Protein AF-A0A4Q4UU27-F1 (afdb_monomer_lite)

Secondary structure (DSSP, 8-state):
---TTEEEEEGGGHHHHHHHS-GGGGGG--EEEEE--PPP--TTSTTSPPPHHHHHHHHHHHHHHHHHHHHHHHTTSSS--S--STTT-TT--EEEEEE------TTS-HHHHHHHHHHHHIIIIIITT-SS--EEEEEE-----TT--S------HHHHHHHHHHGGG-SEEEEESSS-HHHHTGGGSSSS-SS--SS----TT--EEEEE-GGGSTTS-HHHHHHHHHHHHTT-TT--EEEEEE-SSSS--EEEEEE--TTS--EEEEEESS-----HHHHHHHHHHHHHTT-SSPPEEEEEEPPPPTT--THHHHHH-SSHHHHS-HHHHHHHHHHHHHHHHHHHHHHHHHHHHHHHHHHHHHHHH--HHHHHHHHHHHHHHHHHHHHHHTT-TTHHHHHHHHHHHHHHHHHHHHHHH--HHHHHHHHHHHHHHHHHHHHHHHH-

Sequence (448 aa):
MITFQRLILHQAEISDFHKIVQGRRRPLLEWIWLRLELPEYDCERCDQQESTYEKKINNITFTNALWDFFKVLSEWNNKKGNEPIFKALTLLENLRYETWRGIRTDKGDGRWGRDMENHTLFLNVFQTRNRTLKRVSISKDYDTLPYHSGPERECMAALGLDLARASRQFEELHAAYNVDVRHFFDQFWGGQPIIPVRYELGWPNLKYLSMTSQQLMPFANYDHMIQTAAAAALKMPNLDIMELWDCHSPYDQSLFRYERRQARHPRIQRLSTWNALLTQKARSAWAEVADAHGSRHGLEAETIHLEPPPSRGRHHIMKHLVLKSHLWNETSLHQIMAEGAYKEGHLQNIAYVLGALTASGGTIGFVKTGSVPSIAAGLTVGLLYGLGGYRIQSRQPWGVELALLASVVLGGSSIPRAVRLGKPVPTVLSVISVFGMVMFGNAFRKSL

pLDDT: mean 78.18, std 15.3, range [32.72, 98.44]

Structure (mmCIF, N/CA/C/O backbone):
data_AF-A0A4Q4UU27-F1
#
_entry.id   AF-A0A4Q4UU27-F1
#
loop_
_atom_site.group_PDB
_atom_site.id
_atom_site.type_symbol
_atom_site.label_atom_id
_atom_site.label_alt_id
_atom_site.label_comp_id
_atom_site.label_asym_id
_atom_site.label_entity_id
_atom_site.label_seq_id
_atom_site.pdbx_PDB_ins_code
_atom_site.Cartn_x
_atom_site.Cartn_y
_atom_site.Cartn_z
_atom_site.occupancy
_atom_site.B_iso_or_equiv
_atom_site.auth_seq_id
_atom_site.auth_comp_id
_atom_site.auth_asym_id
_atom_site.auth_atom_id
_atom_site.pdbx_PDB_model_num
ATOM 1 N N . MET A 1 1 ? -42.489 -14.899 -9.152 1.00 32.72 1 MET A N 1
ATOM 2 C CA . MET A 1 1 ? -42.736 -14.066 -7.954 1.00 32.72 1 MET A CA 1
ATOM 3 C C . MET A 1 1 ? -41.569 -13.107 -7.820 1.00 32.72 1 MET A C 1
ATOM 5 O O . MET A 1 1 ? -40.467 -13.570 -7.570 1.00 32.72 1 MET A O 1
ATOM 9 N N . ILE A 1 2 ? -41.777 -11.811 -8.060 1.00 40.91 2 ILE A N 1
ATOM 10 C CA . ILE A 1 2 ? -40.750 -10.796 -7.794 1.00 40.91 2 ILE A CA 1
ATOM 11 C C . ILE A 1 2 ? -40.734 -10.605 -6.279 1.00 40.91 2 ILE A C 1
ATOM 13 O O . ILE A 1 2 ? -41.658 -10.017 -5.716 1.00 40.91 2 ILE A O 1
ATOM 17 N N . THR A 1 3 ? -39.743 -11.171 -5.600 1.00 50.94 3 THR A N 1
ATOM 18 C CA . THR A 1 3 ? -39.519 -10.880 -4.187 1.00 50.94 3 THR A CA 1
ATOM 19 C C . THR A 1 3 ? -38.937 -9.472 -4.103 1.00 50.94 3 THR A C 1
ATOM 21 O O . THR A 1 3 ? -37.837 -9.215 -4.579 1.00 50.94 3 THR A O 1
ATOM 24 N N . PHE A 1 4 ? -39.667 -8.539 -3.484 1.00 62.06 4 PHE A N 1
ATOM 25 C CA . PHE A 1 4 ? -39.224 -7.149 -3.257 1.00 62.06 4 PHE A CA 1
ATOM 26 C C . PHE A 1 4 ? -37.978 -7.030 -2.351 1.00 62.06 4 PHE A C 1
ATOM 28 O O . PHE A 1 4 ? -37.554 -5.925 -2.040 1.00 62.06 4 PHE A O 1
ATOM 35 N N . GLN A 1 5 ? -37.390 -8.165 -1.965 1.00 63.34 5 GLN A N 1
ATOM 36 C CA . GLN A 1 5 ? -36.189 -8.320 -1.154 1.00 63.34 5 GLN A CA 1
ATOM 37 C C . GLN A 1 5 ? -34.911 -7.908 -1.885 1.00 63.34 5 GLN A C 1
ATOM 39 O O . GLN A 1 5 ? -33.992 -7.387 -1.255 1.00 63.34 5 GLN A O 1
ATOM 44 N N . ARG A 1 6 ? -34.831 -8.125 -3.204 1.00 71.44 6 ARG A N 1
ATOM 45 C CA . ARG A 1 6 ? -33.649 -7.792 -4.011 1.00 71.44 6 ARG A CA 1
ATOM 46 C C . ARG A 1 6 ? -34.065 -7.065 -5.275 1.00 71.44 6 ARG A C 1
ATOM 48 O O . ARG A 1 6 ? -34.918 -7.557 -6.008 1.00 71.44 6 ARG A O 1
ATOM 55 N N . LEU A 1 7 ? -33.439 -5.926 -5.539 1.00 76.94 7 LEU A N 1
ATOM 56 C CA . LEU A 1 7 ? -33.758 -5.096 -6.692 1.00 76.94 7 LEU A CA 1
ATOM 57 C C . LEU A 1 7 ? -32.480 -4.763 -7.461 1.00 76.94 7 LEU A C 1
ATOM 59 O O . LEU A 1 7 ? -31.485 -4.353 -6.870 1.00 76.94 7 LEU A O 1
ATOM 63 N N . ILE A 1 8 ? -32.500 -4.994 -8.770 1.00 79.75 8 ILE A N 1
ATOM 64 C CA . ILE A 1 8 ? -31.417 -4.634 -9.687 1.00 79.75 8 ILE A CA 1
ATOM 65 C C . ILE A 1 8 ? -31.911 -3.426 -10.476 1.00 79.75 8 ILE A C 1
ATOM 67 O O . ILE A 1 8 ? -33.015 -3.468 -11.007 1.00 79.75 8 ILE A O 1
ATOM 71 N N . LEU A 1 9 ? -31.123 -2.357 -10.476 1.00 80.00 9 LEU A N 1
ATOM 72 C CA . LEU A 1 9 ? -31.411 -1.070 -11.093 1.00 80.00 9 LEU A CA 1
ATOM 73 C C . LEU A 1 9 ? -30.345 -0.747 -12.115 1.00 80.00 9 LEU A C 1
ATOM 75 O O . LEU A 1 9 ? -29.163 -0.814 -11.798 1.00 80.00 9 LEU A O 1
ATOM 79 N N . HIS A 1 10 ? -30.759 -0.296 -13.280 1.00 80.75 10 HIS A N 1
ATOM 80 C CA . HIS A 1 10 ? -29.909 0.395 -14.234 1.00 80.75 10 HIS A CA 1
ATOM 81 C C . HIS A 1 10 ? -29.978 1.909 -14.005 1.00 80.75 10 HIS A C 1
ATOM 83 O O . HIS A 1 10 ? -30.934 2.407 -13.400 1.00 80.75 10 HIS A O 1
ATOM 89 N N . GLN A 1 11 ? -28.994 2.679 -14.490 1.00 77.62 11 GLN A N 1
ATOM 90 C CA . GLN A 1 11 ? -28.983 4.130 -14.245 1.00 77.62 11 GLN A CA 1
ATOM 91 C C . GLN A 1 11 ? -30.243 4.851 -14.759 1.00 77.62 11 GLN A C 1
ATOM 93 O O . GLN A 1 11 ? -30.690 5.818 -14.149 1.00 77.62 11 GLN A O 1
ATOM 98 N N . ALA A 1 12 ? -30.860 4.357 -15.837 1.00 81.00 12 ALA A N 1
ATOM 99 C CA . ALA A 1 12 ? -32.096 4.919 -16.383 1.00 81.00 12 ALA A CA 1
ATOM 100 C C . ALA A 1 12 ? -33.315 4.690 -15.465 1.00 81.00 12 ALA A C 1
ATOM 102 O O . ALA A 1 12 ? -34.257 5.482 -15.452 1.00 81.00 12 ALA A O 1
ATOM 103 N N . GLU A 1 13 ? -33.279 3.634 -14.654 1.00 82.50 13 GLU A N 1
ATOM 104 C CA . GLU A 1 13 ? -34.404 3.162 -13.842 1.00 82.50 13 GLU A CA 1
ATOM 105 C C . GLU A 1 13 ? -34.457 3.826 -12.459 1.00 82.50 13 GLU A C 1
ATOM 107 O O . GLU A 1 13 ? -35.434 3.667 -11.725 1.00 82.50 13 GLU A O 1
ATOM 112 N N . ILE A 1 14 ? -33.438 4.611 -12.090 1.00 79.75 14 ILE A N 1
ATOM 113 C CA . ILE A 1 14 ? -33.348 5.291 -10.787 1.00 79.75 14 ILE A CA 1
ATOM 114 C C . ILE A 1 14 ? -34.569 6.192 -10.531 1.00 79.75 14 ILE A C 1
ATOM 116 O O . ILE A 1 14 ? -35.086 6.264 -9.412 1.00 79.75 14 ILE A O 1
ATOM 120 N N . SER A 1 15 ? -35.052 6.874 -11.571 1.00 74.06 15 SER A N 1
ATOM 121 C CA . SER A 1 15 ? -36.196 7.784 -11.456 1.00 74.06 15 SER A CA 1
ATOM 122 C C . SER A 1 15 ? -37.509 7.050 -11.152 1.00 74.06 15 SER A C 1
ATOM 124 O O . SER A 1 15 ? -38.346 7.552 -10.396 1.00 74.06 15 SER A O 1
ATOM 126 N N . ASP A 1 16 ? -37.674 5.836 -11.675 1.00 78.44 16 ASP A N 1
ATOM 127 C CA . ASP A 1 16 ? -38.851 5.003 -11.439 1.00 78.44 16 ASP A CA 1
ATOM 128 C C . ASP A 1 16 ? -38.729 4.202 -10.145 1.00 78.44 16 ASP A C 1
ATOM 130 O O . ASP A 1 16 ? -39.711 4.064 -9.414 1.00 78.44 16 ASP A O 1
ATOM 134 N N . PHE A 1 17 ? -37.517 3.789 -9.777 1.00 80.88 17 PHE A N 1
ATOM 135 C CA . PHE A 1 17 ? -37.208 3.222 -8.467 1.00 80.88 17 PHE A CA 1
ATOM 136 C C . PHE A 1 17 ? -37.724 4.099 -7.322 1.00 80.88 17 PHE A C 1
ATOM 138 O O . PHE A 1 17 ? -38.408 3.600 -6.423 1.00 80.88 17 PHE A O 1
ATOM 145 N N . HIS A 1 18 ? -37.486 5.414 -7.392 1.00 75.62 18 HIS A N 1
ATOM 146 C CA . HIS A 1 18 ? -37.997 6.371 -6.407 1.00 75.62 18 HIS A CA 1
ATOM 147 C C . HIS A 1 18 ? -39.527 6.320 -6.256 1.00 75.62 18 HIS A C 1
ATOM 149 O O . HIS A 1 18 ? -40.054 6.405 -5.142 1.00 75.62 18 HIS A O 1
ATOM 155 N N . LYS A 1 19 ? -40.250 6.179 -7.372 1.00 78.62 19 LYS A N 1
ATOM 156 C CA . LYS A 1 19 ? -41.722 6.147 -7.409 1.00 78.62 19 LYS A CA 1
ATOM 157 C C . LYS A 1 19 ? -42.274 4.802 -6.937 1.00 78.62 19 LYS A C 1
ATOM 159 O O . LYS A 1 19 ? -43.302 4.751 -6.266 1.00 78.62 19 LYS A O 1
ATOM 164 N N . ILE A 1 20 ? -41.600 3.708 -7.286 1.00 76.94 20 ILE A N 1
ATOM 165 C CA . ILE A 1 20 ? -42.072 2.338 -7.052 1.00 76.94 20 ILE A CA 1
ATOM 166 C C . ILE A 1 20 ? -41.816 1.899 -5.609 1.00 76.94 20 ILE A C 1
ATOM 168 O O . ILE A 1 20 ? -42.665 1.227 -5.007 1.00 76.94 20 ILE A O 1
ATOM 172 N N . VAL A 1 21 ? -40.662 2.267 -5.050 1.00 76.12 21 VAL A N 1
ATOM 173 C CA . VAL A 1 21 ? -40.202 1.829 -3.728 1.00 76.12 21 VAL A CA 1
ATOM 174 C C . VAL A 1 21 ? -40.595 2.864 -2.672 1.00 76.12 21 VAL A C 1
ATOM 176 O O . VAL A 1 21 ? -39.789 3.619 -2.123 1.00 76.12 21 VAL A O 1
ATOM 179 N N . GLN A 1 22 ? -41.897 2.904 -2.388 1.00 75.31 22 GLN A N 1
ATOM 180 C CA . GLN A 1 22 ? -42.514 3.796 -1.404 1.00 75.31 22 GLN A CA 1
ATOM 181 C C . GLN A 1 22 ? -43.366 3.029 -0.383 1.00 75.31 22 GLN A C 1
ATOM 183 O O . GLN A 1 22 ? -43.806 1.900 -0.621 1.00 75.31 22 GLN A O 1
ATOM 188 N N . GLY A 1 23 ? -43.598 3.649 0.780 1.00 72.88 23 GLY A N 1
ATOM 189 C CA . GLY A 1 23 ? -44.494 3.132 1.818 1.00 72.88 23 GLY A CA 1
ATOM 190 C C . GLY A 1 23 ? -44.164 1.698 2.244 1.00 72.88 23 GLY A C 1
ATOM 191 O O . GLY A 1 23 ? -43.041 1.407 2.645 1.00 72.88 23 GLY A O 1
ATOM 192 N N . ARG A 1 24 ? -45.144 0.792 2.124 1.00 72.50 24 ARG A N 1
ATOM 193 C CA . ARG A 1 24 ? -45.053 -0.618 2.559 1.00 72.50 24 ARG A CA 1
ATOM 194 C C . ARG A 1 24 ? -44.041 -1.465 1.777 1.00 72.50 24 ARG A C 1
ATOM 196 O O . ARG A 1 24 ? -43.725 -2.559 2.222 1.00 72.50 24 ARG A O 1
ATOM 203 N N . ARG A 1 25 ? -43.543 -0.983 0.633 1.00 70.06 25 ARG A N 1
ATOM 204 C CA . ARG A 1 25 ? -42.544 -1.694 -0.184 1.00 70.06 25 ARG A CA 1
ATOM 205 C C . ARG A 1 25 ? -41.107 -1.449 0.278 1.00 70.06 25 ARG A C 1
ATOM 207 O O . ARG A 1 25 ? -40.264 -2.305 0.055 1.00 70.06 25 ARG A O 1
ATOM 214 N N . ARG A 1 26 ? -40.831 -0.320 0.947 1.00 73.56 26 ARG A N 1
ATOM 215 C CA . ARG A 1 26 ? -39.483 0.031 1.440 1.00 73.56 26 ARG A CA 1
ATOM 216 C C . ARG A 1 26 ? -38.936 -0.957 2.480 1.00 73.56 26 ARG A C 1
ATOM 218 O O . ARG A 1 26 ? -37.804 -1.385 2.307 1.00 73.56 26 ARG A O 1
ATOM 225 N N . PRO A 1 27 ? -39.696 -1.370 3.516 1.00 65.44 27 PRO A N 1
ATOM 226 C CA . PRO A 1 27 ? -39.184 -2.285 4.540 1.00 65.44 27 PRO A CA 1
ATOM 227 C C . PRO A 1 27 ? -38.961 -3.715 4.037 1.00 65.44 27 PRO A C 1
ATOM 229 O O . PRO A 1 27 ? -38.347 -4.509 4.733 1.00 65.44 27 PRO A O 1
ATOM 232 N N . LEU A 1 28 ? -39.496 -4.054 2.859 1.00 72.56 28 LEU A N 1
ATOM 233 C CA . LEU A 1 28 ? -39.347 -5.377 2.255 1.00 72.56 28 LEU A CA 1
ATOM 234 C C . LEU A 1 28 ? -38.022 -5.527 1.502 1.00 72.56 28 LEU A C 1
ATOM 236 O O . LEU A 1 28 ? -37.706 -6.638 1.095 1.00 72.56 28 LEU A O 1
ATOM 240 N N . LEU A 1 29 ? -37.295 -4.428 1.283 1.00 71.62 29 LEU A N 1
ATOM 241 C CA . LEU A 1 29 ? -36.092 -4.369 0.465 1.00 71.62 29 LEU A CA 1
ATOM 242 C C . LEU A 1 29 ? -34.842 -4.555 1.324 1.00 71.62 29 LEU A C 1
ATOM 244 O O . LEU A 1 29 ? -34.551 -3.734 2.190 1.00 71.62 29 LEU A O 1
ATOM 248 N N . GLU A 1 30 ? -34.084 -5.611 1.045 1.00 70.44 30 GLU A N 1
ATOM 249 C CA . GLU A 1 30 ? -32.823 -5.908 1.731 1.00 70.44 30 GLU A CA 1
ATOM 250 C C . GLU A 1 30 ? -31.602 -5.529 0.889 1.00 70.44 30 GLU A C 1
ATOM 252 O O . GLU A 1 30 ? -30.604 -5.061 1.431 1.00 70.44 30 GLU A O 1
ATOM 257 N N . TRP A 1 31 ? -31.670 -5.710 -0.435 1.00 68.56 31 TRP A N 1
ATOM 258 C CA . TRP A 1 31 ? -30.531 -5.505 -1.332 1.00 68.56 31 TRP A CA 1
ATOM 259 C C . TRP A 1 31 ? -30.911 -4.684 -2.560 1.00 68.56 31 TRP A C 1
ATOM 261 O O . TRP A 1 31 ? -31.885 -4.998 -3.247 1.00 68.56 31 TRP A O 1
ATOM 271 N N . ILE A 1 32 ? -30.088 -3.684 -2.880 1.00 79.50 32 ILE A N 1
ATOM 272 C CA . ILE A 1 32 ? -30.167 -2.931 -4.133 1.00 79.50 32 ILE A CA 1
ATOM 273 C C . ILE A 1 32 ? -28.843 -3.066 -4.875 1.00 79.50 32 ILE A C 1
ATOM 275 O O . ILE A 1 32 ? -27.785 -2.785 -4.317 1.00 79.50 32 ILE A O 1
ATOM 279 N N . TRP A 1 33 ? -28.915 -3.457 -6.140 1.00 78.50 33 TRP A N 1
ATOM 280 C CA . TRP A 1 33 ? -27.789 -3.488 -7.060 1.00 78.50 33 TRP A CA 1
ATOM 281 C C . TRP A 1 33 ? -27.966 -2.370 -8.075 1.00 78.50 33 TRP A C 1
ATOM 283 O O . TRP A 1 33 ? -28.871 -2.453 -8.895 1.00 78.50 33 TRP A O 1
ATOM 293 N N . LEU A 1 34 ? -27.115 -1.345 -8.044 1.00 78.88 34 LEU A N 1
ATOM 294 C CA . LEU A 1 34 ? -27.047 -0.368 -9.128 1.00 78.88 34 LEU A CA 1
ATOM 295 C C . LEU A 1 34 ? -26.036 -0.857 -10.170 1.00 78.88 34 LEU A C 1
ATOM 297 O O . LEU A 1 34 ? -24.831 -0.865 -9.924 1.00 78.88 34 LEU A O 1
ATOM 301 N N . ARG A 1 35 ? -26.537 -1.294 -11.320 1.00 76.56 35 ARG A N 1
ATOM 302 C CA . ARG A 1 35 ? -25.767 -1.662 -12.501 1.00 76.56 35 ARG A CA 1
ATOM 303 C C . ARG A 1 35 ? -25.613 -0.430 -13.384 1.00 76.56 35 ARG A C 1
ATOM 305 O O . ARG A 1 35 ? -26.590 0.190 -13.782 1.00 76.56 35 ARG A O 1
ATOM 312 N N . LEU A 1 36 ? -24.368 -0.081 -13.672 1.00 74.94 36 LEU A N 1
ATOM 313 C CA . LEU A 1 36 ? -24.042 1.039 -14.540 1.00 74.94 36 LEU A CA 1
ATOM 314 C C . LEU A 1 36 ? -23.674 0.494 -15.910 1.00 74.94 36 LEU A C 1
ATOM 316 O O . LEU A 1 36 ? -22.693 -0.233 -16.047 1.00 74.94 36 LEU A O 1
ATOM 320 N N . GLU A 1 37 ? -24.479 0.830 -16.905 1.00 75.69 37 GLU A N 1
ATOM 321 C CA . GLU A 1 37 ? -24.184 0.539 -18.301 1.00 75.69 37 GLU A CA 1
ATOM 322 C C . GLU A 1 37 ? -23.313 1.654 -18.857 1.00 75.69 37 GLU A C 1
ATOM 324 O O . GLU A 1 37 ? -23.749 2.794 -19.024 1.00 75.69 37 GLU A O 1
ATOM 329 N N . LEU A 1 38 ? -22.052 1.330 -19.095 1.00 74.31 38 LEU A N 1
ATOM 330 C CA . LEU A 1 38 ? -21.160 2.192 -19.851 1.00 74.31 38 LEU A CA 1
ATOM 331 C C . LEU A 1 38 ? -21.400 1.970 -21.356 1.00 74.31 38 LEU A C 1
ATOM 333 O O . LEU A 1 38 ? -21.980 0.944 -21.724 1.00 74.31 38 LEU A O 1
ATOM 337 N N . PRO A 1 39 ? -20.997 2.918 -22.224 1.00 68.06 39 PRO A N 1
ATOM 338 C CA . PRO A 1 39 ? -21.032 2.725 -23.672 1.00 68.06 39 PRO A CA 1
ATOM 339 C C . PRO A 1 39 ? -20.395 1.392 -24.077 1.00 68.06 39 PRO A C 1
ATOM 341 O O . PRO A 1 39 ? -19.468 0.930 -23.413 1.00 68.06 39 PRO A O 1
ATOM 344 N N . GLU A 1 40 ? -20.899 0.773 -25.148 1.00 62.56 40 GLU A N 1
ATOM 345 C CA . GLU A 1 40 ? -20.377 -0.508 -25.625 1.00 62.56 40 GLU A CA 1
ATOM 346 C C . GLU A 1 40 ? -18.878 -0.400 -25.908 1.00 62.56 40 GLU A C 1
ATOM 348 O O . GLU A 1 40 ? -18.431 0.386 -26.742 1.00 62.56 40 GLU A O 1
ATOM 353 N N . TYR A 1 41 ? -18.108 -1.207 -25.183 1.00 59.53 41 TYR A N 1
ATOM 354 C CA . TYR A 1 41 ? -16.707 -1.435 -25.473 1.00 59.53 41 TYR A CA 1
ATOM 355 C C . TYR A 1 41 ? -16.645 -2.561 -26.495 1.00 59.53 41 TYR A C 1
ATOM 357 O O . TYR A 1 41 ? -16.778 -3.737 -26.143 1.00 59.53 41 TYR A O 1
ATOM 365 N N . ASP A 1 42 ? -16.474 -2.215 -27.767 1.00 58.41 42 ASP A N 1
ATOM 366 C CA . ASP A 1 42 ? -16.034 -3.206 -28.734 1.00 58.41 42 ASP A CA 1
ATOM 367 C C . ASP A 1 42 ? -14.588 -3.624 -28.407 1.00 58.41 42 ASP A C 1
ATOM 369 O O . ASP A 1 42 ? -13.769 -2.843 -27.916 1.00 58.41 42 ASP A O 1
ATOM 373 N N . CYS A 1 43 ? -14.252 -4.894 -28.640 1.00 55.31 43 CYS A N 1
ATOM 374 C CA . CYS A 1 43 ? -12.868 -5.347 -28.480 1.00 55.31 43 CYS A CA 1
ATOM 375 C C . CYS A 1 43 ? -11.989 -5.080 -29.697 1.00 55.31 43 CYS A C 1
ATOM 377 O O . CYS A 1 43 ? -10.921 -5.672 -29.832 1.00 55.31 43 CYS A O 1
ATOM 379 N N . GLU A 1 44 ? -12.373 -4.119 -30.538 1.00 63.72 44 GLU A N 1
ATOM 380 C CA . GLU A 1 44 ? -11.497 -3.610 -31.590 1.00 63.72 44 GLU A CA 1
ATOM 381 C C . GLU A 1 44 ? -10.346 -2.776 -31.002 1.00 63.72 44 GLU A C 1
ATOM 383 O O . GLU A 1 44 ? -9.291 -2.642 -31.629 1.00 63.72 44 GLU A O 1
ATOM 388 N N . ARG A 1 45 ? -10.519 -2.233 -29.782 1.00 59.31 45 ARG A N 1
ATOM 389 C CA . ARG A 1 45 ? -9.523 -1.394 -29.087 1.00 59.31 45 ARG A CA 1
ATOM 390 C C . ARG A 1 45 ? -9.333 -1.716 -27.600 1.00 59.31 45 ARG A C 1
ATOM 392 O O . ARG A 1 45 ? -8.792 -0.886 -26.878 1.00 59.31 45 ARG A O 1
ATOM 399 N N . CYS A 1 46 ? -9.690 -2.921 -27.149 1.00 61.91 46 CYS A N 1
ATOM 400 C CA . CYS A 1 46 ? -9.503 -3.366 -25.755 1.00 61.91 46 CYS A CA 1
ATOM 401 C C . CYS A 1 46 ? -8.037 -3.278 -25.264 1.00 61.91 46 CYS A C 1
ATOM 403 O O . CYS A 1 46 ? -7.796 -3.080 -24.075 1.00 61.91 46 CYS A O 1
ATOM 405 N N . ASP A 1 47 ? -7.061 -3.372 -26.175 1.00 56.47 47 ASP A N 1
ATOM 406 C CA . ASP A 1 47 ? -5.625 -3.257 -25.864 1.00 56.47 47 ASP A CA 1
ATOM 407 C C . ASP A 1 47 ? -5.120 -1.803 -25.827 1.00 56.47 47 ASP A C 1
ATOM 409 O O . ASP A 1 47 ? -3.957 -1.534 -25.506 1.00 56.47 47 ASP A O 1
ATOM 413 N N . GLN A 1 48 ? -5.973 -0.848 -26.200 1.00 55.72 48 GLN A N 1
ATOM 414 C CA . GLN A 1 48 ? -5.652 0.570 -26.219 1.00 55.72 48 GLN A CA 1
ATOM 415 C C . GLN A 1 48 ? -6.237 1.250 -24.991 1.00 55.72 48 GLN A C 1
ATOM 417 O O . GLN A 1 48 ? -7.295 0.905 -24.474 1.00 55.72 48 GLN A O 1
ATOM 422 N N . GLN A 1 49 ? -5.526 2.260 -24.509 1.00 49.47 49 GLN A N 1
ATOM 423 C CA . GLN A 1 49 ? -6.006 3.023 -23.378 1.00 49.47 49 GLN A CA 1
ATOM 424 C C . GLN A 1 49 ? -7.213 3.885 -23.779 1.00 49.47 49 GLN A C 1
ATOM 426 O O . GLN A 1 49 ? -7.128 4.607 -24.771 1.00 49.47 49 GLN A O 1
ATOM 431 N N . GLU A 1 50 ? -8.271 3.889 -22.956 1.00 60.47 50 GLU A N 1
ATOM 432 C CA . GLU A 1 50 ? -9.416 4.796 -23.122 1.00 60.47 50 GLU A CA 1
ATOM 433 C C . GLU A 1 50 ? -8.952 6.245 -23.356 1.00 60.47 50 GLU A C 1
ATOM 435 O O . GLU A 1 50 ? -8.110 6.797 -22.616 1.00 60.47 50 GLU A O 1
ATOM 440 N N . SER A 1 51 ? -9.542 6.878 -24.366 1.00 64.19 51 SER A N 1
ATOM 441 C CA . SER A 1 51 ? -9.316 8.277 -24.693 1.00 64.19 51 SER A CA 1
ATOM 442 C C . SER A 1 51 ? -9.756 9.194 -23.550 1.00 64.19 51 SER A C 1
ATOM 444 O O . SER A 1 51 ? -10.561 8.855 -22.679 1.00 64.19 51 SER A O 1
ATOM 446 N N . THR A 1 52 ? -9.237 10.421 -23.549 1.00 52.47 52 THR A N 1
ATOM 447 C CA . THR A 1 52 ? -9.663 11.456 -22.596 1.00 52.47 52 THR A CA 1
ATOM 448 C C . THR A 1 52 ? -11.155 11.770 -22.703 1.00 52.47 52 THR A C 1
ATOM 450 O O . THR A 1 52 ? -11.769 12.147 -21.704 1.00 52.47 52 THR A O 1
ATOM 453 N N . TYR A 1 53 ? -11.740 11.604 -23.891 1.00 60.19 53 TYR A N 1
ATOM 454 C CA . TYR A 1 53 ? -13.162 11.802 -24.134 1.00 60.19 53 TYR A CA 1
ATOM 455 C C . TYR A 1 53 ? -14.004 10.670 -23.532 1.00 60.19 53 TYR A C 1
ATOM 457 O O . TYR A 1 53 ? -14.918 10.955 -22.760 1.00 60.19 53 TYR A O 1
ATOM 465 N N . GLU A 1 54 ? -13.649 9.408 -23.787 1.00 63.44 54 GLU A N 1
ATOM 466 C CA . GLU A 1 54 ? -14.346 8.231 -23.238 1.00 63.44 54 GLU A CA 1
ATOM 467 C C . GLU A 1 54 ? -14.312 8.232 -21.712 1.00 63.44 54 GLU A C 1
ATOM 469 O O . GLU A 1 54 ? -15.360 8.193 -21.071 1.00 63.44 54 GLU A O 1
ATOM 474 N N . LYS A 1 55 ? -13.132 8.444 -21.116 1.00 56.59 55 LYS A N 1
ATOM 475 C CA . LYS A 1 55 ? -12.987 8.586 -19.658 1.00 56.59 55 LYS A CA 1
ATOM 476 C C . LYS A 1 55 ? -13.900 9.660 -19.087 1.00 56.59 55 LYS A C 1
ATOM 478 O O . LYS A 1 55 ? -14.464 9.494 -18.008 1.00 56.59 55 LYS A O 1
ATOM 483 N N . LYS A 1 56 ? -14.024 10.799 -19.774 1.00 54.81 56 LYS A N 1
ATOM 484 C CA . LYS A 1 56 ? -14.884 11.896 -19.324 1.00 54.81 56 LYS A CA 1
ATOM 485 C C . LYS A 1 56 ? -16.352 11.476 -19.348 1.00 54.81 56 LYS A C 1
ATOM 487 O O . LYS A 1 56 ? -17.047 11.733 -18.370 1.00 54.81 56 LYS A O 1
ATOM 492 N N . ILE A 1 57 ? -16.807 10.837 -20.424 1.00 65.38 57 ILE A N 1
ATOM 493 C CA . ILE A 1 57 ? -18.186 10.349 -20.545 1.00 65.38 57 ILE A CA 1
ATOM 494 C C . ILE A 1 57 ? -18.474 9.282 -19.486 1.00 65.38 57 ILE A C 1
ATOM 496 O O . ILE A 1 57 ? -19.441 9.427 -18.744 1.00 65.38 57 ILE A O 1
ATOM 500 N N . ASN A 1 58 ? -17.595 8.295 -19.322 1.00 65.44 58 ASN A N 1
ATOM 501 C CA . ASN A 1 58 ? -17.758 7.216 -18.343 1.00 65.44 58 ASN A CA 1
ATOM 502 C C . ASN A 1 58 ? -17.815 7.750 -16.911 1.00 65.44 58 ASN A C 1
ATOM 504 O O . ASN A 1 58 ? -18.707 7.386 -16.147 1.00 65.44 58 ASN A O 1
ATOM 508 N N . ASN A 1 59 ? -16.927 8.688 -16.569 1.00 59.22 59 ASN A N 1
ATOM 509 C CA . ASN A 1 59 ? -16.943 9.338 -15.261 1.00 59.22 59 ASN A CA 1
ATOM 510 C C . ASN A 1 59 ? -18.223 10.146 -15.029 1.00 59.22 59 ASN A C 1
ATOM 512 O O . ASN A 1 59 ? -18.750 10.111 -13.920 1.00 59.22 59 ASN A O 1
ATOM 516 N N . ILE A 1 60 ? -18.736 10.859 -16.038 1.00 60.31 60 ILE A N 1
ATOM 517 C CA . ILE A 1 60 ? -20.008 11.592 -15.934 1.00 60.31 60 ILE A CA 1
ATOM 518 C C . ILE A 1 60 ? -21.166 10.615 -15.713 1.00 60.31 60 ILE A C 1
ATOM 520 O O . ILE A 1 60 ? -21.944 10.813 -14.784 1.00 60.31 60 ILE A O 1
ATOM 524 N N . THR A 1 61 ? -21.255 9.552 -16.515 1.00 65.88 61 THR A N 1
ATOM 525 C CA . THR A 1 61 ? -22.295 8.519 -16.397 1.00 65.88 61 THR A CA 1
ATOM 526 C C . THR A 1 61 ? -22.278 7.881 -15.013 1.00 65.88 61 THR A C 1
ATOM 528 O O . THR A 1 61 ? -23.307 7.831 -14.341 1.00 65.88 61 THR A O 1
ATOM 531 N N . PHE A 1 62 ? -21.098 7.466 -14.550 1.00 63.03 62 PHE A N 1
ATOM 532 C CA . PHE A 1 62 ? -20.911 6.861 -13.236 1.00 63.03 62 PHE A CA 1
ATOM 533 C C . PHE A 1 62 ? -21.295 7.817 -12.102 1.00 63.03 62 PHE A C 1
ATOM 535 O O . PHE A 1 62 ? -22.075 7.468 -11.216 1.00 63.03 62 PHE A O 1
ATOM 542 N N . THR A 1 63 ? -20.770 9.042 -12.157 1.00 54.38 63 THR A N 1
ATOM 543 C CA . THR A 1 63 ? -20.982 10.063 -11.127 1.00 54.38 63 THR A CA 1
ATOM 544 C C . THR A 1 63 ? -22.461 10.420 -11.034 1.00 54.38 63 THR A C 1
ATOM 546 O O . THR A 1 63 ? -23.029 10.336 -9.949 1.00 54.38 63 THR A O 1
ATOM 549 N N . ASN A 1 64 ? -23.110 10.745 -12.154 1.00 66.19 64 ASN A N 1
ATOM 550 C CA . ASN A 1 64 ? -24.524 11.124 -12.175 1.00 66.19 64 ASN A CA 1
ATOM 551 C C . ASN A 1 64 ? -25.423 9.997 -11.671 1.00 66.19 64 ASN A C 1
ATOM 553 O O . ASN A 1 64 ? -26.278 10.237 -10.827 1.00 66.19 64 ASN A O 1
ATOM 557 N N . ALA A 1 65 ? -25.193 8.763 -12.123 1.00 66.31 65 ALA A N 1
ATOM 558 C CA . ALA A 1 65 ? -26.006 7.631 -11.704 1.00 66.31 65 ALA A CA 1
ATOM 559 C C . ALA A 1 65 ? -25.896 7.363 -10.197 1.00 66.31 65 ALA A C 1
ATOM 561 O O . ALA A 1 65 ? -26.907 7.122 -9.539 1.00 66.31 65 ALA A O 1
ATOM 562 N N . LEU A 1 66 ? -24.695 7.461 -9.616 1.00 68.75 66 LEU A N 1
ATOM 563 C CA . LEU A 1 66 ? -24.549 7.377 -8.163 1.00 68.75 66 LEU A CA 1
ATOM 564 C C . LEU A 1 66 ? -25.238 8.548 -7.461 1.00 68.75 66 LEU A C 1
ATOM 566 O O . LEU A 1 66 ? -25.998 8.321 -6.520 1.00 68.75 66 LEU A O 1
ATOM 570 N N . TRP A 1 67 ? -25.016 9.784 -7.913 1.00 61.53 67 TRP A N 1
ATOM 571 C CA . TRP A 1 67 ? -25.653 10.968 -7.332 1.00 61.53 67 TRP A CA 1
ATOM 572 C C . TRP A 1 67 ? -27.176 10.864 -7.334 1.00 61.53 67 TRP A C 1
ATOM 574 O O . TRP A 1 67 ? -27.795 11.077 -6.291 1.00 61.53 67 TRP A O 1
ATOM 584 N N . ASP A 1 68 ? -27.778 10.496 -8.461 1.00 67.31 68 ASP A N 1
ATOM 585 C CA . ASP A 1 68 ? -29.224 10.348 -8.600 1.00 67.31 68 ASP A CA 1
ATOM 586 C C . ASP A 1 68 ? -29.749 9.214 -7.719 1.00 67.31 68 ASP A C 1
ATOM 588 O O . ASP A 1 68 ? -30.716 9.400 -6.975 1.00 67.31 68 ASP A O 1
ATOM 592 N N . PHE A 1 69 ? -29.081 8.056 -7.730 1.00 75.88 69 PHE A N 1
ATOM 593 C CA . PHE A 1 69 ? -29.474 6.913 -6.908 1.00 75.88 69 PHE A CA 1
ATOM 594 C C . PHE A 1 69 ? -29.482 7.275 -5.426 1.00 75.88 69 PHE A C 1
ATOM 596 O O . PHE A 1 69 ? -30.438 7.017 -4.691 1.00 75.88 69 PHE A O 1
ATOM 603 N N . PHE A 1 70 ? -28.431 7.938 -4.974 1.00 68.88 70 PHE A N 1
ATOM 604 C CA . PHE A 1 70 ? -28.311 8.301 -3.581 1.00 68.88 70 PHE A CA 1
ATOM 605 C C . PHE A 1 70 ? -29.139 9.515 -3.175 1.00 68.88 70 PHE A C 1
ATOM 607 O O . PHE A 1 70 ? -29.537 9.605 -2.010 1.00 68.88 70 PHE A O 1
ATOM 614 N N . LYS A 1 71 ? -29.443 10.426 -4.102 1.00 66.62 71 LYS A N 1
ATOM 615 C CA . LYS A 1 71 ? -30.460 11.459 -3.897 1.00 66.62 71 LYS A CA 1
ATOM 616 C C . LYS A 1 71 ? -31.798 10.799 -3.579 1.00 66.62 71 LYS A C 1
ATOM 618 O O . LYS A 1 71 ? -32.389 11.112 -2.547 1.00 66.62 71 LYS A O 1
ATOM 623 N N . VAL A 1 72 ? -32.201 9.804 -4.369 1.00 75.56 72 VAL A N 1
ATOM 624 C CA . VAL A 1 72 ? -33.422 9.025 -4.118 1.00 75.56 72 VAL A CA 1
ATOM 625 C C . VAL A 1 72 ? -33.393 8.349 -2.747 1.00 75.56 72 VAL A C 1
ATOM 627 O O . VAL A 1 72 ? -34.371 8.445 -2.006 1.00 75.56 72 VAL A O 1
ATOM 630 N N . LEU A 1 73 ? -32.281 7.708 -2.373 1.00 74.06 73 LEU A N 1
ATOM 631 C CA . LEU A 1 73 ? -32.152 7.085 -1.050 1.00 74.06 73 LEU A CA 1
ATOM 632 C C . LEU A 1 73 ? -32.183 8.110 0.093 1.00 74.06 73 LEU A C 1
ATOM 634 O O . LEU A 1 73 ? -32.726 7.828 1.160 1.00 74.06 73 LEU A O 1
ATOM 638 N N . SER A 1 74 ? -31.635 9.309 -0.107 1.00 63.56 74 SER A N 1
ATOM 639 C CA . SER A 1 74 ? -31.627 10.361 0.918 1.00 63.56 74 SER A CA 1
ATOM 640 C C . SER A 1 74 ? -33.020 10.851 1.296 1.00 63.56 74 SER A C 1
ATOM 642 O O . SER A 1 74 ? -33.273 11.137 2.466 1.00 63.56 74 SER A O 1
ATOM 644 N N . GLU A 1 75 ? -33.949 10.837 0.344 1.00 69.12 75 GLU A N 1
ATOM 645 C CA . GLU A 1 75 ? -35.351 11.209 0.543 1.00 69.12 75 GLU A CA 1
ATOM 646 C C . GLU A 1 75 ? -36.138 10.157 1.345 1.00 69.12 75 GLU A C 1
ATOM 648 O O . GLU A 1 75 ? -37.283 10.390 1.738 1.00 69.12 75 GLU A O 1
ATOM 653 N N . TRP A 1 76 ? -35.553 8.986 1.618 1.00 69.56 76 TRP A N 1
ATOM 654 C CA . TRP A 1 76 ? -36.192 7.962 2.448 1.00 69.56 76 TRP A CA 1
ATOM 655 C C . TRP A 1 76 ? -36.115 8.282 3.941 1.00 69.56 76 TRP A C 1
ATOM 657 O O . TRP A 1 76 ? -36.886 7.721 4.721 1.00 69.56 76 TRP A O 1
ATOM 667 N N . ASN A 1 77 ? -35.237 9.206 4.337 1.00 57.16 77 ASN A N 1
ATOM 668 C CA . ASN A 1 77 ? -35.142 9.709 5.699 1.00 57.16 77 ASN A CA 1
ATOM 669 C C . ASN A 1 77 ? -35.935 11.026 5.792 1.00 57.16 77 ASN A C 1
ATOM 671 O O . ASN A 1 77 ? -35.638 11.977 5.079 1.00 57.16 77 ASN A O 1
ATOM 675 N N . ASN A 1 78 ? -36.941 11.104 6.671 1.00 50.28 78 ASN A N 1
ATOM 676 C CA . ASN A 1 78 ? -37.879 12.236 6.826 1.00 50.28 78 ASN A CA 1
ATOM 677 C C . ASN A 1 78 ? -37.242 13.558 7.345 1.00 50.28 78 ASN A C 1
ATOM 679 O O . ASN A 1 78 ? -37.795 14.221 8.224 1.00 50.28 78 ASN A O 1
ATOM 683 N N . LYS A 1 79 ? -36.073 13.979 6.849 1.00 43.19 79 LYS A N 1
ATOM 684 C CA . LYS A 1 79 ? -35.438 15.264 7.182 1.00 43.19 79 LYS A CA 1
ATOM 685 C C . LYS A 1 79 ? -34.933 15.939 5.904 1.00 43.19 79 LYS A C 1
ATOM 687 O O . LYS A 1 79 ? -33.978 15.477 5.296 1.00 43.19 79 LYS A O 1
ATOM 692 N N . LYS A 1 80 ? -35.600 17.032 5.509 1.00 36.44 80 LYS A N 1
ATOM 693 C CA . LYS A 1 80 ? -35.259 17.869 4.346 1.00 36.44 80 LYS A CA 1
ATOM 694 C C . LYS A 1 80 ? -33.809 18.377 4.432 1.00 36.44 80 LYS A C 1
ATOM 696 O O . LYS A 1 80 ? -33.444 18.976 5.440 1.00 36.44 80 LYS A O 1
ATOM 701 N N . GLY A 1 81 ? -33.039 18.197 3.357 1.00 38.50 81 GLY A N 1
ATOM 702 C CA . GLY A 1 81 ? -31.721 18.811 3.149 1.00 38.50 81 GLY A CA 1
ATOM 703 C C . GLY A 1 81 ? -30.852 18.044 2.140 1.00 38.50 81 GLY A C 1
ATOM 704 O O . GLY A 1 81 ? -30.723 16.827 2.237 1.00 38.50 81 GLY A O 1
ATOM 705 N N . ASN A 1 82 ? -30.247 18.759 1.183 1.00 39.53 82 ASN A N 1
ATOM 706 C CA . ASN A 1 82 ? -29.352 18.229 0.142 1.00 39.53 82 ASN A CA 1
ATOM 707 C C . ASN A 1 82 ? -27.950 17.885 0.699 1.00 39.53 82 ASN A C 1
ATOM 709 O O . ASN A 1 82 ? -26.973 18.548 0.365 1.00 39.53 82 ASN A O 1
ATOM 713 N N . GLU A 1 83 ? -27.823 16.860 1.544 1.00 49.16 83 GLU A N 1
ATOM 714 C CA . GLU A 1 83 ? -26.524 16.424 2.108 1.00 49.16 83 GLU A CA 1
ATOM 715 C C . GLU A 1 83 ? -26.270 14.901 1.928 1.00 49.16 83 GLU A C 1
ATOM 717 O O . GLU A 1 83 ? -25.950 14.215 2.904 1.00 49.16 83 GLU A O 1
ATOM 722 N N . PRO A 1 84 ? -26.521 14.312 0.744 1.00 54.00 84 PRO A N 1
ATOM 723 C CA . PRO A 1 84 ? -27.121 12.986 0.614 1.00 54.00 84 PRO A CA 1
ATOM 724 C C . PRO A 1 84 ? -26.076 11.875 0.395 1.00 54.00 84 PRO A C 1
ATOM 726 O O . PRO A 1 84 ? -24.889 12.154 0.346 1.00 54.00 84 PRO A O 1
ATOM 729 N N . ILE A 1 85 ? -26.503 10.612 0.265 1.00 50.81 85 ILE A N 1
ATOM 730 C CA . ILE A 1 85 ? -25.700 9.365 0.230 1.00 50.81 85 ILE A CA 1
ATOM 731 C C . ILE A 1 85 ? -25.605 8.677 1.596 1.00 50.81 85 ILE A C 1
ATOM 733 O O . ILE A 1 85 ? -26.533 7.975 1.999 1.00 50.81 85 ILE A O 1
ATOM 737 N N . PHE A 1 86 ? -24.527 8.854 2.354 1.00 48.97 86 PHE A N 1
ATOM 738 C CA . PHE A 1 86 ? -24.289 7.987 3.512 1.00 48.97 86 PHE A CA 1
ATOM 739 C C . PHE A 1 86 ? -25.126 8.337 4.749 1.00 48.97 86 PHE A C 1
ATOM 741 O O . PHE A 1 86 ? -25.279 7.509 5.644 1.00 48.97 86 PHE A O 1
ATOM 748 N N . LYS A 1 87 ? -25.725 9.536 4.794 1.00 50.91 87 LYS A N 1
ATOM 749 C CA . LYS A 1 87 ? -26.699 9.912 5.836 1.00 50.91 87 LYS A CA 1
ATOM 750 C C . LYS A 1 87 ? -28.000 9.095 5.761 1.00 50.91 87 LYS A C 1
ATOM 752 O O . LYS A 1 87 ? -28.736 9.052 6.747 1.00 50.91 87 LYS A O 1
ATOM 757 N N . ALA A 1 88 ? -28.290 8.461 4.622 1.00 53.22 88 ALA A N 1
ATOM 758 C CA . ALA A 1 88 ? -29.461 7.604 4.425 1.00 53.22 88 ALA A CA 1
ATOM 759 C C . ALA A 1 88 ? -29.220 6.145 4.849 1.00 53.22 88 ALA A C 1
ATOM 761 O O . ALA A 1 88 ? -30.153 5.442 5.225 1.00 53.22 88 ALA A O 1
ATOM 762 N N . LEU A 1 89 ? -27.963 5.698 4.807 1.00 60.91 89 LEU A N 1
ATOM 763 C CA . LEU A 1 89 ? -27.563 4.309 5.031 1.00 60.91 89 LEU A CA 1
ATOM 764 C C . LEU A 1 89 ? -27.232 4.064 6.510 1.00 60.91 89 LEU A C 1
ATOM 766 O O . LEU A 1 89 ? -26.088 3.800 6.879 1.00 60.91 89 LEU A O 1
ATOM 770 N N . THR A 1 90 ? -28.242 4.164 7.376 1.00 65.31 90 THR A N 1
ATOM 771 C CA . THR A 1 90 ? -28.081 4.068 8.842 1.00 65.31 90 THR A CA 1
ATOM 772 C C . THR A 1 90 ? -27.742 2.668 9.358 1.00 65.31 90 THR A C 1
ATOM 774 O O . THR A 1 90 ? -27.456 2.530 10.542 1.00 65.31 90 THR A O 1
ATOM 777 N N . LEU A 1 91 ? -27.817 1.648 8.497 1.00 69.62 91 LEU A N 1
ATOM 778 C CA . LEU A 1 91 ? -27.496 0.247 8.797 1.00 69.62 91 LEU A CA 1
ATOM 779 C C . LEU A 1 91 ? -26.258 -0.248 8.033 1.00 69.62 91 LEU A C 1
ATOM 781 O O . LEU A 1 91 ? -26.022 -1.449 7.941 1.00 69.62 91 LEU A O 1
ATOM 785 N N . LEU A 1 92 ? -25.485 0.658 7.426 1.00 72.50 92 LEU A N 1
ATOM 786 C CA . LEU A 1 92 ? -24.291 0.272 6.681 1.00 72.50 92 LEU A CA 1
ATOM 787 C C . LEU A 1 92 ? -23.244 -0.292 7.647 1.00 72.50 92 LEU A C 1
ATOM 789 O O . LEU A 1 92 ? -22.799 0.414 8.548 1.00 72.50 92 LEU A O 1
ATOM 793 N N . GLU A 1 93 ? -22.840 -1.544 7.439 1.00 82.56 93 GLU A N 1
ATOM 794 C CA . GLU A 1 93 ? -21.785 -2.188 8.233 1.00 82.56 93 GLU A CA 1
ATOM 795 C C . GLU A 1 93 ? -20.431 -2.227 7.521 1.00 82.56 93 GLU A C 1
ATOM 797 O O . GLU A 1 93 ? -19.390 -2.257 8.179 1.00 82.56 93 GLU A O 1
ATOM 802 N N . ASN A 1 94 ? -20.433 -2.238 6.185 1.00 82.88 94 ASN A N 1
ATOM 803 C CA . ASN A 1 94 ? -19.235 -2.348 5.360 1.00 82.88 94 ASN A CA 1
ATOM 804 C C . ASN A 1 94 ? -19.228 -1.263 4.283 1.00 82.88 94 ASN A C 1
ATOM 806 O O . ASN A 1 94 ? -20.185 -1.139 3.519 1.00 82.88 94 ASN A O 1
ATOM 810 N N . LEU A 1 95 ? -18.140 -0.506 4.217 1.00 80.62 95 LEU A N 1
ATOM 811 C CA . LEU A 1 95 ? -17.880 0.468 3.175 1.00 80.62 95 LEU A CA 1
ATOM 812 C C . LEU A 1 95 ? -16.536 0.178 2.519 1.00 80.62 95 LEU A C 1
ATOM 814 O O . LEU A 1 95 ? -15.496 0.213 3.170 1.00 80.62 95 LEU A O 1
ATOM 818 N N . ARG A 1 96 ? -16.562 -0.011 1.203 1.00 81.25 96 ARG A N 1
ATOM 819 C CA . ARG A 1 96 ? -15.371 -0.061 0.362 1.00 81.25 96 ARG A CA 1
ATOM 820 C C . ARG A 1 96 ? -15.441 1.069 -0.653 1.00 81.25 96 ARG A C 1
ATOM 822 O O . ARG A 1 96 ? -16.419 1.171 -1.389 1.00 81.25 96 ARG A O 1
ATOM 829 N N . TYR A 1 97 ? -14.421 1.914 -0.669 1.00 76.69 97 TYR A N 1
ATOM 830 C CA . TYR A 1 97 ? -14.360 3.101 -1.507 1.00 76.69 97 TYR A CA 1
ATOM 831 C C . TYR A 1 97 ? -13.011 3.172 -2.223 1.00 76.69 97 TYR A C 1
ATOM 833 O O . TYR A 1 97 ? -11.983 3.465 -1.617 1.00 76.69 97 TYR A O 1
ATOM 841 N N . GLU A 1 98 ? -13.016 2.875 -3.519 1.00 74.75 98 GLU A N 1
ATOM 842 C CA . GLU A 1 98 ? -11.820 2.835 -4.361 1.00 74.75 98 GLU A CA 1
ATOM 843 C C . GLU A 1 98 ? -11.915 3.945 -5.402 1.00 74.75 98 GLU A C 1
ATOM 845 O O . GLU A 1 98 ? -12.798 3.946 -6.257 1.00 74.75 98 GLU A O 1
ATOM 850 N N . THR A 1 99 ? -11.038 4.937 -5.288 1.00 67.00 99 THR A N 1
ATOM 851 C CA . THR A 1 99 ? -11.072 6.131 -6.136 1.00 67.00 99 THR A CA 1
ATOM 852 C C . THR A 1 99 ? -9.966 6.102 -7.162 1.00 67.00 99 THR A C 1
ATOM 854 O O . THR A 1 99 ? -8.818 5.826 -6.832 1.00 67.00 99 THR A O 1
ATOM 857 N N . TRP A 1 100 ? -10.280 6.477 -8.397 1.00 58.88 100 TRP A N 1
ATOM 858 C CA . TRP A 1 100 ? -9.262 6.665 -9.422 1.00 58.88 100 TRP A CA 1
ATOM 859 C C . TRP A 1 100 ? -8.363 7.875 -9.123 1.00 58.88 100 TRP A C 1
ATOM 861 O O . TRP A 1 100 ? -8.782 8.870 -8.501 1.00 58.88 100 TRP A O 1
ATOM 871 N N . ARG A 1 101 ? -7.117 7.843 -9.612 1.00 53.81 101 ARG A N 1
ATOM 872 C CA . ARG A 1 101 ? -6.231 9.011 -9.589 1.00 53.81 101 ARG A CA 1
ATOM 873 C C . ARG A 1 101 ? -6.746 10.017 -10.617 1.00 53.81 101 ARG A C 1
ATOM 875 O O . ARG A 1 101 ? -6.416 9.945 -11.792 1.00 53.81 101 ARG A O 1
ATOM 882 N N . GLY A 1 102 ? -7.601 10.939 -10.172 1.00 48.16 102 GLY A N 1
ATOM 883 C CA . GLY A 1 102 ? -8.220 11.941 -11.044 1.00 48.16 102 GLY A CA 1
ATOM 884 C C . GLY A 1 102 ? -7.225 12.646 -11.980 1.00 48.16 102 GLY A C 1
ATOM 885 O O . GLY A 1 102 ? -6.096 12.963 -11.593 1.00 48.16 102 GLY A O 1
ATOM 886 N N . ILE A 1 103 ? -7.673 12.905 -13.212 1.00 43.28 103 ILE A N 1
ATOM 887 C CA . ILE A 1 103 ? -6.946 13.671 -14.230 1.00 43.28 103 ILE A CA 1
ATOM 888 C C . ILE A 1 103 ? -6.769 15.113 -13.725 1.00 43.28 103 ILE A C 1
ATOM 890 O O . ILE A 1 103 ? -7.698 15.687 -13.155 1.00 43.28 103 ILE A O 1
ATOM 894 N N . ARG A 1 104 ? -5.592 15.728 -13.942 1.00 42.59 104 ARG A N 1
ATOM 895 C CA . ARG A 1 104 ? -5.452 17.193 -13.840 1.00 42.59 104 ARG A CA 1
ATOM 896 C C . ARG A 1 104 ? -6.375 17.808 -14.888 1.00 42.59 104 ARG A C 1
ATOM 898 O O . ARG A 1 104 ? -6.013 17.862 -16.058 1.00 42.59 104 ARG A O 1
ATOM 905 N N . THR A 1 105 ? -7.564 18.234 -14.483 1.00 45.00 105 THR A N 1
ATOM 906 C CA . THR A 1 105 ? -8.349 19.149 -15.299 1.00 45.00 105 THR A CA 1
ATOM 907 C C . THR A 1 105 ? -7.627 20.494 -15.276 1.00 45.00 105 THR A C 1
ATOM 909 O O . THR A 1 105 ? -7.168 20.978 -14.240 1.00 45.00 105 THR A O 1
ATOM 912 N N . ASP A 1 106 ? -7.484 21.069 -16.455 1.00 41.16 106 ASP A N 1
ATOM 913 C CA . ASP A 1 106 ? -6.942 22.390 -16.773 1.00 41.16 106 ASP A CA 1
ATOM 914 C C . ASP A 1 106 ? -7.522 23.548 -15.931 1.00 41.16 106 ASP A C 1
ATOM 916 O O . ASP A 1 106 ? -6.940 24.629 -15.898 1.00 41.16 106 ASP A O 1
ATOM 920 N N . LYS A 1 107 ? -8.629 23.325 -15.209 1.00 45.50 107 LYS A N 1
ATOM 921 C CA . LYS A 1 107 ? -9.380 24.345 -14.457 1.00 45.50 107 LYS A CA 1
ATOM 922 C C . LYS A 1 107 ? -9.224 24.339 -12.931 1.00 45.50 107 LYS A C 1
ATOM 924 O O . LYS A 1 107 ? -9.914 25.105 -12.268 1.00 45.50 107 LYS A O 1
ATOM 929 N N . GLY A 1 108 ? -8.326 23.537 -12.363 1.00 46.56 108 GLY A N 1
ATOM 930 C CA . GLY A 1 108 ? -8.092 23.533 -10.914 1.00 46.56 108 GLY A CA 1
ATOM 931 C C . GLY A 1 108 ? -8.577 22.258 -10.227 1.00 46.56 108 GLY A C 1
ATOM 932 O O . GLY A 1 108 ? -9.758 22.045 -9.991 1.00 46.56 108 GLY A O 1
ATOM 933 N N . ASP A 1 109 ? -7.586 21.420 -9.932 1.00 56.53 109 ASP A N 1
ATOM 934 C CA . ASP A 1 109 ? -7.465 20.405 -8.883 1.00 56.53 109 ASP A CA 1
ATOM 935 C C . ASP A 1 109 ? -8.727 19.622 -8.454 1.00 56.53 109 ASP A C 1
ATOM 937 O O . ASP A 1 109 ? -9.122 19.636 -7.290 1.00 56.53 109 ASP A O 1
ATOM 941 N N . GLY A 1 110 ? -9.287 18.794 -9.349 1.00 55.12 110 GLY A N 1
ATOM 942 C CA . GLY A 1 110 ? -10.284 17.766 -8.981 1.00 55.12 110 GLY A CA 1
ATOM 943 C C . GLY A 1 110 ? -9.839 16.828 -7.837 1.00 55.12 110 GLY A C 1
ATOM 944 O O . GLY A 1 110 ? -10.663 16.201 -7.178 1.00 55.12 110 GLY A O 1
ATOM 945 N N . ARG A 1 111 ? -8.532 16.781 -7.538 1.00 57.31 111 ARG A N 1
ATOM 946 C CA . ARG A 1 111 ? -7.967 16.146 -6.340 1.00 57.31 111 ARG A CA 1
ATOM 947 C C . ARG A 1 111 ? -8.394 16.854 -5.049 1.00 57.31 111 ARG A C 1
ATOM 949 O O . ARG A 1 111 ? -8.819 16.171 -4.128 1.00 57.31 111 ARG A O 1
ATOM 956 N N . TRP A 1 112 ? -8.309 18.184 -5.002 1.00 58.44 112 TRP A N 1
ATOM 957 C CA . TRP A 1 112 ? -8.698 18.993 -3.844 1.00 58.44 112 TRP A CA 1
ATOM 958 C C . TRP A 1 112 ? -10.201 18.909 -3.572 1.00 58.44 112 TRP A C 1
ATOM 960 O O . TRP A 1 112 ? -10.603 18.730 -2.428 1.00 58.44 112 TRP A O 1
ATOM 970 N N . GLY A 1 113 ? -11.026 18.968 -4.626 1.00 59.91 113 GLY A N 1
ATOM 971 C CA . GLY A 1 113 ? -12.478 18.781 -4.509 1.00 59.91 113 GLY A CA 1
ATOM 972 C C . GLY A 1 113 ? -12.837 17.442 -3.860 1.00 59.91 113 GLY A C 1
ATOM 973 O O . GLY A 1 113 ? -13.541 17.415 -2.856 1.00 59.91 113 GLY A O 1
ATOM 974 N N . ARG A 1 114 ? -12.252 16.340 -4.348 1.00 65.25 114 ARG A N 1
ATOM 975 C CA . ARG A 1 114 ? -12.455 15.005 -3.762 1.00 65.25 114 ARG A CA 1
ATOM 976 C C . ARG A 1 114 ? -11.935 14.904 -2.326 1.00 65.25 114 ARG A C 1
ATOM 978 O O . ARG A 1 114 ? -12.576 14.291 -1.480 1.00 65.25 114 ARG A O 1
ATOM 985 N N . ASP A 1 115 ? -10.761 15.456 -2.034 1.00 64.19 115 ASP A N 1
ATOM 986 C CA . ASP A 1 115 ? -10.186 15.364 -0.688 1.00 64.19 115 ASP A CA 1
ATOM 987 C C . ASP A 1 115 ? -11.030 16.182 0.326 1.00 64.19 115 ASP A C 1
ATOM 989 O O . ASP A 1 115 ? -11.217 15.745 1.464 1.00 64.19 115 ASP A O 1
ATOM 993 N N . MET A 1 116 ? -11.659 17.284 -0.111 1.00 63.41 116 MET A N 1
ATOM 994 C CA . MET A 1 116 ? -12.662 18.040 0.658 1.00 63.41 116 MET A CA 1
ATOM 995 C C . MET A 1 116 ? -13.980 17.263 0.856 1.00 63.41 116 MET A C 1
ATOM 997 O O . MET A 1 116 ? -14.582 17.291 1.936 1.00 63.41 116 MET A O 1
ATOM 1001 N N . GLU A 1 117 ? -14.429 16.523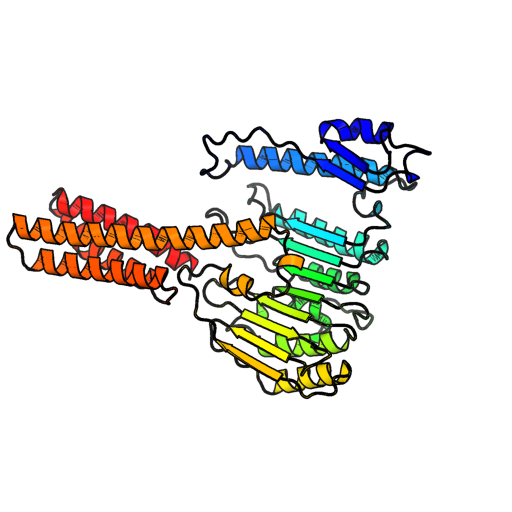 -0.158 1.00 64.94 117 GLU A N 1
ATOM 1002 C CA . GLU A 1 117 ? -15.576 15.612 -0.040 1.00 64.94 117 GLU A CA 1
ATOM 1003 C C . GLU A 1 117 ? -15.282 14.467 0.942 1.00 64.94 117 GLU A C 1
ATOM 1005 O O . GLU A 1 117 ? -16.121 14.148 1.785 1.00 64.94 117 GLU A O 1
ATOM 1010 N N . ASN A 1 118 ? -14.070 13.904 0.918 1.00 67.75 118 ASN A N 1
ATOM 1011 C CA . ASN A 1 118 ? -13.631 12.878 1.869 1.00 67.75 118 ASN A CA 1
ATOM 1012 C C . ASN A 1 118 ? -13.577 13.409 3.309 1.00 67.75 118 ASN A C 1
ATOM 1014 O O . ASN A 1 118 ? -13.994 12.715 4.236 1.00 67.75 118 ASN A O 1
ATOM 1018 N N . HIS A 1 119 ? -13.115 14.646 3.507 1.00 67.12 119 HIS A N 1
ATOM 1019 C CA . HIS A 1 119 ? -13.163 15.314 4.812 1.00 67.12 119 HIS A CA 1
ATOM 1020 C C . HIS A 1 119 ? -14.607 15.395 5.336 1.00 67.12 119 HIS A C 1
ATOM 1022 O O . HIS A 1 119 ? -14.902 15.000 6.467 1.00 67.12 119 HIS A O 1
ATOM 1028 N N . THR A 1 120 ? -15.532 15.808 4.466 1.00 65.06 120 THR A N 1
ATOM 1029 C CA . THR A 1 120 ? -16.967 15.860 4.774 1.00 65.06 120 THR A CA 1
ATOM 1030 C C . THR A 1 120 ? -17.519 14.469 5.101 1.00 65.06 120 THR A C 1
ATOM 1032 O O . THR A 1 120 ? -18.270 14.322 6.066 1.00 65.06 120 THR A O 1
ATOM 1035 N N . LEU A 1 121 ? -17.127 13.435 4.351 1.00 68.06 121 LEU A N 1
ATOM 1036 C CA . LEU A 1 121 ? -17.515 12.046 4.597 1.00 68.06 121 LEU A CA 1
ATOM 1037 C C . LEU A 1 121 ? -17.086 11.580 5.998 1.00 68.06 121 LEU A C 1
ATOM 1039 O O . LEU A 1 121 ? -17.899 11.039 6.748 1.00 68.06 121 LEU A O 1
ATOM 1043 N N . PHE A 1 122 ? -15.838 11.817 6.400 1.00 70.50 122 PHE A N 1
ATOM 1044 C CA . PHE A 1 122 ? -15.321 11.286 7.668 1.00 70.50 122 PHE A CA 1
ATOM 1045 C C . PHE A 1 122 ? -15.984 11.948 8.880 1.00 70.50 122 PHE A C 1
ATOM 1047 O O . PHE A 1 122 ? -16.460 11.255 9.784 1.00 70.50 122 PHE A O 1
ATOM 1054 N N . LEU A 1 123 ? -16.112 13.275 8.871 1.00 66.75 123 LEU A N 1
ATOM 1055 C CA . LEU A 1 123 ? -16.718 14.012 9.982 1.00 66.75 123 LEU A CA 1
ATOM 1056 C C . LEU A 1 123 ? -18.248 13.885 10.020 1.00 66.75 123 LEU A C 1
ATOM 1058 O O . LEU A 1 123 ? -18.843 13.599 11.062 1.00 66.75 123 LEU A O 1
ATOM 1062 N N . ASN A 1 124 ? -18.925 14.065 8.886 1.00 61.69 124 ASN A N 1
ATOM 1063 C CA . ASN A 1 124 ? -20.386 14.201 8.886 1.00 61.69 124 ASN A CA 1
ATOM 1064 C C . ASN A 1 124 ? -21.137 12.879 8.736 1.00 61.69 124 ASN A C 1
ATOM 1066 O O . ASN A 1 124 ? -22.359 12.853 8.904 1.00 61.69 124 ASN A O 1
ATOM 1070 N N . VAL A 1 125 ? -20.442 11.789 8.415 1.00 62.28 125 VAL A N 1
ATOM 1071 C CA . VAL A 1 125 ? -21.070 10.477 8.236 1.00 62.28 125 VAL A CA 1
ATOM 1072 C C . VAL A 1 125 ? -20.532 9.490 9.253 1.00 62.28 125 VAL A C 1
ATOM 1074 O O . VAL A 1 125 ? -21.304 8.987 10.075 1.00 62.28 125 VAL A O 1
ATOM 1077 N N . PHE A 1 126 ? -19.228 9.212 9.208 1.00 71.12 126 PHE A N 1
ATOM 1078 C CA . PHE A 1 126 ? -18.647 8.167 10.047 1.00 71.12 126 PHE A CA 1
ATOM 1079 C C . PHE A 1 126 ? -18.688 8.562 11.524 1.00 71.12 126 PHE A C 1
ATOM 1081 O O . PHE A 1 126 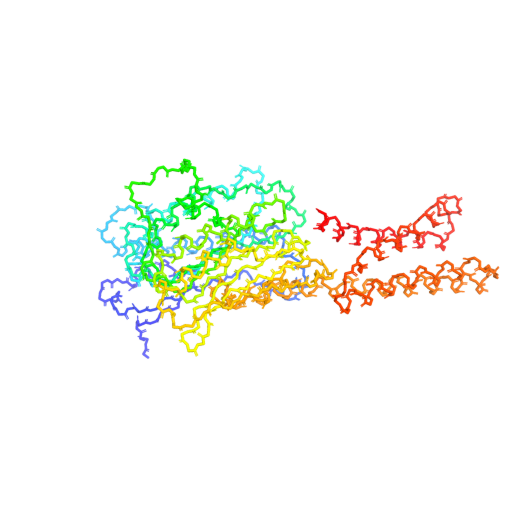? -19.094 7.757 12.358 1.00 71.12 126 PHE A O 1
ATOM 1088 N N . GLN A 1 127 ? -18.343 9.812 11.849 1.00 66.50 127 GLN A N 1
ATOM 1089 C CA . GLN A 1 127 ? -18.279 10.252 13.242 1.00 66.50 127 GLN A CA 1
ATOM 1090 C C . GLN A 1 127 ? -19.657 10.528 13.870 1.00 66.50 127 GLN A C 1
ATOM 1092 O O . GLN A 1 127 ? -19.855 10.259 15.054 1.00 66.50 127 GLN A O 1
ATOM 1097 N N . THR A 1 128 ? -20.612 11.092 13.124 1.00 60.28 128 THR A N 1
ATOM 1098 C CA . THR A 1 128 ? -21.824 11.683 13.731 1.00 60.28 128 THR A CA 1
ATOM 1099 C C . THR A 1 128 ? -23.098 10.848 13.608 1.00 60.28 128 THR A C 1
ATOM 1101 O O . THR A 1 128 ? -24.007 11.052 14.415 1.00 60.28 128 THR A O 1
ATOM 1104 N N . ARG A 1 129 ? -23.221 9.921 12.643 1.00 57.81 129 ARG A N 1
ATOM 1105 C CA . ARG A 1 129 ? -24.509 9.233 12.399 1.00 57.81 129 ARG A CA 1
ATOM 1106 C C . ARG A 1 129 ? -24.457 7.738 12.121 1.00 57.81 129 ARG A C 1
ATOM 1108 O O . ARG A 1 129 ? -25.495 7.099 12.279 1.00 57.81 129 ARG A O 1
ATOM 1115 N N . ASN A 1 130 ? -23.315 7.168 11.748 1.00 61.94 130 ASN A N 1
ATOM 1116 C CA . ASN A 1 130 ? -23.252 5.750 11.409 1.00 61.94 130 ASN A CA 1
ATOM 1117 C C . ASN A 1 130 ? -22.612 4.926 12.532 1.00 61.94 130 ASN A C 1
ATOM 1119 O O . ASN A 1 130 ? -21.400 4.741 12.556 1.00 61.94 130 ASN A O 1
ATOM 1123 N N . ARG A 1 131 ? -23.429 4.464 13.489 1.00 69.44 131 ARG A N 1
ATOM 1124 C CA . ARG A 1 131 ? -22.960 3.613 14.600 1.00 69.44 131 ARG A CA 1
ATOM 1125 C C . ARG A 1 131 ? -22.799 2.135 14.232 1.00 69.44 131 ARG A C 1
ATOM 1127 O O . ARG A 1 131 ? -22.256 1.367 15.017 1.00 69.44 131 ARG A O 1
ATOM 1134 N N . THR A 1 132 ? -23.312 1.727 13.074 1.00 77.62 132 THR A N 1
ATOM 1135 C CA . THR A 1 132 ? -23.296 0.328 12.625 1.00 77.62 132 THR A CA 1
ATOM 1136 C C . THR A 1 132 ? -22.084 0.003 11.765 1.00 77.62 132 THR A C 1
ATOM 1138 O O . THR A 1 132 ? -21.799 -1.171 11.547 1.00 77.62 132 THR A O 1
ATOM 1141 N N . LEU A 1 133 ? -21.372 1.022 11.274 1.00 83.56 133 LEU A N 1
ATOM 1142 C CA . LEU A 1 133 ? -20.227 0.839 10.396 1.00 83.56 133 LEU A CA 1
ATOM 1143 C C . LEU A 1 133 ? -19.083 0.165 11.156 1.00 83.56 133 LEU A C 1
ATOM 1145 O O . LEU A 1 133 ? -18.588 0.692 12.150 1.00 83.56 133 LEU A O 1
ATOM 1149 N N . LYS A 1 134 ? -18.677 -1.007 10.670 1.00 90.50 134 LYS A N 1
ATOM 1150 C CA . LYS A 1 134 ? -17.654 -1.858 11.285 1.00 90.50 134 LYS A CA 1
ATOM 1151 C C . LYS A 1 134 ? -16.431 -2.008 10.399 1.00 90.50 134 LYS A C 1
ATOM 1153 O O . LYS A 1 134 ? -15.326 -2.088 10.918 1.00 90.50 134 LYS A O 1
ATOM 1158 N N . ARG A 1 135 ? -16.619 -2.061 9.081 1.00 91.62 135 ARG A N 1
ATOM 1159 C CA . ARG A 1 135 ? -15.551 -2.334 8.117 1.00 91.62 135 ARG A CA 1
ATOM 1160 C C . ARG A 1 135 ? -15.453 -1.195 7.127 1.00 91.62 135 ARG A C 1
ATOM 1162 O O . ARG A 1 135 ? -16.435 -0.885 6.454 1.00 91.62 135 ARG A O 1
ATOM 1169 N N . VAL A 1 136 ? -14.288 -0.568 7.058 1.00 89.56 136 VAL A N 1
ATOM 1170 C CA . VAL A 1 136 ? -14.039 0.549 6.149 1.00 89.56 136 VAL A CA 1
ATOM 1171 C C . VAL A 1 136 ? -12.739 0.309 5.402 1.00 89.56 136 VAL A C 1
ATOM 1173 O O . VAL A 1 136 ? -11.676 0.260 6.012 1.00 89.56 136 VAL A O 1
ATOM 1176 N N . SER A 1 137 ? -12.822 0.205 4.078 1.00 90.12 137 SER A N 1
ATOM 1177 C CA . SER A 1 137 ? -11.665 0.272 3.192 1.00 90.12 137 SER A CA 1
ATOM 1178 C C . SER A 1 137 ? -11.769 1.482 2.280 1.00 90.12 137 SER A C 1
ATOM 1180 O O . SER A 1 137 ? -12.782 1.674 1.603 1.00 90.12 137 SER A O 1
ATOM 1182 N N . ILE A 1 138 ? -10.722 2.299 2.255 1.00 83.44 138 ILE A N 1
ATOM 1183 C CA . ILE A 1 138 ? -10.621 3.454 1.375 1.00 83.44 138 ILE A CA 1
ATOM 1184 C C . ILE A 1 138 ? -9.278 3.416 0.669 1.00 83.44 138 ILE A C 1
ATOM 1186 O O . ILE A 1 138 ? -8.228 3.552 1.287 1.00 83.44 138 ILE A O 1
ATOM 1190 N N . SER A 1 139 ? -9.303 3.271 -0.644 1.00 80.38 139 SER A N 1
ATOM 1191 C CA . SER A 1 139 ? -8.096 3.277 -1.453 1.00 80.38 139 SER A CA 1
ATOM 1192 C C . SER A 1 139 ? -8.185 4.345 -2.524 1.00 80.38 139 SER A C 1
ATOM 1194 O O . SER A 1 139 ? -9.241 4.627 -3.096 1.00 80.38 139 SER A O 1
ATOM 1196 N N . LYS A 1 140 ? -7.045 4.955 -2.798 1.00 75.31 140 LYS A N 1
ATOM 1197 C CA . LYS A 1 140 ? -6.849 5.798 -3.960 1.00 75.31 140 LYS A CA 1
ATOM 1198 C C . LYS A 1 140 ? -5.880 5.100 -4.895 1.00 75.31 140 LYS A C 1
ATOM 1200 O O . LYS A 1 140 ? -4.783 4.730 -4.483 1.00 75.31 140 LYS A O 1
ATOM 1205 N N . ASP A 1 141 ? -6.291 4.957 -6.147 1.00 65.88 141 ASP A N 1
ATOM 1206 C CA . ASP A 1 141 ? -5.425 4.496 -7.213 1.00 65.88 141 ASP A CA 1
ATOM 1207 C C . ASP A 1 141 ? -4.197 5.407 -7.295 1.00 65.88 141 ASP A C 1
ATOM 1209 O O . ASP A 1 141 ? -4.245 6.638 -7.152 1.00 65.88 141 ASP A O 1
ATOM 1213 N N . TYR A 1 142 ? -3.068 4.752 -7.468 1.00 60.09 142 TYR A N 1
ATOM 1214 C CA . TYR A 1 142 ? -1.755 5.340 -7.414 1.00 60.09 142 TYR A CA 1
ATOM 1215 C C . TYR A 1 142 ? -1.136 5.464 -8.813 1.00 60.09 142 TYR A C 1
ATOM 1217 O O . TYR A 1 142 ? -0.100 6.127 -8.956 1.00 60.09 142 TYR A O 1
ATOM 1225 N N . ASP A 1 143 ? -1.755 4.896 -9.860 1.00 55.03 143 ASP A N 1
ATOM 1226 C CA . ASP A 1 143 ? -1.057 4.695 -11.126 1.00 55.03 143 ASP A CA 1
ATOM 1227 C C . ASP A 1 143 ? -0.617 6.015 -11.788 1.00 55.03 143 ASP A C 1
ATOM 1229 O O . ASP A 1 143 ? -1.296 7.050 -11.805 1.00 55.03 143 ASP A O 1
ATOM 1233 N N . THR A 1 144 ? 0.632 6.005 -12.254 1.00 47.56 144 THR A N 1
ATOM 1234 C CA . THR A 1 144 ? 1.294 7.121 -12.936 1.00 47.56 144 THR A CA 1
ATOM 1235 C C . THR A 1 144 ? 1.153 6.918 -14.435 1.00 47.56 144 THR A C 1
ATOM 1237 O O . THR A 1 144 ? 2.108 6.569 -15.138 1.00 47.56 144 THR A O 1
ATOM 1240 N N . LEU A 1 145 ? -0.040 7.182 -14.968 1.00 42.81 145 LEU A N 1
ATOM 1241 C CA . LEU A 1 145 ? -0.104 7.517 -16.385 1.00 42.81 145 LEU A CA 1
ATOM 1242 C C . LEU A 1 145 ? 0.875 8.675 -16.653 1.00 42.81 145 LEU A C 1
ATOM 1244 O O . LEU A 1 145 ? 0.991 9.580 -15.817 1.00 42.81 145 LEU A O 1
ATOM 1248 N N . PRO A 1 146 ? 1.603 8.663 -17.785 1.00 38.03 146 PRO A N 1
ATOM 1249 C CA . PRO A 1 146 ? 2.690 9.605 -18.083 1.00 38.03 146 PRO A CA 1
ATOM 1250 C C . PRO A 1 146 ? 2.291 11.094 -18.048 1.00 38.03 146 PRO A C 1
ATOM 1252 O O . PRO A 1 146 ? 3.161 11.957 -18.045 1.00 38.03 146 PRO A O 1
ATOM 1255 N N . TYR A 1 147 ? 0.997 11.404 -17.951 1.00 38.31 147 TYR A N 1
ATOM 1256 C CA . TYR A 1 147 ? 0.440 12.752 -17.824 1.00 38.31 147 TYR A CA 1
ATOM 1257 C C . TYR A 1 147 ? 0.337 13.276 -16.376 1.00 38.31 147 TYR A C 1
ATOM 1259 O O . TYR A 1 147 ? -0.127 14.396 -16.154 1.00 38.31 147 TYR A O 1
ATOM 1267 N N . HIS A 1 148 ? 0.746 12.500 -15.367 1.00 43.88 148 HIS A N 1
ATOM 1268 C CA . HIS A 1 148 ? 0.596 12.859 -13.948 1.00 43.88 148 HIS A CA 1
ATOM 1269 C C . HIS A 1 148 ? 1.929 13.185 -13.259 1.00 43.88 148 HIS A C 1
ATOM 1271 O O . HIS A 1 148 ? 2.168 12.788 -12.121 1.00 43.88 148 HIS A O 1
ATOM 1277 N N . SER A 1 149 ? 2.795 13.943 -13.934 1.00 37.16 149 SER A N 1
ATOM 1278 C CA . SER A 1 149 ? 4.033 14.505 -13.378 1.00 37.16 149 SER A CA 1
ATOM 1279 C C . SER A 1 149 ? 3.776 15.871 -12.726 1.00 37.16 149 SER A C 1
ATOM 1281 O O . SER A 1 149 ? 4.177 16.916 -13.238 1.00 37.16 149 SER A O 1
ATOM 1283 N N . GLY A 1 150 ? 3.031 15.878 -11.622 1.00 40.56 150 GLY A N 1
ATOM 1284 C CA . GLY A 1 150 ? 3.017 16.998 -10.677 1.00 40.56 150 GLY A CA 1
ATOM 1285 C C . GLY A 1 150 ? 3.663 16.552 -9.365 1.00 40.56 150 GLY A C 1
ATOM 1286 O O . GLY A 1 150 ? 3.561 15.360 -9.060 1.00 40.56 150 GLY A O 1
ATOM 1287 N N . PRO A 1 151 ? 4.308 17.456 -8.600 1.00 41.16 151 PRO A N 1
ATOM 1288 C CA . PRO A 1 151 ? 4.798 17.121 -7.268 1.00 41.16 151 PRO A CA 1
ATOM 1289 C C . PRO A 1 151 ? 3.645 16.530 -6.461 1.00 41.16 151 PRO A C 1
ATOM 1291 O O . PRO A 1 151 ? 2.514 17.031 -6.502 1.00 41.16 151 PRO A O 1
ATOM 1294 N N . GLU A 1 152 ? 3.907 15.405 -5.806 1.00 49.59 152 GLU A N 1
ATOM 1295 C CA . GLU A 1 152 ? 2.918 14.779 -4.953 1.00 49.59 152 GLU A CA 1
ATOM 1296 C C . GLU A 1 152 ? 2.617 15.745 -3.805 1.00 49.59 152 GLU A C 1
ATOM 1298 O O . GLU A 1 152 ? 3.486 16.060 -3.001 1.00 49.59 152 GLU A O 1
ATOM 1303 N N . ARG A 1 153 ? 1.403 16.302 -3.781 1.00 50.72 153 ARG A N 1
ATOM 1304 C CA . ARG A 1 153 ? 0.939 17.043 -2.609 1.00 50.72 153 ARG A CA 1
ATOM 1305 C C . ARG A 1 153 ? 0.762 16.040 -1.475 1.00 50.72 153 ARG A C 1
ATOM 1307 O O . ARG A 1 153 ? 0.067 15.040 -1.677 1.00 50.72 153 ARG A O 1
ATOM 1314 N N . GLU A 1 154 ? 1.377 16.336 -0.331 1.00 55.75 154 GLU A N 1
ATOM 1315 C CA . GLU A 1 154 ? 1.155 15.640 0.937 1.00 55.75 154 GLU A CA 1
ATOM 1316 C C . GLU A 1 154 ? -0.345 15.426 1.173 1.00 55.75 154 GLU A C 1
ATOM 1318 O O . GLU A 1 154 ? -1.174 16.287 0.854 1.00 55.75 154 GLU A O 1
ATOM 1323 N N . CYS A 1 155 ? -0.705 14.259 1.716 1.00 61.69 155 CYS A N 1
ATOM 1324 C CA . CYS A 1 155 ? -2.075 13.999 2.149 1.00 61.69 155 CYS A CA 1
ATOM 1325 C C . CYS A 1 155 ? -2.524 15.114 3.103 1.00 61.69 155 CYS A C 1
ATOM 1327 O O . CYS A 1 155 ? -1.763 15.507 3.986 1.00 61.69 155 CYS A O 1
ATOM 1329 N N . MET A 1 156 ? -3.764 15.599 2.970 1.00 68.69 156 MET A N 1
ATOM 1330 C CA . MET A 1 156 ? -4.301 16.584 3.912 1.00 68.69 156 MET A CA 1
ATOM 1331 C C . MET A 1 156 ? -4.246 16.009 5.332 1.00 68.69 156 MET A C 1
ATOM 1333 O O . MET A 1 156 ? -4.957 15.051 5.633 1.00 68.69 156 MET A O 1
ATOM 1337 N N . ALA A 1 157 ? -3.431 16.599 6.211 1.00 77.75 157 ALA A N 1
ATOM 1338 C CA . ALA A 1 157 ? -3.260 16.122 7.586 1.00 77.75 157 ALA A CA 1
ATOM 1339 C C . ALA A 1 157 ? -4.594 16.018 8.344 1.00 77.75 157 ALA A C 1
ATOM 1341 O O . ALA A 1 157 ? -4.826 15.058 9.080 1.00 77.75 157 ALA A O 1
ATOM 1342 N N . ALA A 1 158 ? -5.512 16.955 8.078 1.00 77.75 158 ALA A N 1
ATOM 1343 C CA . ALA A 1 158 ? -6.874 16.941 8.604 1.00 77.75 158 ALA A CA 1
ATOM 1344 C C . ALA A 1 158 ? -7.601 15.615 8.321 1.00 77.75 158 ALA A C 1
ATOM 1346 O O . ALA A 1 158 ? -8.234 15.062 9.214 1.00 77.75 158 ALA A O 1
ATOM 1347 N N . LEU A 1 159 ? -7.436 15.044 7.123 1.00 79.00 159 LEU A N 1
ATOM 1348 C CA . LEU A 1 159 ? -8.137 13.828 6.720 1.00 79.00 159 LEU A CA 1
ATOM 1349 C C . LEU A 1 159 ? -7.724 12.609 7.561 1.00 79.00 159 LEU A C 1
ATOM 1351 O O . LEU A 1 159 ? -8.568 11.785 7.912 1.00 79.00 159 LEU A O 1
ATOM 1355 N N . GLY A 1 160 ? -6.441 12.507 7.923 1.00 85.75 160 GLY A N 1
ATOM 1356 C CA . GLY A 1 160 ? -5.959 11.447 8.812 1.00 85.75 160 GLY A CA 1
ATOM 1357 C C . GLY A 1 160 ? -6.484 11.586 10.237 1.00 85.75 160 GLY A C 1
ATOM 1358 O O . GLY A 1 160 ? -6.912 10.596 10.832 1.00 85.75 160 GLY A O 1
ATOM 1359 N N . LEU A 1 161 ? -6.535 12.817 10.750 1.00 86.38 161 LEU A N 1
ATOM 1360 C CA . LEU A 1 161 ? -7.079 13.118 12.075 1.00 86.38 161 LEU A CA 1
ATOM 1361 C C . LEU A 1 161 ? -8.583 12.829 12.155 1.00 86.38 161 LEU A C 1
ATOM 1363 O O . LEU A 1 161 ? -9.063 12.255 13.136 1.00 86.38 161 LEU A O 1
ATOM 1367 N N . ASP A 1 162 ? -9.333 13.193 11.120 1.00 84.31 162 ASP A N 1
ATOM 1368 C CA . ASP A 1 162 ? -10.776 12.966 11.071 1.00 84.31 162 ASP A CA 1
ATOM 1369 C C . ASP A 1 162 ? -11.101 11.477 10.953 1.00 84.31 162 ASP A C 1
ATOM 1371 O O . ASP A 1 162 ? -11.998 10.986 11.642 1.00 84.31 162 ASP A O 1
ATOM 1375 N N . LEU A 1 163 ? -10.322 10.728 10.166 1.00 87.69 163 LEU A N 1
ATOM 1376 C CA . LEU A 1 163 ? -10.455 9.275 10.083 1.00 87.69 163 LEU A CA 1
ATOM 1377 C C . LEU A 1 163 ? -10.151 8.601 11.430 1.00 87.69 163 LEU A C 1
ATOM 1379 O O . LEU A 1 163 ? -10.881 7.697 11.840 1.00 87.69 163 LEU A O 1
ATOM 1383 N N . ALA A 1 164 ? -9.125 9.055 12.156 1.00 90.56 164 ALA A N 1
ATOM 1384 C CA . ALA A 1 164 ? -8.804 8.554 13.496 1.00 90.56 164 ALA A CA 1
ATOM 1385 C C . ALA A 1 164 ? -9.963 8.777 14.481 1.00 90.56 164 ALA A C 1
ATOM 1387 O O . ALA A 1 164 ? -10.360 7.862 15.204 1.00 90.56 164 ALA A O 1
ATOM 1388 N N . ARG A 1 165 ? -10.579 9.964 14.460 1.00 86.75 165 ARG A N 1
ATOM 1389 C CA . ARG A 1 165 ? -11.743 10.293 15.305 1.00 86.75 165 ARG A CA 1
ATOM 1390 C C . ARG A 1 165 ? -12.975 9.470 14.952 1.00 86.75 165 ARG A C 1
ATOM 1392 O O . ARG A 1 165 ? -13.716 9.062 15.847 1.00 86.75 165 ARG A O 1
ATOM 1399 N N . ALA A 1 166 ? -13.199 9.240 13.666 1.00 85.44 166 ALA A N 1
ATOM 1400 C CA . ALA A 1 166 ? -14.382 8.553 13.179 1.00 85.44 166 ALA A CA 1
ATOM 1401 C C . ALA A 1 166 ? -14.314 7.020 13.314 1.00 85.44 166 ALA A C 1
ATOM 1403 O O . ALA A 1 166 ? -15.350 6.361 13.377 1.00 85.44 166 ALA A O 1
ATOM 1404 N N . SER A 1 167 ? -13.110 6.450 13.397 1.00 90.94 167 SER A N 1
ATOM 1405 C CA . SER A 1 167 ? -12.877 4.998 13.352 1.00 90.94 167 SER A CA 1
ATOM 1406 C C . SER A 1 167 ? -12.973 4.268 14.690 1.00 90.94 167 SER A C 1
ATOM 1408 O O . SER A 1 167 ? -12.784 3.056 14.739 1.00 90.94 167 SER A O 1
ATOM 1410 N N . ARG A 1 168 ? -13.314 4.956 15.786 1.00 88.75 168 ARG A N 1
ATOM 1411 C CA . ARG A 1 168 ? -13.319 4.385 17.150 1.00 88.75 168 ARG A CA 1
ATOM 1412 C C . ARG A 1 168 ? -14.134 3.099 17.320 1.00 88.75 168 ARG A C 1
ATOM 1414 O O . ARG A 1 168 ? -13.844 2.305 18.208 1.00 88.75 168 ARG A O 1
ATOM 1421 N N . GLN A 1 169 ? -15.180 2.926 16.520 1.00 88.19 169 GLN A N 1
ATOM 1422 C CA . GLN A 1 169 ? -16.097 1.786 16.597 1.00 88.19 169 GLN A CA 1
ATOM 1423 C C . GLN A 1 169 ? -15.804 0.689 15.568 1.00 88.19 169 GLN A C 1
ATOM 1425 O O . GLN A 1 169 ? -16.443 -0.360 15.627 1.00 88.19 169 GLN A O 1
ATOM 1430 N N . PHE A 1 170 ? -14.874 0.927 14.639 1.00 93.06 170 PHE A N 1
ATOM 1431 C CA . PHE A 1 170 ? -14.600 0.010 13.539 1.00 93.06 170 PHE A CA 1
ATOM 1432 C C . PHE A 1 170 ? -13.915 -1.260 14.046 1.00 93.06 170 PHE A C 1
ATOM 1434 O O . PHE A 1 170 ? -13.089 -1.218 14.956 1.00 93.06 170 PHE A O 1
ATOM 1441 N N . GLU A 1 171 ? -14.266 -2.382 13.427 1.00 96.38 171 GLU A N 1
ATOM 1442 C CA . GLU A 1 171 ? -13.588 -3.669 13.562 1.00 96.38 171 GLU A CA 1
ATOM 1443 C C . GLU A 1 171 ? -12.464 -3.815 12.528 1.00 96.38 171 GLU A C 1
ATOM 1445 O O . GLU A 1 171 ? -11.443 -4.436 12.812 1.00 96.38 171 GLU A O 1
ATOM 1450 N N . GLU A 1 172 ? -12.611 -3.204 11.349 1.00 97.31 172 GLU A N 1
ATOM 1451 C CA . GLU A 1 172 ? -11.618 -3.251 10.273 1.00 97.31 172 GLU A CA 1
ATOM 1452 C C . GLU A 1 172 ? -11.461 -1.873 9.629 1.00 97.31 172 GLU A C 1
ATOM 1454 O O . GLU A 1 172 ? -12.450 -1.243 9.234 1.00 97.31 172 GLU A O 1
ATOM 1459 N N . LEU A 1 173 ? -10.217 -1.410 9.506 1.00 96.00 173 LEU A N 1
ATOM 1460 C CA . LEU A 1 173 ? -9.883 -0.150 8.853 1.00 96.00 173 LEU A CA 1
ATOM 1461 C C . LEU A 1 173 ? -8.714 -0.337 7.889 1.00 96.00 173 LEU A C 1
ATOM 1463 O O . LEU A 1 173 ? -7.618 -0.749 8.270 1.00 96.00 173 LEU A O 1
ATOM 1467 N N . HIS A 1 174 ? -8.929 0.041 6.638 1.00 95.31 174 HIS A N 1
ATOM 1468 C CA . HIS A 1 174 ? -7.925 -0.050 5.594 1.00 95.31 174 HIS A CA 1
ATOM 1469 C C . HIS A 1 174 ? -7.875 1.266 4.814 1.00 95.31 174 HIS A C 1
ATOM 1471 O O . HIS A 1 174 ? -8.906 1.744 4.343 1.00 95.31 174 HIS A O 1
ATOM 1477 N N . ALA A 1 175 ? -6.700 1.887 4.704 1.00 91.31 175 ALA A N 1
ATOM 1478 C CA . ALA A 1 175 ? -6.543 3.163 4.006 1.00 91.31 175 ALA A CA 1
ATOM 1479 C C . ALA A 1 175 ? -5.238 3.224 3.203 1.00 91.31 175 ALA A C 1
ATOM 1481 O O . ALA A 1 175 ? -4.156 3.146 3.776 1.00 91.31 175 ALA A O 1
ATOM 1482 N N . ALA A 1 176 ? -5.319 3.397 1.884 1.00 88.00 176 ALA A N 1
ATOM 1483 C CA . ALA A 1 176 ? -4.140 3.454 1.017 1.00 88.00 176 ALA A CA 1
ATOM 1484 C C . ALA A 1 176 ? -4.095 4.728 0.167 1.00 88.00 176 ALA A C 1
ATOM 1486 O O . ALA A 1 176 ? -5.016 5.005 -0.606 1.00 88.00 176 ALA A O 1
ATOM 1487 N N . TYR A 1 177 ? -2.984 5.466 0.276 1.00 79.94 177 TYR A N 1
ATOM 1488 C CA . TYR A 1 177 ? -2.607 6.674 -0.482 1.00 79.94 177 TYR A CA 1
ATOM 1489 C C . TYR A 1 177 ? -3.511 7.905 -0.324 1.00 79.94 177 TYR A C 1
ATOM 1491 O O . TYR A 1 177 ? -3.212 8.978 -0.854 1.00 79.94 177 TYR A O 1
ATOM 1499 N N . ASN A 1 178 ? -4.637 7.766 0.367 1.00 76.44 178 ASN A N 1
ATOM 1500 C CA . ASN A 1 178 ? -5.538 8.855 0.728 1.00 76.44 178 ASN A CA 1
ATOM 1501 C C . ASN A 1 178 ? -5.204 9.445 2.105 1.00 76.44 178 ASN A C 1
ATOM 1503 O O . ASN A 1 178 ? -5.434 10.629 2.325 1.00 76.44 178 ASN A O 1
ATOM 1507 N N . VAL A 1 179 ? -4.677 8.629 3.020 1.00 85.12 179 VAL A N 1
ATOM 1508 C CA . VAL A 1 179 ? -4.320 9.015 4.387 1.00 85.12 179 VAL A CA 1
ATOM 1509 C C . VAL A 1 179 ? -2.943 8.455 4.722 1.00 85.12 179 VAL A C 1
ATOM 1511 O O . VAL A 1 179 ? -2.661 7.294 4.436 1.00 85.12 179 VAL A O 1
ATOM 1514 N N . ASP A 1 180 ? -2.114 9.281 5.358 1.00 88.81 180 ASP A N 1
ATOM 1515 C CA . ASP A 1 180 ? -0.831 8.856 5.915 1.00 88.81 180 ASP A CA 1
ATOM 1516 C C . ASP A 1 180 ? -0.991 8.480 7.397 1.00 88.81 180 ASP A C 1
ATOM 1518 O O . ASP A 1 180 ? -1.627 9.209 8.173 1.00 88.81 180 ASP A O 1
ATOM 1522 N N . VAL A 1 181 ? -0.396 7.353 7.796 1.00 92.88 181 VAL A N 1
ATOM 1523 C CA . VAL A 1 181 ? -0.378 6.865 9.189 1.00 92.88 181 VAL A CA 1
ATOM 1524 C C . VAL A 1 181 ? 0.146 7.925 10.157 1.00 92.88 181 VAL A C 1
ATOM 1526 O O . VAL A 1 181 ? -0.332 8.007 11.288 1.00 92.88 181 VAL A O 1
ATOM 1529 N N . ARG A 1 182 ? 1.077 8.781 9.723 1.00 90.44 182 ARG A N 1
ATOM 1530 C CA . ARG A 1 182 ? 1.621 9.871 10.536 1.00 90.44 182 ARG A CA 1
ATOM 1531 C C . ARG A 1 182 ? 0.547 10.807 11.067 1.00 90.44 182 ARG A C 1
ATOM 1533 O O . ARG A 1 182 ? 0.618 11.214 12.222 1.00 90.44 182 ARG A O 1
ATOM 1540 N N . HIS A 1 183 ? -0.436 11.132 10.236 1.00 89.81 183 HIS A N 1
ATOM 1541 C CA . HIS A 1 183 ? -1.546 11.999 10.619 1.00 89.81 183 HIS A CA 1
ATOM 1542 C C . HIS A 1 183 ? -2.607 11.237 11.418 1.00 89.81 183 HIS A C 1
ATOM 1544 O O . HIS A 1 183 ? -3.228 11.796 12.316 1.00 89.81 183 HIS A O 1
ATOM 1550 N N . PHE A 1 184 ? -2.803 9.951 11.122 1.00 92.00 184 PHE A N 1
ATOM 1551 C CA . PHE A 1 184 ? -3.740 9.097 11.852 1.00 92.00 184 PHE A CA 1
ATOM 1552 C C . PHE A 1 184 ? -3.295 8.846 13.306 1.00 92.00 184 PHE A C 1
ATOM 1554 O O . PHE A 1 184 ? -4.118 8.868 14.221 1.00 92.00 184 PHE A O 1
ATOM 1561 N N . PHE A 1 185 ? -1.990 8.678 13.540 1.00 93.31 185 PHE A N 1
ATOM 1562 C CA . PHE A 1 185 ? -1.389 8.498 14.867 1.00 93.31 185 PHE A CA 1
ATOM 1563 C C . PHE A 1 185 ? -0.759 9.770 15.447 1.00 93.31 185 PHE A C 1
ATOM 1565 O O . PHE A 1 185 ? 0.083 9.681 16.339 1.00 93.31 185 PHE A O 1
ATOM 1572 N N . ASP A 1 186 ? -1.173 10.953 14.991 1.00 90.94 186 ASP A N 1
ATOM 1573 C CA . ASP A 1 186 ? -0.556 12.227 15.384 1.00 90.94 186 ASP A CA 1
ATOM 1574 C C . ASP A 1 186 ? -0.470 12.417 16.911 1.00 90.94 186 ASP A C 1
ATOM 1576 O O . ASP A 1 186 ? 0.567 12.832 17.424 1.00 90.94 186 ASP A O 1
ATOM 1580 N N . GLN A 1 187 ? -1.503 11.997 17.658 1.00 89.19 187 GLN A N 1
ATOM 1581 C CA . GLN A 1 187 ? -1.520 12.096 19.126 1.00 89.19 187 GLN A CA 1
ATOM 1582 C C . GLN A 1 187 ? -0.410 11.290 19.830 1.00 89.19 187 GLN A C 1
ATOM 1584 O O . GLN A 1 187 ? -0.087 11.578 20.979 1.00 89.19 187 GLN A O 1
ATOM 1589 N N . PHE A 1 188 ? 0.156 10.277 19.168 1.00 91.19 188 PHE A N 1
ATOM 1590 C CA . PHE A 1 188 ? 1.195 9.403 19.719 1.00 91.19 188 PHE A CA 1
ATOM 1591 C C . PHE A 1 188 ? 2.589 9.724 19.184 1.00 91.19 188 PHE A C 1
ATOM 1593 O O . PHE A 1 188 ? 3.567 9.149 19.655 1.00 91.19 188 PHE A O 1
ATOM 1600 N N . TRP A 1 189 ? 2.706 10.615 18.196 1.00 88.31 189 TRP A N 1
ATOM 1601 C CA . TRP A 1 189 ? 3.993 10.883 17.562 1.00 88.31 189 TRP A CA 1
ATOM 1602 C C . TRP A 1 189 ? 4.971 11.623 18.488 1.00 88.31 189 TRP A C 1
ATOM 1604 O O . TRP A 1 189 ? 6.182 11.525 18.319 1.00 88.31 189 TRP A O 1
ATOM 1614 N N . GLY A 1 190 ? 4.474 12.361 19.479 1.00 78.50 190 GLY A N 1
ATOM 1615 C CA . GLY A 1 190 ? 5.298 13.202 20.346 1.00 78.50 190 GLY A CA 1
ATOM 1616 C C . GLY A 1 190 ? 5.536 14.596 19.755 1.00 78.50 190 GLY A C 1
ATOM 1617 O O . GLY A 1 190 ? 5.772 14.764 18.558 1.00 78.50 190 GLY A O 1
ATOM 1618 N N . GLY A 1 191 ? 5.446 15.614 20.612 1.00 75.88 191 GLY A N 1
ATOM 1619 C CA . GLY A 1 191 ? 5.377 17.026 20.220 1.00 75.88 191 GLY A CA 1
ATOM 1620 C C . GLY A 1 191 ? 3.971 17.610 20.389 1.00 75.88 191 GLY A C 1
ATOM 1621 O O . GLY A 1 191 ? 3.071 16.945 20.899 1.00 75.88 191 GLY A O 1
ATOM 1622 N N . GLN A 1 192 ? 3.786 18.874 19.997 1.00 72.12 192 GLN A N 1
ATOM 1623 C CA . GLN A 1 192 ? 2.451 19.479 19.963 1.00 72.12 192 GLN A CA 1
ATOM 1624 C C . GLN A 1 192 ? 1.658 18.855 18.803 1.00 72.12 192 GLN A C 1
ATOM 1626 O O . GLN A 1 192 ? 2.138 18.922 17.668 1.00 72.12 192 GLN A O 1
ATOM 1631 N N . PRO A 1 193 ? 0.487 18.241 19.058 1.00 74.12 193 PRO A N 1
ATOM 1632 C CA . PRO A 1 193 ? -0.329 17.655 18.000 1.00 74.12 193 PRO A CA 1
ATOM 1633 C C . PRO A 1 193 ? -0.767 18.731 17.003 1.00 74.12 193 PRO A C 1
ATOM 1635 O O . PRO A 1 193 ? -1.023 19.876 17.389 1.00 74.12 193 PRO A O 1
ATOM 1638 N N . ILE A 1 194 ? -0.899 18.356 15.728 1.00 74.12 194 ILE A N 1
ATOM 1639 C CA . ILE A 1 194 ? -1.294 19.257 14.630 1.00 74.12 194 ILE A CA 1
ATOM 1640 C C . ILE A 1 194 ? -2.643 19.913 14.947 1.00 74.12 194 ILE A C 1
ATOM 1642 O O . ILE A 1 194 ? -2.851 21.096 14.680 1.00 74.12 194 ILE A O 1
ATOM 1646 N N . ILE A 1 195 ? -3.558 19.146 15.547 1.00 68.88 195 ILE A N 1
ATOM 1647 C CA . ILE A 1 195 ? -4.820 19.648 16.090 1.00 68.88 195 ILE A CA 1
ATOM 1648 C C . ILE A 1 195 ? -4.968 19.127 17.525 1.00 68.88 195 ILE A C 1
ATOM 1650 O O . ILE A 1 195 ? -5.047 17.909 17.705 1.00 68.88 195 ILE A O 1
ATOM 1654 N N . PRO A 1 196 ? -5.084 20.005 18.541 1.00 67.75 196 PRO A N 1
ATOM 1655 C CA . PRO A 1 196 ? -5.286 19.594 19.927 1.00 67.75 196 PRO A CA 1
ATOM 1656 C C . PRO A 1 196 ? -6.503 18.676 20.065 1.00 67.75 196 PRO A C 1
ATOM 1658 O O . PRO A 1 196 ? -7.640 19.070 19.785 1.00 67.75 196 PRO A O 1
ATOM 1661 N N . VAL A 1 197 ? -6.273 17.434 20.490 1.00 64.69 197 VAL A N 1
ATOM 1662 C CA . VAL A 1 197 ? -7.351 16.482 20.763 1.00 64.69 197 VAL A CA 1
ATOM 1663 C C . VAL A 1 197 ? -7.760 16.637 22.226 1.00 64.69 197 VAL A C 1
ATOM 1665 O O . VAL A 1 197 ? -6.927 16.578 23.122 1.00 64.69 197 VAL A O 1
ATOM 1668 N N . ARG A 1 198 ? -9.055 16.863 22.479 1.00 65.88 198 ARG A N 1
ATOM 1669 C CA . ARG A 1 198 ? -9.585 17.078 23.840 1.00 65.88 198 ARG A CA 1
ATOM 1670 C C . ARG A 1 198 ? -9.602 15.813 24.709 1.00 65.88 198 ARG A C 1
ATOM 1672 O O . ARG A 1 198 ? -9.763 15.926 25.917 1.00 65.88 198 ARG A O 1
ATOM 1679 N N . TYR A 1 199 ? -9.475 14.638 24.094 1.00 69.56 199 TYR A N 1
ATOM 1680 C CA . TYR A 1 199 ? -9.542 13.330 24.743 1.00 69.56 199 TYR A CA 1
ATOM 1681 C C . TYR A 1 199 ? -8.584 12.360 24.055 1.00 69.56 199 TYR A C 1
ATOM 1683 O O . TYR A 1 199 ? -8.363 12.469 22.850 1.00 69.56 199 TYR A O 1
ATOM 1691 N N . GLU A 1 200 ? -8.066 11.392 24.803 1.00 78.31 200 GLU A N 1
ATOM 1692 C CA . GLU A 1 200 ? -7.212 10.337 24.259 1.00 78.31 200 GLU A CA 1
ATOM 1693 C C . GLU A 1 200 ? -8.020 9.425 23.316 1.00 78.31 200 GLU A C 1
ATOM 1695 O O . GLU A 1 200 ? -9.077 8.905 23.695 1.00 78.31 200 GLU A O 1
ATOM 1700 N N . LEU A 1 201 ? -7.568 9.253 22.067 1.00 86.50 201 LEU A N 1
ATOM 1701 C CA . LEU A 1 201 ? -8.230 8.342 21.123 1.00 86.50 201 LEU A CA 1
ATOM 1702 C C . LEU A 1 201 ? -7.854 6.888 21.424 1.00 86.50 201 LEU A C 1
ATOM 1704 O O . LEU A 1 201 ? -6.716 6.586 21.781 1.00 86.50 201 LEU A O 1
ATOM 1708 N N . GLY A 1 202 ? -8.817 5.993 21.209 1.00 91.31 202 GLY A N 1
ATOM 1709 C CA . GLY A 1 202 ? -8.627 4.550 21.272 1.00 91.31 202 GLY A CA 1
ATOM 1710 C C . GLY A 1 202 ? -9.646 3.808 20.414 1.00 91.31 202 GLY A C 1
ATOM 1711 O O . GLY A 1 202 ? -10.728 4.336 20.121 1.00 91.31 202 GLY A O 1
ATOM 1712 N N . TRP A 1 203 ? -9.293 2.580 20.038 1.00 95.38 203 TRP A N 1
ATOM 1713 C CA . TRP A 1 203 ? -10.027 1.730 19.102 1.00 95.38 203 TRP A CA 1
ATOM 1714 C C . TRP A 1 203 ? -10.322 0.365 19.739 1.00 95.38 203 TRP A C 1
ATOM 1716 O O . TRP A 1 203 ? -9.676 -0.633 19.419 1.00 95.38 203 TRP A O 1
ATOM 1726 N N . PRO A 1 204 ? -11.300 0.291 20.660 1.00 95.31 204 PRO A N 1
ATOM 1727 C CA . PRO A 1 204 ? -11.585 -0.924 21.422 1.00 95.31 204 PRO A CA 1
ATOM 1728 C C . PRO A 1 204 ? -11.997 -2.123 20.560 1.00 95.31 204 PRO A C 1
ATOM 1730 O O . PRO A 1 204 ? -11.803 -3.255 20.986 1.00 95.31 204 PRO A O 1
ATOM 1733 N N . ASN A 1 205 ? -12.553 -1.900 19.367 1.00 96.06 205 ASN A N 1
ATOM 1734 C CA . ASN A 1 205 ? -13.099 -2.967 18.523 1.00 96.06 205 ASN A CA 1
ATOM 1735 C C . ASN A 1 205 ? -12.187 -3.362 17.357 1.00 96.06 205 ASN A C 1
ATOM 1737 O O . ASN A 1 205 ? -12.475 -4.354 16.693 1.00 96.06 205 ASN A O 1
ATOM 1741 N N . LEU A 1 206 ? -11.124 -2.598 17.092 1.00 97.38 206 LEU A N 1
ATOM 1742 C CA . LEU A 1 206 ? -10.346 -2.722 15.864 1.00 97.38 206 LEU A CA 1
ATOM 1743 C C . LEU A 1 206 ? -9.478 -3.983 15.894 1.00 97.38 206 LEU A C 1
ATOM 1745 O O . LEU A 1 206 ? -8.634 -4.135 16.774 1.00 97.38 206 LEU A O 1
ATOM 1749 N N . LYS A 1 207 ? -9.695 -4.867 14.917 1.00 97.12 207 LYS A N 1
ATOM 1750 C CA . LYS A 1 207 ? -9.011 -6.156 14.740 1.00 97.12 207 LYS A CA 1
ATOM 1751 C C . LYS A 1 207 ? -7.988 -6.107 13.616 1.00 97.12 207 LYS A C 1
ATOM 1753 O O . LYS A 1 207 ? -6.884 -6.627 13.773 1.00 97.12 207 LYS A O 1
ATOM 1758 N N . TYR A 1 208 ? -8.341 -5.470 12.500 1.00 98.25 208 TYR A N 1
ATOM 1759 C CA . TYR A 1 208 ? -7.486 -5.396 11.317 1.00 98.25 208 TYR A CA 1
ATOM 1760 C C . TYR A 1 208 ? -7.241 -3.946 10.912 1.00 98.25 208 TYR A C 1
ATOM 1762 O O . TYR A 1 208 ? -8.182 -3.178 10.703 1.00 98.25 208 TYR A O 1
ATOM 1770 N N . LEU A 1 209 ? -5.965 -3.588 10.776 1.00 97.88 209 LEU A N 1
ATOM 1771 C CA . LEU A 1 209 ? -5.528 -2.276 10.313 1.00 97.88 209 LEU A CA 1
ATOM 1772 C C . LEU A 1 209 ? -4.525 -2.438 9.169 1.00 97.88 209 LEU A C 1
ATOM 1774 O O . LEU A 1 209 ? -3.508 -3.104 9.339 1.00 97.88 209 LEU A O 1
ATOM 1778 N N . SER A 1 210 ? -4.775 -1.815 8.016 1.00 97.25 210 SER A N 1
ATOM 1779 C CA . SER A 1 210 ? -3.771 -1.721 6.942 1.00 97.25 210 SER A CA 1
ATOM 1780 C C . SER A 1 210 ? -3.695 -0.303 6.399 1.00 97.25 210 SER A C 1
ATOM 1782 O O . SER A 1 210 ? -4.706 0.214 5.924 1.00 97.25 210 SER A O 1
ATOM 1784 N N . MET A 1 211 ? -2.531 0.343 6.473 1.00 95.19 211 MET A N 1
ATOM 1785 C CA . MET A 1 211 ? -2.395 1.740 6.059 1.00 95.19 211 MET A CA 1
ATOM 1786 C C . MET A 1 211 ? -1.045 2.082 5.426 1.00 95.19 211 MET A C 1
ATOM 1788 O O . MET A 1 211 ? -0.022 1.481 5.756 1.00 95.19 211 MET A O 1
ATOM 1792 N N . THR A 1 212 ? -1.041 3.089 4.546 1.00 92.06 212 THR A N 1
ATOM 1793 C CA . THR A 1 212 ? 0.183 3.590 3.899 1.00 92.06 212 THR A CA 1
ATOM 1794 C C . THR A 1 212 ? 0.897 4.683 4.696 1.00 92.06 212 THR A C 1
ATOM 1796 O O . THR A 1 212 ? 0.232 5.544 5.274 1.00 92.06 212 THR A O 1
ATOM 1799 N N . SER A 1 213 ? 2.235 4.698 4.702 1.00 91.19 213 SER A N 1
ATOM 1800 C CA . SER A 1 213 ? 3.019 5.714 5.425 1.00 91.19 213 SER A CA 1
ATOM 1801 C C . SER A 1 213 ? 4.373 6.022 4.796 1.00 91.19 213 SER A C 1
ATOM 1803 O O . SER A 1 213 ? 5.285 5.191 4.841 1.00 91.19 213 SER A O 1
ATOM 1805 N N . GLN A 1 214 ? 4.571 7.270 4.369 1.00 87.19 214 GLN A N 1
ATOM 1806 C CA . GLN A 1 214 ? 5.864 7.719 3.833 1.00 87.19 214 GLN A CA 1
ATOM 1807 C C . GLN A 1 214 ? 6.970 7.733 4.898 1.00 87.19 214 GLN A C 1
ATOM 1809 O O . GLN A 1 214 ? 8.159 7.718 4.580 1.00 87.19 214 GLN A O 1
ATOM 1814 N N . GLN A 1 215 ? 6.601 7.705 6.183 1.00 89.31 215 GLN A N 1
ATOM 1815 C CA . GLN A 1 215 ? 7.565 7.662 7.283 1.00 89.31 215 GLN A CA 1
ATOM 1816 C C . GLN A 1 215 ? 8.325 6.334 7.370 1.00 89.31 215 GLN A C 1
ATOM 1818 O O . GLN A 1 215 ? 9.309 6.246 8.095 1.00 89.31 215 GLN A O 1
ATOM 1823 N N . LEU A 1 216 ? 7.902 5.304 6.633 1.00 89.88 216 LEU A N 1
ATOM 1824 C CA . LEU A 1 216 ? 8.566 4.002 6.584 1.00 89.88 216 LEU A CA 1
ATOM 1825 C C . LEU A 1 216 ? 9.749 3.936 5.600 1.00 89.88 216 LEU A C 1
ATOM 1827 O O . LEU A 1 216 ? 10.287 2.845 5.386 1.00 89.88 216 LEU A O 1
ATOM 1831 N N . MET A 1 217 ? 10.126 5.063 4.991 1.00 85.75 217 MET A N 1
ATOM 1832 C CA . MET A 1 217 ? 11.190 5.193 3.987 1.00 85.75 217 MET A CA 1
ATOM 1833 C C . MET A 1 217 ? 12.582 5.447 4.603 1.00 85.75 217 MET A C 1
ATOM 1835 O O . MET A 1 217 ? 12.657 5.932 5.733 1.00 85.75 217 MET A O 1
ATOM 1839 N N . PRO A 1 218 ? 13.693 5.169 3.880 1.00 81.38 218 PRO A N 1
ATOM 1840 C CA . PRO A 1 218 ? 15.058 5.255 4.423 1.00 81.38 218 PRO A CA 1
ATOM 1841 C C . PRO A 1 218 ? 15.444 6.639 4.955 1.00 81.38 218 PRO A C 1
ATOM 1843 O O . PRO A 1 218 ? 16.172 6.750 5.936 1.00 81.38 218 PRO A O 1
ATOM 1846 N N . PHE A 1 219 ? 14.961 7.696 4.297 1.00 78.56 219 PHE A N 1
ATOM 1847 C CA . PHE A 1 219 ? 15.254 9.088 4.652 1.00 78.56 219 PHE A CA 1
ATOM 1848 C C . PHE A 1 219 ? 14.321 9.643 5.738 1.00 78.56 219 PHE A C 1
ATOM 1850 O O . PHE A 1 219 ? 14.499 10.775 6.183 1.00 78.56 219 PHE A O 1
ATOM 1857 N N . ALA A 1 220 ? 13.320 8.863 6.148 1.00 82.94 220 ALA A N 1
ATOM 1858 C CA . ALA A 1 220 ? 12.356 9.229 7.172 1.00 82.94 220 ALA A CA 1
ATOM 1859 C C . ALA A 1 220 ? 12.644 8.501 8.494 1.00 82.94 220 ALA A C 1
ATOM 1861 O O . ALA A 1 220 ? 13.522 7.642 8.595 1.00 82.94 220 ALA A O 1
ATOM 1862 N N . ASN A 1 221 ? 11.889 8.840 9.541 1.00 86.19 221 ASN A N 1
ATOM 1863 C CA . ASN A 1 221 ? 12.077 8.253 10.865 1.00 86.19 221 ASN A CA 1
ATOM 1864 C C . ASN A 1 221 ? 11.219 6.991 11.052 1.00 86.19 221 ASN A C 1
ATOM 1866 O O . ASN A 1 221 ? 10.270 6.967 11.841 1.00 86.19 221 ASN A O 1
ATOM 1870 N N . TYR A 1 222 ? 11.550 5.939 10.299 1.00 91.50 222 TYR A N 1
ATOM 1871 C CA . TYR A 1 222 ? 10.790 4.684 10.295 1.00 91.50 222 TYR A CA 1
ATOM 1872 C C . TYR A 1 222 ? 10.737 4.018 11.670 1.00 91.50 222 TYR A C 1
ATOM 1874 O O . TYR A 1 222 ? 9.706 3.464 12.044 1.00 91.50 222 TYR A O 1
ATOM 1882 N N . ASP A 1 223 ? 11.825 4.085 12.437 1.00 92.88 223 ASP A N 1
ATOM 1883 C CA . ASP A 1 223 ? 11.891 3.483 13.766 1.00 92.88 223 ASP A CA 1
ATOM 1884 C C . ASP A 1 223 ? 10.928 4.182 14.732 1.00 92.88 223 ASP A C 1
ATOM 1886 O O . ASP A 1 223 ? 10.176 3.531 15.456 1.00 92.88 223 ASP A O 1
ATOM 1890 N N . HIS A 1 224 ? 10.871 5.514 14.670 1.00 93.69 224 HIS A N 1
ATOM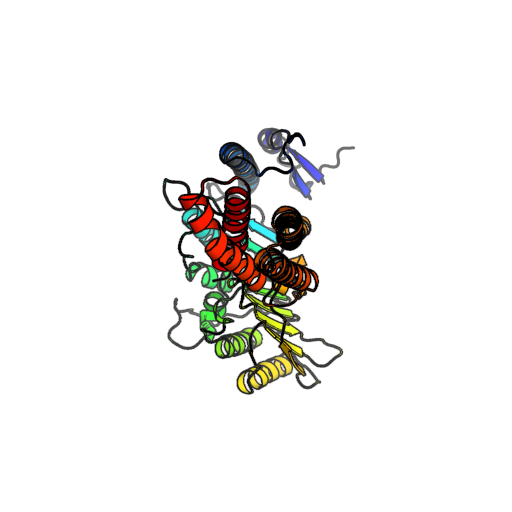 1891 C CA . HIS A 1 224 ? 9.910 6.301 15.437 1.00 93.69 224 HIS A CA 1
ATOM 1892 C C . HIS A 1 224 ? 8.465 6.060 14.995 1.00 93.69 224 HIS A C 1
ATOM 1894 O O . HIS A 1 224 ? 7.580 5.986 15.843 1.00 93.69 224 HIS A O 1
ATOM 1900 N N . MET A 1 225 ? 8.206 5.860 13.698 1.00 94.94 225 MET A N 1
ATOM 1901 C CA . MET A 1 225 ? 6.880 5.455 13.208 1.00 94.94 225 MET A CA 1
ATOM 1902 C C . MET A 1 225 ? 6.459 4.089 13.768 1.00 94.94 225 MET A C 1
ATOM 1904 O O . MET A 1 225 ? 5.323 3.939 14.214 1.00 94.94 225 MET A O 1
ATOM 1908 N N . ILE A 1 226 ? 7.366 3.108 13.818 1.00 96.44 226 ILE A N 1
ATOM 1909 C CA . ILE A 1 226 ? 7.084 1.780 14.389 1.00 96.44 226 ILE A CA 1
ATOM 1910 C C . ILE A 1 226 ? 6.823 1.867 15.901 1.00 96.44 226 ILE A C 1
ATOM 1912 O O . ILE A 1 226 ? 5.917 1.196 16.398 1.00 96.44 226 ILE A O 1
ATOM 1916 N N . GLN A 1 227 ? 7.572 2.700 16.630 1.00 96.44 227 GLN A N 1
ATOM 1917 C CA . GLN A 1 227 ? 7.334 2.961 18.057 1.00 96.44 227 GLN A CA 1
ATOM 1918 C C . GLN A 1 227 ? 6.001 3.691 18.291 1.00 96.44 227 GLN A C 1
ATOM 1920 O O . GLN A 1 227 ? 5.236 3.318 19.176 1.00 96.44 227 GLN A O 1
ATOM 1925 N N . THR A 1 228 ? 5.682 4.683 17.457 1.00 96.06 228 THR A N 1
ATOM 1926 C CA . THR A 1 228 ? 4.403 5.410 17.494 1.00 96.06 228 THR A CA 1
ATOM 1927 C C . THR A 1 228 ? 3.231 4.457 17.256 1.00 96.06 228 THR A C 1
ATOM 1929 O O . THR A 1 228 ? 2.222 4.509 17.959 1.00 96.06 228 THR A O 1
ATOM 1932 N N . ALA A 1 229 ? 3.375 3.545 16.294 1.00 97.56 229 ALA A N 1
ATOM 1933 C CA . ALA A 1 229 ? 2.381 2.519 16.016 1.00 97.56 229 ALA A CA 1
ATOM 1934 C C . ALA A 1 229 ? 2.188 1.559 17.200 1.00 97.56 229 ALA A C 1
ATOM 1936 O O . ALA A 1 229 ? 1.052 1.190 17.483 1.00 97.56 229 ALA A O 1
ATOM 1937 N N . ALA A 1 230 ? 3.257 1.204 17.926 1.00 97.88 230 ALA A N 1
ATOM 1938 C CA . ALA A 1 230 ? 3.152 0.414 19.154 1.00 97.88 230 ALA A CA 1
ATOM 1939 C C . ALA A 1 230 ? 2.353 1.159 20.237 1.00 97.88 230 ALA A C 1
ATOM 1941 O O . ALA A 1 230 ? 1.416 0.604 20.810 1.00 97.88 230 ALA A O 1
ATOM 1942 N N . ALA A 1 231 ? 2.656 2.442 20.462 1.00 96.19 231 ALA A N 1
ATOM 1943 C CA . ALA A 1 231 ? 1.922 3.274 21.415 1.00 96.19 231 ALA A CA 1
ATOM 1944 C C . ALA A 1 231 ? 0.429 3.389 21.054 1.00 96.19 231 ALA A C 1
ATOM 1946 O O . ALA A 1 231 ? -0.434 3.316 21.929 1.00 96.19 231 ALA A O 1
ATOM 1947 N N . ALA A 1 232 ? 0.111 3.498 19.761 1.00 96.38 232 ALA A N 1
ATOM 1948 C CA . ALA A 1 232 ? -1.267 3.463 19.287 1.00 96.38 232 ALA A CA 1
ATOM 1949 C C . ALA A 1 232 ? -1.923 2.089 19.487 1.00 96.38 232 ALA A C 1
ATOM 1951 O O . ALA A 1 232 ? -3.084 2.022 19.894 1.00 96.38 232 ALA A O 1
ATOM 1952 N N . ALA A 1 233 ? -1.187 1.002 19.241 1.00 97.62 233 ALA A N 1
ATOM 1953 C CA . ALA A 1 233 ? -1.663 -0.369 19.392 1.00 97.62 233 ALA A CA 1
ATOM 1954 C C . ALA A 1 233 ? -2.028 -0.716 20.845 1.00 97.62 233 ALA A C 1
ATOM 1956 O O . ALA A 1 233 ? -2.982 -1.460 21.048 1.00 97.62 233 ALA A O 1
ATOM 1957 N N . LEU A 1 234 ? -1.394 -0.100 21.853 1.00 96.94 234 LEU A N 1
ATOM 1958 C CA . LEU A 1 234 ? -1.823 -0.214 23.262 1.00 96.94 234 LEU A CA 1
ATOM 1959 C C . LEU A 1 234 ? -3.270 0.261 23.493 1.00 96.94 234 LEU A C 1
ATOM 1961 O O . LEU A 1 234 ? -3.917 -0.140 24.460 1.00 96.94 234 LEU A O 1
ATOM 1965 N N . LYS A 1 235 ? -3.807 1.107 22.605 1.00 96.44 235 LYS A N 1
ATOM 1966 C CA . LYS A 1 235 ? -5.210 1.550 22.616 1.00 96.44 235 LYS A CA 1
ATOM 1967 C C . LYS A 1 235 ? -6.106 0.715 21.690 1.00 96.44 235 LYS A C 1
ATOM 1969 O O . LYS A 1 235 ? -7.230 1.137 21.403 1.00 96.44 235 LYS A O 1
ATOM 1974 N N . MET A 1 236 ? -5.636 -0.448 21.232 1.00 97.25 236 MET A N 1
ATOM 1975 C CA . MET A 1 236 ? -6.329 -1.380 20.332 1.00 97.25 236 MET A CA 1
ATOM 1976 C C . MET A 1 236 ? -6.350 -2.813 20.911 1.00 97.25 236 MET A C 1
ATOM 1978 O O . MET A 1 236 ? -5.772 -3.726 20.327 1.00 97.25 236 MET A O 1
ATOM 1982 N N . PRO A 1 237 ? -7.042 -3.066 22.038 1.00 95.81 237 PRO A N 1
ATOM 1983 C CA . PRO A 1 237 ? -6.946 -4.334 22.783 1.00 95.81 237 PRO A CA 1
ATOM 1984 C C . PRO A 1 237 ? -7.371 -5.594 22.002 1.00 95.81 237 PRO A C 1
ATOM 1986 O O . PRO A 1 237 ? -7.024 -6.716 22.382 1.00 95.81 237 PRO A O 1
ATOM 1989 N N . ASN A 1 238 ? -8.136 -5.426 20.921 1.00 95.81 238 ASN A N 1
ATOM 1990 C CA . ASN A 1 238 ? -8.620 -6.506 20.060 1.00 95.81 238 ASN A CA 1
ATOM 1991 C C . ASN A 1 238 ? -7.850 -6.620 18.733 1.00 95.81 238 ASN A C 1
ATOM 1993 O O . ASN A 1 238 ? -8.276 -7.368 17.857 1.00 95.81 238 ASN A O 1
ATOM 1997 N N . LEU A 1 239 ? -6.723 -5.917 18.584 1.00 97.56 239 LEU A N 1
ATOM 1998 C CA . LEU A 1 239 ? -5.929 -5.923 17.360 1.00 97.56 239 LEU A CA 1
ATOM 1999 C C . LEU A 1 239 ? -5.299 -7.299 17.113 1.00 97.56 239 LEU A C 1
ATOM 2001 O O . LEU A 1 239 ? -4.504 -7.790 17.918 1.00 97.56 239 LEU A O 1
ATOM 2005 N N . ASP A 1 240 ? -5.617 -7.882 15.962 1.00 96.19 240 ASP A N 1
ATOM 2006 C CA . ASP A 1 240 ? -5.071 -9.153 15.496 1.00 96.19 240 ASP A CA 1
ATOM 2007 C C . ASP A 1 240 ? -3.953 -8.944 14.472 1.00 96.19 240 ASP A C 1
ATOM 2009 O O . ASP A 1 240 ? -2.915 -9.606 14.570 1.00 96.19 240 ASP A O 1
ATOM 2013 N N . ILE A 1 241 ? -4.151 -8.040 13.501 1.00 97.75 241 ILE A N 1
ATOM 2014 C CA . ILE A 1 241 ? -3.169 -7.742 12.447 1.00 97.75 241 ILE A CA 1
ATOM 2015 C C . ILE A 1 241 ? -3.079 -6.233 12.207 1.00 97.75 241 ILE A C 1
ATOM 2017 O O . ILE A 1 241 ? -4.084 -5.575 11.935 1.00 97.75 241 ILE A O 1
ATOM 2021 N N . MET A 1 242 ? -1.854 -5.706 12.227 1.00 98.44 242 MET A N 1
ATOM 2022 C CA . MET A 1 242 ? -1.537 -4.364 11.735 1.00 98.44 242 MET A CA 1
ATOM 2023 C C . MET A 1 242 ? -0.500 -4.456 10.618 1.00 98.44 242 MET A C 1
ATOM 2025 O O . MET A 1 242 ? 0.567 -5.026 10.826 1.00 98.44 242 MET A O 1
ATOM 2029 N N . GLU A 1 243 ? -0.793 -3.867 9.459 1.00 98.12 243 GLU A N 1
ATOM 2030 C CA . GLU A 1 243 ? 0.130 -3.726 8.329 1.00 98.12 243 GLU A CA 1
ATOM 2031 C C . GLU A 1 243 ? 0.332 -2.244 8.002 1.00 98.12 243 GLU A C 1
ATOM 2033 O O . GLU A 1 243 ? -0.573 -1.569 7.513 1.00 98.12 243 GLU A O 1
ATOM 2038 N N . LEU A 1 244 ? 1.533 -1.730 8.248 1.00 96.94 244 LEU A N 1
ATOM 2039 C CA . LEU A 1 244 ? 1.937 -0.395 7.816 1.00 96.94 244 LEU A CA 1
ATOM 2040 C C . LEU A 1 244 ? 2.915 -0.560 6.667 1.00 96.94 244 LEU A C 1
ATOM 2042 O O . LEU A 1 244 ? 3.922 -1.251 6.820 1.00 96.94 244 LEU A O 1
ATOM 2046 N N . TRP A 1 245 ? 2.636 0.035 5.519 1.00 93.81 245 TRP A N 1
ATOM 2047 C CA . TRP A 1 245 ? 3.442 -0.215 4.330 1.00 93.81 245 TRP A CA 1
ATOM 2048 C C . TRP A 1 245 ? 3.599 1.016 3.457 1.00 93.81 245 TRP A C 1
ATOM 2050 O O . TRP A 1 245 ? 2.881 1.999 3.589 1.00 93.81 245 TRP A O 1
ATOM 2060 N N . ASP A 1 246 ? 4.578 0.976 2.571 1.00 88.00 246 ASP A N 1
ATOM 2061 C CA . ASP A 1 246 ? 4.801 2.017 1.585 1.00 88.00 246 ASP A CA 1
ATOM 2062 C C . ASP A 1 246 ? 5.516 1.428 0.365 1.00 88.00 246 ASP A C 1
ATOM 2064 O O . ASP A 1 246 ? 6.436 0.611 0.482 1.00 88.00 246 ASP A O 1
ATOM 2068 N N . CYS A 1 247 ? 5.051 1.830 -0.813 1.00 77.81 247 CYS A N 1
ATOM 2069 C CA . CYS A 1 247 ? 5.737 1.631 -2.089 1.00 77.81 247 CYS A CA 1
ATOM 2070 C C . CYS A 1 247 ? 5.607 2.870 -2.977 1.00 77.81 247 CYS A C 1
ATOM 2072 O O . CYS A 1 247 ? 5.434 2.772 -4.199 1.00 77.81 247 CYS A O 1
ATOM 2074 N N . HIS A 1 248 ? 5.636 4.049 -2.356 1.00 70.69 248 HIS A N 1
ATOM 2075 C CA . HIS A 1 248 ? 5.712 5.313 -3.064 1.00 70.69 248 HIS A CA 1
ATOM 2076 C C . HIS A 1 248 ? 7.003 5.344 -3.896 1.00 70.69 248 HIS A C 1
ATOM 2078 O O . HIS A 1 248 ? 6.979 5.604 -5.108 1.00 70.69 248 HIS A O 1
ATOM 2084 N N . SER A 1 249 ? 8.123 4.976 -3.267 1.00 67.88 249 SER A N 1
ATOM 2085 C CA . SER A 1 249 ? 9.375 4.752 -3.980 1.00 67.88 249 SER A CA 1
ATOM 2086 C C . SER A 1 249 ? 9.311 3.431 -4.761 1.00 67.88 249 SER A C 1
ATOM 2088 O O . SER A 1 249 ? 8.933 2.387 -4.223 1.00 67.88 249 SER A O 1
ATOM 2090 N N . PRO A 1 250 ? 9.681 3.438 -6.050 1.00 63.53 250 PRO A N 1
ATOM 2091 C CA . PRO A 1 250 ? 9.843 2.215 -6.830 1.00 63.53 250 PRO A CA 1
ATOM 2092 C C . PRO A 1 250 ? 11.078 1.407 -6.372 1.00 63.53 250 PRO A C 1
ATOM 2094 O O . PRO A 1 250 ? 11.134 0.201 -6.619 1.00 63.53 250 PRO A O 1
ATOM 2097 N N . TYR A 1 251 ? 12.037 2.040 -5.679 1.00 68.12 251 TYR A N 1
ATOM 2098 C CA . TYR A 1 251 ? 13.229 1.394 -5.114 1.00 68.12 251 TYR A CA 1
ATOM 2099 C C . TYR A 1 251 ? 13.021 0.890 -3.696 1.00 68.12 251 TYR A C 1
ATOM 2101 O O . TYR A 1 251 ? 13.395 -0.236 -3.370 1.00 68.12 251 TYR A O 1
ATOM 2109 N N . ASP A 1 252 ? 12.445 1.748 -2.862 1.00 77.19 252 ASP A N 1
ATOM 2110 C CA . ASP A 1 252 ? 12.396 1.576 -1.422 1.00 77.19 252 ASP A CA 1
ATOM 2111 C C . ASP A 1 252 ? 10.975 1.205 -1.048 1.00 77.19 252 ASP A C 1
ATOM 2113 O O . ASP A 1 252 ? 10.101 2.051 -0.897 1.00 77.19 252 ASP A O 1
ATOM 2117 N N . GLN A 1 253 ? 10.734 -0.095 -0.953 1.00 85.94 253 GLN A N 1
ATOM 2118 C CA . GLN A 1 253 ? 9.453 -0.626 -0.533 1.00 85.94 253 GLN A CA 1
ATOM 2119 C C . GLN A 1 253 ? 9.594 -1.198 0.863 1.00 85.94 253 GLN A C 1
ATOM 2121 O O . GLN A 1 253 ? 10.620 -1.778 1.234 1.00 85.94 253 GLN A O 1
ATOM 2126 N N . SER A 1 254 ? 8.554 -0.999 1.653 1.00 91.19 254 SER A N 1
ATOM 2127 C CA . SER A 1 254 ? 8.615 -1.189 3.086 1.00 91.19 254 SER A CA 1
ATOM 2128 C C . SER A 1 254 ? 7.289 -1.708 3.606 1.00 91.19 254 SER A C 1
ATOM 2130 O O . SER A 1 254 ? 6.234 -1.188 3.265 1.00 91.19 254 SER A O 1
ATOM 2132 N N . LEU A 1 255 ? 7.344 -2.739 4.438 1.00 95.06 255 LEU A N 1
ATOM 2133 C CA . LEU A 1 255 ? 6.222 -3.250 5.208 1.00 95.06 255 LEU A CA 1
ATOM 2134 C C . LEU A 1 255 ? 6.693 -3.501 6.639 1.00 95.06 255 LEU A C 1
ATOM 2136 O O . LEU A 1 255 ? 7.737 -4.117 6.878 1.00 95.06 255 LEU A O 1
ATOM 2140 N N . PHE A 1 256 ? 5.910 -3.020 7.589 1.00 97.56 256 PHE A N 1
ATOM 2141 C CA . PHE A 1 256 ? 5.917 -3.435 8.975 1.00 97.56 256 PHE A CA 1
ATOM 2142 C C . PHE A 1 256 ? 4.609 -4.175 9.256 1.00 97.56 256 PHE A C 1
ATOM 2144 O O . PHE A 1 256 ? 3.529 -3.679 8.929 1.00 97.56 256 PHE A O 1
ATOM 2151 N N . ARG A 1 257 ? 4.705 -5.356 9.864 1.00 98.00 257 ARG A N 1
ATOM 2152 C CA . ARG A 1 257 ? 3.554 -6.183 10.219 1.00 98.00 257 ARG A CA 1
ATOM 2153 C C . ARG A 1 257 ? 3.621 -6.609 11.676 1.00 98.00 257 ARG A C 1
ATOM 2155 O O . ARG A 1 257 ? 4.656 -7.108 12.103 1.00 98.00 257 ARG A O 1
ATOM 2162 N N . TYR A 1 258 ? 2.505 -6.496 12.386 1.00 98.00 258 TYR A N 1
ATOM 2163 C CA . TYR A 1 258 ? 2.257 -7.154 13.669 1.00 98.00 258 TYR A CA 1
ATOM 2164 C C . TYR A 1 258 ? 1.147 -8.194 13.514 1.00 98.00 258 TYR A C 1
ATOM 2166 O O . TYR A 1 258 ? 0.131 -7.917 12.879 1.00 98.00 258 TYR A O 1
ATOM 2174 N N . GLU A 1 259 ? 1.333 -9.367 14.116 1.00 96.81 259 GLU A N 1
ATOM 2175 C CA . GLU A 1 259 ? 0.341 -10.437 14.204 1.00 96.81 259 GLU A CA 1
ATOM 2176 C C . GLU A 1 259 ? 0.264 -10.960 15.644 1.00 96.81 259 GLU A C 1
ATOM 2178 O O . GLU A 1 259 ? 1.252 -11.469 16.181 1.00 96.81 259 GLU A O 1
ATOM 2183 N N . ARG A 1 260 ? -0.919 -10.911 16.264 1.00 92.94 260 ARG A N 1
ATOM 2184 C CA . ARG A 1 260 ? -1.122 -11.370 17.651 1.00 92.94 260 ARG A CA 1
ATOM 2185 C C . ARG A 1 260 ? -0.984 -12.890 17.828 1.00 92.94 260 ARG A C 1
ATOM 2187 O O . ARG A 1 260 ? -0.553 -13.334 18.882 1.00 92.94 260 ARG A O 1
ATOM 2194 N N . ARG A 1 261 ? -1.343 -13.684 16.806 1.00 84.81 261 ARG A N 1
ATOM 2195 C CA . ARG A 1 261 ? -1.229 -15.164 16.732 1.00 84.81 261 ARG A CA 1
ATOM 2196 C C . ARG A 1 261 ? -1.601 -15.894 18.039 1.00 84.81 261 ARG A C 1
ATOM 2198 O O . ARG A 1 261 ? -0.751 -16.528 18.639 1.00 84.81 261 ARG A O 1
ATOM 2205 N N . GLN A 1 262 ? -2.877 -15.898 18.438 1.00 73.50 262 GLN A N 1
ATOM 2206 C CA . GLN A 1 262 ? -3.340 -16.402 19.753 1.00 73.50 262 GLN A CA 1
ATOM 2207 C C . GLN A 1 262 ? -2.809 -17.786 20.206 1.00 73.50 262 GLN A C 1
ATOM 2209 O O . GLN A 1 262 ? -2.634 -18.003 21.400 1.00 73.50 262 GLN A O 1
ATOM 2214 N N . ALA A 1 263 ? -2.553 -18.723 19.283 1.00 74.50 263 ALA A N 1
ATOM 2215 C CA . ALA A 1 263 ? -2.049 -20.072 19.589 1.00 74.50 263 ALA A CA 1
ATOM 2216 C C . ALA A 1 263 ? -0.519 -20.234 19.435 1.00 74.50 263 ALA A C 1
ATOM 2218 O O . ALA A 1 263 ? -0.006 -21.352 19.495 1.00 74.50 263 ALA A O 1
ATOM 2219 N N . ARG A 1 264 ? 0.211 -19.156 19.139 1.00 83.50 264 ARG A N 1
ATOM 2220 C CA . ARG A 1 264 ? 1.664 -19.141 18.914 1.00 83.50 264 ARG A CA 1
ATOM 2221 C C . ARG A 1 264 ? 2.265 -17.872 19.525 1.00 83.50 264 ARG A C 1
ATOM 2223 O O . ARG A 1 264 ? 1.577 -17.082 20.158 1.00 83.50 264 ARG A O 1
ATOM 2230 N N . HIS A 1 265 ? 3.563 -17.676 19.333 1.00 88.00 265 HIS A N 1
ATOM 2231 C CA . HIS A 1 265 ? 4.198 -16.413 19.670 1.00 88.00 265 HIS A CA 1
ATOM 2232 C C . HIS A 1 265 ? 3.615 -15.279 18.807 1.00 88.00 265 HIS A C 1
ATOM 2234 O O . HIS A 1 265 ? 3.547 -15.444 17.574 1.00 88.00 265 HIS A O 1
ATOM 2240 N N . PRO A 1 266 ? 3.219 -14.141 19.413 1.00 94.31 266 PRO A N 1
ATOM 2241 C CA . PRO A 1 266 ? 2.936 -12.931 18.657 1.00 94.31 266 PRO A CA 1
ATOM 2242 C C . PRO A 1 266 ? 4.191 -12.548 17.883 1.00 94.31 266 PRO A C 1
ATOM 2244 O O . PRO A 1 266 ? 5.312 -12.841 18.309 1.00 94.31 266 PRO A O 1
ATOM 2247 N N . ARG A 1 267 ? 4.013 -11.922 16.725 1.00 96.25 267 ARG A N 1
ATOM 2248 C CA . ARG A 1 267 ? 5.104 -11.724 15.777 1.00 96.25 267 ARG A CA 1
ATOM 2249 C C . ARG A 1 267 ? 5.079 -10.326 15.185 1.00 96.25 267 ARG A C 1
ATOM 2251 O O . ARG A 1 267 ? 4.054 -9.906 14.655 1.00 96.25 267 ARG A O 1
ATOM 2258 N N . ILE A 1 268 ? 6.224 -9.650 15.208 1.00 97.69 268 ILE A N 1
ATOM 2259 C CA . ILE A 1 268 ? 6.491 -8.483 14.366 1.00 97.69 268 ILE A CA 1
ATOM 2260 C C . ILE A 1 268 ? 7.452 -8.846 13.239 1.00 97.69 268 ILE A C 1
ATOM 2262 O O . ILE A 1 268 ? 8.417 -9.587 13.431 1.00 97.69 268 ILE A O 1
ATOM 2266 N N . GLN A 1 269 ? 7.197 -8.311 12.052 1.00 96.69 269 GLN A N 1
ATOM 2267 C CA . GLN A 1 269 ? 8.036 -8.520 10.878 1.00 96.69 269 GLN A CA 1
ATOM 2268 C C . GLN A 1 269 ? 8.279 -7.197 10.171 1.00 96.69 269 GLN A C 1
ATOM 2270 O O . GLN A 1 269 ? 7.365 -6.391 9.989 1.00 96.69 269 GLN A O 1
ATOM 2275 N N . ARG A 1 270 ? 9.516 -6.995 9.732 1.00 94.81 270 ARG A N 1
ATOM 2276 C CA . ARG A 1 270 ? 9.908 -5.868 8.890 1.00 94.81 270 ARG A CA 1
ATOM 2277 C C . ARG A 1 270 ? 10.414 -6.404 7.561 1.00 94.81 270 ARG A C 1
ATOM 2279 O O . ARG A 1 270 ? 11.444 -7.063 7.535 1.00 94.81 270 ARG A O 1
ATOM 2286 N N . LEU A 1 271 ? 9.688 -6.134 6.481 1.00 94.56 271 LEU A N 1
ATOM 2287 C CA . LEU A 1 271 ? 10.049 -6.534 5.123 1.00 94.56 271 LEU A CA 1
ATOM 2288 C C . LEU A 1 271 ? 10.469 -5.290 4.336 1.00 94.56 271 LEU A C 1
ATOM 2290 O O . LEU A 1 271 ? 9.669 -4.363 4.197 1.00 94.56 271 LEU A O 1
ATOM 2294 N N . SER A 1 272 ? 11.707 -5.229 3.852 1.00 91.31 272 SER A N 1
ATOM 2295 C CA . SER A 1 272 ? 12.246 -4.009 3.231 1.00 91.31 272 SER A CA 1
ATOM 2296 C C . SER A 1 272 ? 13.209 -4.300 2.089 1.00 91.31 272 SER A C 1
ATOM 2298 O O . SER A 1 272 ? 14.049 -5.188 2.221 1.00 91.31 272 SER A O 1
ATOM 2300 N N . THR A 1 273 ? 13.151 -3.514 1.012 1.00 87.25 273 THR A N 1
ATOM 2301 C CA . THR A 1 273 ? 14.125 -3.589 -0.101 1.00 87.25 273 THR A CA 1
ATOM 2302 C C . THR A 1 273 ? 15.466 -2.916 0.198 1.00 87.25 273 THR A C 1
ATOM 2304 O O . THR A 1 273 ? 16.419 -3.031 -0.567 1.00 87.25 273 THR A O 1
ATOM 2307 N N . TRP A 1 274 ? 15.560 -2.241 1.340 1.00 84.88 274 TRP A N 1
ATOM 2308 C CA . TRP A 1 274 ? 16.765 -1.606 1.868 1.00 84.88 274 TRP A CA 1
ATOM 2309 C C . TRP A 1 274 ? 17.036 -2.093 3.295 1.00 84.88 274 TRP A C 1
ATOM 2311 O O . TRP A 1 274 ? 16.189 -2.745 3.912 1.00 84.88 274 TRP A O 1
ATOM 2321 N N . ASN A 1 275 ? 18.221 -1.794 3.831 1.00 83.31 275 ASN A N 1
ATOM 2322 C CA . ASN A 1 275 ? 18.640 -2.266 5.151 1.00 83.31 275 ASN A CA 1
ATOM 2323 C C . ASN A 1 275 ? 17.885 -1.550 6.291 1.00 83.31 275 ASN A C 1
ATOM 2325 O O . ASN A 1 275 ? 18.365 -0.561 6.843 1.00 83.31 275 ASN A O 1
ATOM 2329 N N . ALA A 1 276 ? 16.695 -2.051 6.624 1.00 83.69 276 ALA A N 1
ATOM 2330 C CA . ALA A 1 276 ? 15.832 -1.530 7.680 1.00 83.69 276 ALA A CA 1
ATOM 2331 C C . ALA A 1 276 ? 15.698 -2.558 8.807 1.00 83.69 276 ALA A C 1
ATOM 2333 O O . ALA A 1 276 ? 14.895 -3.489 8.722 1.00 83.69 276 ALA A O 1
ATOM 2334 N N . LEU A 1 277 ? 16.492 -2.399 9.863 1.00 90.25 277 LEU A N 1
ATOM 2335 C CA . LEU A 1 277 ? 16.491 -3.314 11.002 1.00 90.25 277 LEU A CA 1
ATOM 2336 C C . LEU A 1 277 ? 15.394 -2.952 12.010 1.00 90.25 277 LEU A C 1
ATOM 2338 O O . LEU A 1 277 ? 15.118 -1.779 12.255 1.00 90.25 277 LEU A O 1
ATOM 2342 N N . LEU A 1 278 ? 14.811 -3.961 12.661 1.00 92.44 278 LEU A N 1
ATOM 2343 C CA . LEU A 1 278 ? 14.000 -3.744 13.863 1.00 92.44 278 LEU A CA 1
ATOM 2344 C C . LEU A 1 278 ? 14.907 -3.426 15.055 1.00 92.44 278 LEU A C 1
ATOM 2346 O O . LEU A 1 278 ? 15.572 -4.328 15.581 1.00 92.44 278 LEU A O 1
ATOM 2350 N N . THR A 1 279 ? 14.911 -2.165 15.491 1.00 94.06 279 THR A N 1
ATOM 2351 C CA . THR A 1 279 ? 15.711 -1.716 16.637 1.00 94.06 279 THR A CA 1
ATOM 2352 C C . THR A 1 279 ? 15.230 -2.336 17.947 1.00 94.06 279 THR A C 1
ATOM 2354 O O . THR A 1 279 ? 14.093 -2.799 18.072 1.00 94.06 279 THR A O 1
ATOM 2357 N N . GLN A 1 280 ? 16.086 -2.296 18.970 1.00 95.00 280 GLN A N 1
ATOM 2358 C CA . GLN A 1 280 ? 15.708 -2.757 20.303 1.00 95.00 280 GLN A CA 1
ATOM 2359 C C . GLN A 1 280 ? 14.546 -1.943 20.891 1.00 95.00 280 GLN A C 1
ATOM 2361 O O . GLN A 1 280 ? 13.698 -2.514 21.566 1.00 95.00 280 GLN A O 1
ATOM 2366 N N . LYS A 1 281 ? 14.462 -0.638 20.597 1.00 95.25 281 LYS A N 1
ATOM 2367 C CA . LYS A 1 281 ? 13.360 0.219 21.064 1.00 95.25 281 LYS A CA 1
ATOM 2368 C C . LYS A 1 281 ? 12.026 -0.224 20.472 1.00 95.25 281 LYS A C 1
ATOM 2370 O O . LYS A 1 281 ? 11.068 -0.414 21.214 1.00 95.25 281 LYS A O 1
ATOM 2375 N N . ALA A 1 282 ? 11.987 -0.459 19.160 1.00 95.69 282 ALA A N 1
ATOM 2376 C CA . ALA A 1 282 ? 10.804 -0.984 18.488 1.00 95.69 282 ALA A CA 1
ATOM 2377 C C . ALA A 1 282 ? 10.404 -2.365 19.034 1.00 95.69 282 ALA A C 1
ATOM 2379 O O . ALA A 1 282 ? 9.229 -2.599 19.306 1.00 95.69 282 ALA A O 1
ATOM 2380 N N . ARG A 1 283 ? 11.376 -3.264 19.248 1.00 96.94 283 ARG A N 1
ATOM 2381 C CA . ARG A 1 283 ? 11.133 -4.595 19.833 1.00 96.94 283 ARG A CA 1
ATOM 2382 C C . ARG A 1 283 ? 10.537 -4.503 21.236 1.00 96.94 283 ARG A C 1
ATOM 2384 O O . ARG A 1 283 ? 9.547 -5.174 21.500 1.00 96.94 283 ARG A O 1
ATOM 2391 N N . SER A 1 284 ? 11.104 -3.669 22.107 1.00 96.56 284 SER A N 1
ATOM 2392 C CA . SER A 1 284 ? 10.596 -3.474 23.469 1.00 96.56 284 SER A CA 1
ATOM 2393 C C . SER A 1 284 ? 9.188 -2.875 23.477 1.00 96.56 284 SER A C 1
ATOM 2395 O O . SER A 1 284 ? 8.327 -3.380 24.188 1.00 96.56 284 SER A O 1
ATOM 2397 N N . ALA A 1 285 ? 8.924 -1.861 22.646 1.00 97.62 285 ALA A N 1
ATOM 2398 C CA . ALA A 1 285 ? 7.605 -1.233 22.563 1.00 97.62 285 ALA A CA 1
ATOM 2399 C C . ALA A 1 285 ? 6.521 -2.220 22.093 1.00 97.62 285 ALA A C 1
ATOM 2401 O O . ALA A 1 285 ? 5.429 -2.270 22.650 1.00 97.62 285 ALA A O 1
ATOM 2402 N N . TRP A 1 286 ? 6.821 -3.056 21.096 1.00 97.75 286 TRP A N 1
ATOM 2403 C CA . TRP A 1 286 ? 5.877 -4.077 20.633 1.00 97.75 286 TRP A CA 1
ATOM 2404 C C . TRP A 1 286 ? 5.771 -5.286 21.570 1.00 97.75 286 TRP A C 1
ATOM 2406 O O . TRP A 1 286 ? 4.754 -5.980 21.537 1.00 97.75 286 TRP A O 1
ATOM 2416 N N . ALA A 1 287 ? 6.781 -5.551 22.405 1.00 96.44 287 ALA A N 1
ATOM 2417 C CA . ALA A 1 287 ? 6.687 -6.570 23.448 1.00 96.44 287 ALA A CA 1
ATOM 2418 C C . ALA A 1 287 ? 5.666 -6.148 24.513 1.00 96.44 287 ALA A C 1
ATOM 2420 O O . ALA A 1 287 ? 4.797 -6.941 24.859 1.00 96.44 287 ALA A O 1
ATOM 2421 N N . GLU A 1 288 ? 5.677 -4.874 24.914 1.00 96.56 288 GLU A N 1
ATOM 2422 C CA . GLU A 1 288 ? 4.662 -4.305 25.809 1.00 96.56 288 GLU A CA 1
ATOM 2423 C C . GLU A 1 288 ? 3.247 -4.420 25.220 1.00 96.56 288 GLU A C 1
ATOM 2425 O O . GLU A 1 288 ? 2.311 -4.810 25.914 1.00 96.56 288 GLU A O 1
ATOM 2430 N N . VAL A 1 289 ? 3.086 -4.162 23.915 1.00 97.06 289 VAL A N 1
ATOM 2431 C CA . VAL A 1 289 ? 1.805 -4.372 23.213 1.00 97.06 289 VAL A CA 1
ATOM 2432 C C . VAL A 1 289 ? 1.373 -5.837 23.267 1.00 97.06 289 VAL A C 1
ATOM 2434 O O . VAL A 1 289 ? 0.210 -6.131 23.535 1.00 97.06 289 VAL A O 1
ATOM 2437 N N . ALA A 1 290 ? 2.291 -6.773 23.016 1.00 95.50 290 ALA A N 1
ATOM 2438 C CA . ALA A 1 290 ? 1.996 -8.200 23.075 1.00 95.50 290 ALA A CA 1
ATOM 2439 C C . ALA A 1 290 ? 1.555 -8.648 24.480 1.00 95.50 290 ALA A C 1
ATOM 2441 O O . ALA A 1 290 ? 0.587 -9.408 24.596 1.00 95.50 290 ALA A O 1
ATOM 2442 N N . ASP A 1 291 ? 2.210 -8.138 25.523 1.00 93.56 291 ASP A N 1
ATOM 2443 C CA . ASP A 1 291 ? 1.864 -8.404 26.920 1.00 93.56 291 ASP A CA 1
ATOM 2444 C C . ASP A 1 291 ? 0.495 -7.800 27.277 1.00 93.56 291 ASP A C 1
ATOM 2446 O O . ASP A 1 291 ? -0.364 -8.488 27.833 1.00 93.56 291 ASP A O 1
ATOM 2450 N N . ALA A 1 292 ? 0.233 -6.550 26.874 1.00 94.19 292 ALA A N 1
ATOM 2451 C CA . ALA A 1 292 ? -1.059 -5.882 27.058 1.00 94.19 292 ALA A CA 1
ATOM 2452 C C . ALA A 1 292 ? -2.204 -6.596 26.316 1.00 94.19 292 ALA A C 1
ATOM 2454 O O . ALA A 1 292 ? -3.344 -6.624 26.782 1.00 94.19 292 ALA A O 1
ATOM 2455 N N . HIS A 1 293 ? -1.903 -7.230 25.182 1.00 93.56 293 HIS A N 1
ATOM 2456 C CA . HIS A 1 293 ? -2.826 -8.086 24.436 1.00 93.56 293 HIS A CA 1
ATOM 2457 C C . HIS A 1 293 ? -2.927 -9.509 25.020 1.00 93.56 293 HIS A C 1
ATOM 2459 O O . HIS A 1 293 ? -3.511 -10.401 24.398 1.00 93.56 293 HIS A O 1
ATOM 2465 N N . GLY A 1 294 ? -2.400 -9.755 26.219 1.00 85.69 294 GLY A N 1
ATOM 2466 C CA . GLY A 1 294 ? -2.564 -11.016 26.940 1.00 85.69 294 GLY A CA 1
ATOM 2467 C C . GLY A 1 294 ? -1.795 -12.188 26.332 1.00 85.69 294 GLY A C 1
ATOM 2468 O O . GLY A 1 294 ? -2.211 -13.338 26.501 1.00 85.69 294 GLY A O 1
ATOM 2469 N N . SER A 1 295 ? -0.702 -11.924 25.608 1.00 82.38 295 SER A N 1
ATOM 2470 C CA . SER A 1 295 ? 0.186 -12.990 25.150 1.00 82.38 295 SER A CA 1
ATOM 2471 C C . SER A 1 295 ? 0.809 -13.720 26.340 1.00 82.38 295 SER A C 1
ATOM 2473 O O . SER A 1 295 ? 1.306 -13.107 27.278 1.00 82.38 295 SER A O 1
ATOM 2475 N N . ARG A 1 296 ? 0.827 -15.055 26.284 1.00 79.44 296 ARG A N 1
ATOM 2476 C CA . ARG A 1 296 ? 1.582 -15.904 27.228 1.00 79.44 296 ARG A CA 1
ATOM 2477 C C . ARG A 1 296 ? 2.975 -16.264 26.707 1.00 79.44 296 ARG A C 1
ATOM 2479 O O . ARG A 1 296 ? 3.732 -16.959 27.377 1.00 79.44 296 ARG A O 1
ATOM 2486 N N . HIS A 1 297 ? 3.280 -15.832 25.489 1.00 83.38 297 HIS A N 1
ATOM 2487 C CA . HIS A 1 297 ? 4.468 -16.182 24.730 1.00 83.38 297 HIS A CA 1
ATOM 2488 C C . HIS A 1 297 ? 5.271 -14.916 24.408 1.00 83.38 297 HIS A C 1
ATOM 2490 O O . HIS A 1 297 ? 4.690 -13.873 24.109 1.00 83.38 297 HIS A O 1
ATOM 2496 N N . GLY A 1 298 ? 6.604 -15.007 24.434 1.00 86.94 298 GLY A N 1
ATOM 2497 C CA . GLY A 1 298 ? 7.470 -13.876 24.081 1.00 86.94 298 GLY A CA 1
ATOM 2498 C C . GLY A 1 298 ? 7.303 -13.441 22.621 1.00 86.94 298 GLY A C 1
ATOM 2499 O O . GLY A 1 298 ? 6.991 -14.266 21.763 1.00 86.94 298 GLY A O 1
ATOM 2500 N N . LEU A 1 299 ? 7.523 -12.158 22.334 1.00 95.06 299 LEU A N 1
ATOM 2501 C CA . LEU A 1 299 ? 7.410 -11.598 20.986 1.00 95.06 299 LEU A CA 1
ATOM 2502 C C . LEU A 1 299 ? 8.501 -12.131 20.041 1.00 95.06 299 LEU A C 1
ATOM 2504 O O . LEU A 1 299 ? 9.693 -11.936 20.280 1.00 95.06 299 LEU A O 1
ATOM 2508 N N . GLU A 1 300 ? 8.097 -12.730 18.921 1.00 95.94 300 GLU A N 1
ATOM 2509 C CA . GLU A 1 300 ? 8.982 -13.022 17.791 1.00 95.94 300 GLU A CA 1
ATOM 2510 C C . GLU A 1 300 ? 9.205 -11.747 16.966 1.00 95.94 300 GLU A C 1
ATOM 2512 O O . GLU A 1 300 ? 8.253 -11.063 16.591 1.00 95.94 300 GLU A O 1
ATOM 2517 N N . ALA A 1 301 ? 10.460 -11.428 16.646 1.00 95.81 301 ALA A N 1
ATOM 2518 C CA . ALA A 1 301 ? 10.800 -10.262 15.837 1.00 95.81 301 ALA A CA 1
ATOM 2519 C C . ALA A 1 301 ? 11.724 -10.643 14.681 1.00 95.81 301 ALA A C 1
ATOM 2521 O O . ALA A 1 301 ? 12.861 -11.069 14.897 1.00 95.81 301 ALA A O 1
ATOM 2522 N N . GLU A 1 302 ? 11.245 -10.443 13.457 1.00 95.31 302 GLU A N 1
ATOM 2523 C CA . GLU A 1 302 ? 11.933 -10.847 12.232 1.00 95.31 302 GLU A CA 1
ATOM 2524 C C . GLU A 1 302 ? 12.208 -9.643 11.326 1.00 95.31 302 GLU A C 1
ATOM 2526 O O . GLU A 1 302 ? 11.360 -8.771 11.125 1.00 95.31 302 GLU A O 1
ATOM 2531 N N . THR A 1 303 ? 13.406 -9.590 10.751 1.00 94.94 303 THR A N 1
ATOM 2532 C CA . THR A 1 303 ? 13.748 -8.640 9.689 1.00 94.94 303 THR A CA 1
ATOM 2533 C C . THR A 1 303 ? 14.042 -9.427 8.426 1.00 94.94 303 THR A C 1
ATOM 2535 O O . THR A 1 303 ? 14.900 -10.304 8.424 1.00 94.94 303 THR A O 1
ATOM 2538 N N . ILE A 1 304 ? 13.313 -9.112 7.366 1.00 93.31 304 ILE A N 1
ATOM 2539 C CA . ILE A 1 304 ? 13.351 -9.800 6.085 1.00 93.31 304 ILE A CA 1
ATOM 2540 C C . ILE A 1 304 ? 13.798 -8.778 5.046 1.00 93.31 304 ILE A C 1
ATOM 2542 O O . ILE A 1 304 ? 13.120 -7.778 4.792 1.00 93.31 304 ILE A O 1
ATOM 2546 N N . HIS A 1 305 ? 14.947 -9.035 4.437 1.00 89.75 305 HIS A N 1
ATOM 2547 C CA . HIS A 1 305 ? 15.379 -8.269 3.283 1.00 89.75 305 HIS A CA 1
ATOM 2548 C C . HIS A 1 305 ? 14.638 -8.774 2.044 1.00 89.75 305 HIS A C 1
ATOM 2550 O O . HIS A 1 305 ? 14.634 -9.972 1.761 1.00 89.75 305 HIS A O 1
ATOM 2556 N N . LEU A 1 306 ? 13.984 -7.861 1.336 1.00 86.12 306 LEU A N 1
ATOM 2557 C CA . LEU A 1 306 ? 13.368 -8.130 0.047 1.00 86.12 306 LEU A CA 1
ATOM 2558 C C . LEU A 1 306 ? 14.349 -7.750 -1.051 1.00 86.12 306 LEU A C 1
ATOM 2560 O O . LEU A 1 306 ? 14.944 -6.676 -1.016 1.00 86.12 306 LEU A O 1
ATOM 2564 N N . GLU A 1 307 ? 14.484 -8.601 -2.057 1.00 77.06 307 GLU A N 1
ATOM 2565 C CA . GLU A 1 307 ? 15.211 -8.204 -3.255 1.00 77.06 307 GLU A CA 1
ATOM 2566 C C . GLU A 1 307 ? 14.402 -7.128 -4.001 1.00 77.06 307 GLU A C 1
ATOM 2568 O O . GLU A 1 307 ? 13.185 -7.268 -4.164 1.00 77.06 307 GLU A O 1
ATOM 2573 N N . PRO A 1 308 ? 15.032 -6.026 -4.441 1.00 67.75 308 PRO A N 1
ATOM 2574 C CA . PRO A 1 308 ? 14.323 -4.975 -5.155 1.00 67.75 308 PRO A CA 1
ATOM 2575 C C . PRO A 1 308 ? 13.767 -5.510 -6.489 1.00 67.75 308 PRO A C 1
ATOM 2577 O O . PRO A 1 308 ? 14.471 -6.228 -7.205 1.00 67.75 308 PRO A O 1
ATOM 2580 N N . PRO A 1 309 ? 12.521 -5.157 -6.862 1.00 62.19 309 PRO A N 1
ATOM 2581 C CA . PRO A 1 309 ? 11.889 -5.717 -8.046 1.00 62.19 309 PRO A CA 1
ATOM 2582 C C . PRO A 1 309 ? 12.581 -5.283 -9.351 1.00 62.19 309 PRO A C 1
ATOM 2584 O O . PRO A 1 309 ? 13.116 -4.177 -9.440 1.00 62.19 309 PRO A O 1
ATOM 2587 N N . PRO A 1 310 ? 12.503 -6.093 -10.420 1.00 53.66 310 PRO A N 1
ATOM 2588 C CA . PRO A 1 310 ? 13.359 -5.967 -11.609 1.00 53.66 310 PRO A CA 1
ATOM 2589 C C . PRO A 1 310 ? 12.889 -4.847 -12.536 1.00 53.66 310 PRO A C 1
ATOM 2591 O O . PRO A 1 310 ? 13.692 -4.125 -13.118 1.00 53.66 310 PRO A O 1
ATOM 2594 N N . SER A 1 311 ? 11.568 -4.672 -12.633 1.00 56.94 311 SER A N 1
ATOM 2595 C CA . SER A 1 311 ? 10.925 -3.498 -13.237 1.00 56.94 311 SER A CA 1
ATOM 2596 C C . SER A 1 311 ? 10.782 -2.329 -12.271 1.00 56.94 311 SER A C 1
ATOM 2598 O O . SER A 1 311 ? 10.217 -1.299 -12.640 1.00 56.94 311 SER A O 1
ATOM 2600 N N . ARG A 1 312 ? 11.193 -2.521 -11.010 1.00 62.50 312 ARG A N 1
ATOM 2601 C CA . ARG A 1 312 ? 10.870 -1.628 -9.894 1.00 62.50 312 ARG A CA 1
ATOM 2602 C C . ARG A 1 312 ? 9.365 -1.377 -9.752 1.00 62.50 312 ARG A C 1
ATOM 2604 O O . ARG A 1 312 ? 8.907 -0.312 -9.341 1.00 62.50 312 ARG A O 1
ATOM 2611 N N . GLY A 1 313 ? 8.583 -2.393 -10.120 1.00 60.59 313 GLY A N 1
ATOM 2612 C CA . GLY A 1 313 ? 7.139 -2.412 -10.007 1.00 60.59 313 GLY A CA 1
ATOM 2613 C C . GLY A 1 313 ? 6.700 -2.309 -8.549 1.00 60.59 313 GLY A C 1
ATOM 2614 O O . GLY A 1 313 ? 7.122 -3.072 -7.680 1.00 60.59 313 GLY A O 1
ATOM 2615 N N . ARG A 1 314 ? 5.789 -1.376 -8.291 1.00 67.00 314 ARG A N 1
ATOM 2616 C CA . ARG A 1 314 ? 5.273 -1.059 -6.948 1.00 67.00 314 ARG A CA 1
ATOM 2617 C C . ARG A 1 314 ? 4.356 -2.148 -6.370 1.00 67.00 314 ARG A C 1
ATOM 2619 O O . ARG A 1 314 ? 4.112 -2.200 -5.175 1.00 67.00 314 ARG A O 1
ATOM 2626 N N . HIS A 1 315 ? 3.908 -3.072 -7.219 1.00 72.75 315 HIS A N 1
ATOM 2627 C CA . HIS A 1 315 ? 3.088 -4.228 -6.857 1.00 72.75 315 HIS A CA 1
ATOM 2628 C C . HIS A 1 315 ? 3.860 -5.323 -6.087 1.00 72.75 315 HIS A C 1
ATOM 2630 O O . HIS A 1 315 ? 3.255 -6.291 -5.630 1.00 72.75 315 HIS A O 1
ATOM 2636 N N . HIS A 1 316 ? 5.188 -5.212 -5.944 1.00 77.50 316 HIS A N 1
ATOM 2637 C CA . HIS A 1 316 ? 6.008 -6.230 -5.283 1.00 77.50 316 HIS A CA 1
ATOM 2638 C C . HIS A 1 316 ? 5.689 -6.350 -3.786 1.00 77.50 316 HIS A C 1
ATOM 2640 O O . HIS A 1 316 ? 5.296 -7.431 -3.346 1.00 77.50 316 HIS A O 1
ATOM 2646 N N . ILE A 1 317 ? 5.740 -5.250 -3.021 1.00 84.94 317 ILE A N 1
ATOM 2647 C CA . ILE A 1 317 ? 5.389 -5.268 -1.589 1.00 84.94 317 ILE A CA 1
ATOM 2648 C C . ILE A 1 317 ? 3.941 -5.705 -1.358 1.00 84.94 317 ILE A C 1
ATOM 2650 O O . ILE A 1 317 ? 3.647 -6.412 -0.395 1.00 84.94 317 ILE A O 1
ATOM 2654 N N . MET A 1 318 ? 3.042 -5.367 -2.290 1.00 86.25 318 MET A N 1
ATOM 2655 C CA . MET A 1 318 ? 1.621 -5.706 -2.208 1.00 86.25 318 MET A CA 1
ATOM 2656 C C . MET A 1 318 ? 1.378 -7.223 -2.206 1.00 86.25 318 MET A C 1
ATOM 2658 O O . MET A 1 318 ? 0.395 -7.682 -1.626 1.00 86.25 318 MET A O 1
ATOM 2662 N N . LYS A 1 319 ? 2.277 -8.031 -2.793 1.00 85.75 319 LYS A N 1
ATOM 2663 C CA . LYS A 1 319 ? 2.185 -9.505 -2.754 1.00 85.75 319 LYS A CA 1
ATOM 2664 C C . LYS A 1 319 ? 2.332 -10.044 -1.329 1.00 85.75 319 LYS A C 1
ATOM 2666 O O . LYS A 1 319 ? 1.680 -11.035 -0.989 1.00 85.75 319 LYS A O 1
ATOM 2671 N N . HIS A 1 320 ? 3.132 -9.365 -0.505 1.00 90.81 320 HIS A N 1
ATOM 2672 C CA . HIS A 1 320 ? 3.436 -9.746 0.875 1.00 90.81 320 HIS A CA 1
ATOM 2673 C C . HIS A 1 320 ? 2.377 -9.301 1.892 1.00 90.81 320 HIS A C 1
ATOM 2675 O O . HIS A 1 320 ? 2.381 -9.811 3.015 1.00 90.81 320 HIS A O 1
ATOM 2681 N N . LEU A 1 321 ? 1.462 -8.405 1.498 1.00 93.44 321 LEU A N 1
ATOM 2682 C CA . LEU A 1 321 ? 0.327 -8.003 2.325 1.00 93.44 321 LEU A CA 1
ATOM 2683 C C . LEU A 1 321 ? -0.627 -9.182 2.527 1.00 93.44 321 LEU A C 1
ATOM 2685 O O . LEU A 1 321 ? -1.094 -9.815 1.567 1.00 93.44 321 LEU A O 1
ATOM 2689 N N . VAL A 1 322 ? -0.940 -9.457 3.785 1.00 95.56 322 VAL A N 1
ATOM 2690 C CA . VAL A 1 322 ? -1.940 -10.445 4.196 1.00 95.56 322 VAL A CA 1
ATOM 2691 C C . VAL A 1 322 ? -3.335 -9.835 4.091 1.00 95.56 322 VAL A C 1
ATOM 2693 O O . VAL A 1 322 ? -4.265 -10.527 3.684 1.00 95.56 322 VAL A O 1
ATOM 2696 N N . LEU A 1 323 ? -3.481 -8.527 4.334 1.00 95.00 323 LEU A N 1
ATOM 2697 C CA . LEU A 1 323 ? -4.770 -7.825 4.289 1.00 95.00 323 LEU A CA 1
ATOM 2698 C C . LEU A 1 323 ? -5.136 -7.278 2.894 1.00 95.00 323 LEU A C 1
ATOM 2700 O O . LEU A 1 323 ? -6.104 -6.531 2.764 1.00 95.00 323 LEU A O 1
ATOM 2704 N N . LYS A 1 324 ? -4.425 -7.660 1.821 1.00 92.06 324 LYS A N 1
ATOM 2705 C CA . LYS A 1 324 ? -4.654 -7.127 0.456 1.00 92.06 324 LYS A CA 1
ATOM 2706 C C . LYS A 1 324 ? -6.098 -7.258 -0.054 1.00 92.06 324 LYS A C 1
ATOM 2708 O O . LYS A 1 324 ? -6.589 -6.329 -0.684 1.00 92.06 324 LYS A O 1
ATOM 2713 N N . SER A 1 325 ? -6.790 -8.360 0.246 1.00 89.56 325 SER A N 1
ATOM 2714 C CA . SER A 1 325 ? -8.202 -8.577 -0.128 1.00 89.56 325 SER A CA 1
ATOM 2715 C C . SER A 1 325 ? -9.187 -7.731 0.690 1.00 89.56 325 SER A C 1
ATOM 2717 O O . SER A 1 325 ? -10.310 -7.463 0.262 1.00 89.56 325 SER A O 1
ATOM 2719 N N . HIS A 1 326 ? -8.776 -7.268 1.870 1.00 90.94 326 HIS A N 1
ATOM 2720 C CA . HIS A 1 326 ? -9.568 -6.345 2.682 1.00 90.94 326 HIS A CA 1
ATOM 2721 C C . HIS A 1 326 ? -9.379 -4.908 2.184 1.00 90.94 326 HIS A C 1
ATOM 2723 O O . HIS A 1 326 ? -10.332 -4.135 2.137 1.00 90.94 326 HIS A O 1
ATOM 2729 N N . LEU A 1 327 ? -8.177 -4.581 1.702 1.00 87.38 327 LEU A N 1
ATOM 2730 C CA . LEU A 1 327 ? -7.850 -3.273 1.142 1.00 87.38 327 LEU A CA 1
ATOM 2731 C C . LEU A 1 327 ? -8.474 -3.050 -0.249 1.00 87.38 327 LEU A C 1
ATOM 2733 O O . LEU A 1 327 ? -9.145 -2.042 -0.450 1.00 87.38 327 LEU A O 1
ATOM 2737 N N . TRP A 1 328 ? -8.356 -4.007 -1.176 1.00 85.12 328 TRP A N 1
ATOM 2738 C CA . TRP A 1 328 ? -8.861 -3.876 -2.555 1.00 85.12 328 TRP A CA 1
ATOM 2739 C C . TRP A 1 328 ? -9.892 -4.938 -2.932 1.00 85.12 328 TRP A C 1
ATOM 2741 O O . TRP A 1 328 ? -9.842 -6.066 -2.442 1.00 85.12 328 TRP A O 1
ATOM 2751 N N . ASN A 1 329 ? -10.831 -4.567 -3.802 1.00 82.19 329 ASN A N 1
ATOM 2752 C CA . ASN A 1 329 ? -11.702 -5.492 -4.510 1.00 82.19 329 ASN A CA 1
ATOM 2753 C C . ASN A 1 329 ? -10.834 -6.452 -5.334 1.00 82.19 329 ASN A C 1
ATOM 2755 O O . ASN A 1 329 ? -9.800 -6.051 -5.868 1.00 82.19 329 ASN A O 1
ATOM 2759 N N . GLU A 1 330 ? -11.258 -7.709 -5.458 1.00 78.81 330 GLU A N 1
ATOM 2760 C CA . GLU A 1 330 ? -10.544 -8.722 -6.241 1.00 78.81 330 GLU A CA 1
ATOM 2761 C C . GLU A 1 330 ? -1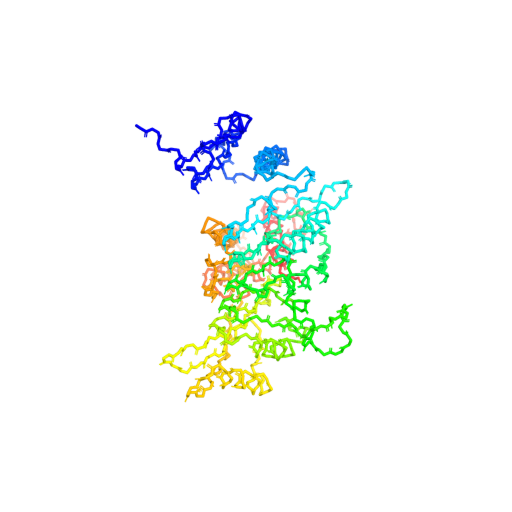0.251 -8.248 -7.669 1.00 78.81 330 GLU A C 1
ATOM 2763 O O . GLU A 1 330 ? -9.135 -8.425 -8.148 1.00 78.81 330 GLU A O 1
ATOM 2768 N N . THR A 1 331 ? -11.202 -7.567 -8.312 1.00 74.00 331 THR A N 1
ATOM 2769 C CA . THR A 1 331 ? -11.041 -7.025 -9.671 1.00 74.00 331 THR A CA 1
ATOM 2770 C C . THR A 1 331 ? -9.912 -5.996 -9.726 1.00 74.00 331 THR A C 1
ATOM 2772 O O . THR A 1 331 ? -8.999 -6.118 -10.541 1.00 74.00 331 THR A O 1
ATOM 2775 N N . SER A 1 332 ? -9.926 -5.023 -8.811 1.00 74.75 332 SER A N 1
ATOM 2776 C CA . SER A 1 332 ? -8.892 -3.989 -8.713 1.00 74.75 332 SER A CA 1
ATOM 2777 C C . SER A 1 332 ? -7.530 -4.594 -8.379 1.00 74.75 332 SER A C 1
ATOM 2779 O O . SER A 1 332 ? -6.518 -4.217 -8.960 1.00 74.75 332 SER A O 1
ATOM 2781 N N . LEU A 1 333 ? -7.491 -5.578 -7.477 1.00 78.56 333 LEU A N 1
ATOM 2782 C CA . LEU A 1 333 ? -6.268 -6.290 -7.123 1.00 78.56 333 LEU A CA 1
ATOM 2783 C C . LEU A 1 333 ? -5.696 -7.048 -8.329 1.00 78.56 333 LEU A C 1
ATOM 2785 O O . LEU A 1 333 ? -4.490 -6.985 -8.572 1.00 78.56 333 LEU A O 1
ATOM 2789 N N . HIS A 1 334 ? -6.545 -7.733 -9.099 1.00 74.62 334 HIS A N 1
ATOM 2790 C CA . HIS A 1 334 ? -6.147 -8.400 -10.336 1.00 74.62 334 HIS A CA 1
ATOM 2791 C C . HIS A 1 334 ? -5.597 -7.406 -11.354 1.00 74.62 334 HIS A C 1
ATOM 2793 O O . HIS A 1 334 ? -4.526 -7.657 -11.904 1.00 74.62 334 HIS A O 1
ATOM 2799 N N . GLN A 1 335 ? -6.269 -6.271 -11.552 1.00 73.56 335 GLN A N 1
ATOM 2800 C CA . GLN A 1 335 ? -5.802 -5.208 -12.436 1.00 73.56 335 GLN A CA 1
ATOM 2801 C C . GLN A 1 335 ? -4.419 -4.686 -12.007 1.00 73.56 335 GLN A C 1
ATOM 2803 O O . GLN A 1 335 ? -3.482 -4.726 -12.802 1.00 73.56 335 GLN A O 1
ATOM 2808 N N . ILE A 1 336 ? -4.251 -4.293 -10.738 1.00 73.81 336 ILE A N 1
ATOM 2809 C CA . ILE A 1 336 ? -2.982 -3.769 -10.191 1.00 73.81 336 ILE A CA 1
ATOM 2810 C C . ILE A 1 336 ? -1.837 -4.776 -10.391 1.00 73.81 336 ILE A C 1
ATOM 2812 O O . ILE A 1 336 ? -0.722 -4.414 -10.782 1.00 73.81 336 ILE A O 1
ATOM 2816 N N . MET A 1 337 ? -2.102 -6.059 -10.131 1.00 76.25 337 MET A N 1
ATOM 2817 C CA . MET A 1 337 ? -1.103 -7.118 -10.279 1.00 76.25 337 MET A CA 1
ATOM 2818 C C . MET A 1 337 ? -0.783 -7.410 -11.752 1.00 76.25 337 MET A C 1
ATOM 2820 O O . MET A 1 337 ? 0.387 -7.611 -12.087 1.00 76.25 337 MET A O 1
ATOM 2824 N N . ALA A 1 338 ? -1.789 -7.411 -12.631 1.00 70.69 338 ALA A N 1
ATOM 2825 C CA . ALA A 1 338 ? -1.633 -7.664 -14.061 1.00 70.69 338 ALA A CA 1
ATOM 2826 C C . ALA A 1 338 ? -0.872 -6.534 -14.762 1.00 70.69 338 ALA A C 1
ATOM 2828 O O . ALA A 1 338 ? 0.072 -6.803 -15.502 1.00 70.69 338 ALA A O 1
ATOM 2829 N N . GLU A 1 339 ? -1.206 -5.275 -14.477 1.00 69.00 339 GLU A N 1
ATOM 2830 C CA . GLU A 1 339 ? -0.494 -4.111 -15.012 1.00 69.00 339 GLU A CA 1
ATOM 2831 C C . GLU A 1 339 ? 0.982 -4.113 -14.595 1.00 69.00 339 GLU A C 1
ATOM 2833 O O . GLU A 1 339 ? 1.867 -3.802 -15.399 1.00 69.00 339 GLU A O 1
ATOM 2838 N N . GLY A 1 340 ? 1.265 -4.499 -13.347 1.00 66.12 340 GLY A N 1
ATOM 2839 C CA . GLY A 1 340 ? 2.625 -4.672 -12.844 1.00 66.12 340 GLY A CA 1
ATOM 2840 C C . GLY A 1 340 ? 3.406 -5.754 -13.595 1.00 66.12 340 GLY A C 1
ATOM 2841 O O . GLY A 1 340 ? 4.532 -5.509 -14.032 1.00 66.12 340 GLY A O 1
ATOM 2842 N N . ALA A 1 341 ? 2.795 -6.924 -13.789 1.00 67.56 341 ALA A N 1
ATOM 2843 C CA . ALA A 1 341 ? 3.408 -8.051 -14.492 1.00 67.56 341 ALA A CA 1
ATOM 2844 C C . ALA A 1 341 ? 3.588 -7.792 -16.001 1.00 67.56 341 ALA A C 1
ATOM 2846 O O . ALA A 1 341 ? 4.612 -8.162 -16.577 1.00 67.56 341 ALA A O 1
ATOM 2847 N N . TYR A 1 342 ? 2.634 -7.114 -16.644 1.00 66.31 342 TYR A N 1
ATOM 2848 C CA . TYR A 1 342 ? 2.720 -6.728 -18.054 1.00 66.31 342 TYR A CA 1
ATOM 2849 C C . TYR A 1 342 ? 3.892 -5.770 -18.305 1.00 66.31 342 TYR A C 1
ATOM 2851 O O . TYR A 1 342 ? 4.692 -5.984 -19.220 1.00 66.31 342 TYR A O 1
ATOM 2859 N N . LYS A 1 343 ? 4.051 -4.752 -17.444 1.00 64.75 343 LYS A N 1
ATOM 2860 C CA . LYS A 1 343 ? 5.179 -3.804 -17.501 1.00 64.75 343 LYS A CA 1
ATOM 2861 C C . LYS A 1 343 ? 6.535 -4.535 -17.371 1.00 64.75 343 LYS A C 1
ATOM 2863 O O . LYS A 1 343 ? 7.482 -4.167 -18.064 1.00 64.75 343 LYS A O 1
ATOM 2868 N N . GLU A 1 344 ? 6.622 -5.591 -16.554 1.00 65.50 344 GLU A N 1
ATOM 2869 C CA . GLU A 1 344 ? 7.810 -6.463 -16.422 1.00 65.50 344 GLU A CA 1
ATOM 2870 C C . GLU A 1 344 ? 8.107 -7.268 -17.688 1.00 65.50 344 GLU A C 1
ATOM 2872 O O . GLU A 1 344 ? 9.213 -7.187 -18.232 1.00 65.50 344 GLU A O 1
ATOM 2877 N N . GLY A 1 345 ? 7.110 -8.009 -18.179 1.00 70.31 345 GLY A N 1
ATOM 2878 C CA . GLY A 1 345 ? 7.244 -8.858 -19.363 1.00 70.31 345 GLY A CA 1
ATOM 2879 C C . GLY A 1 345 ? 7.618 -8.073 -20.623 1.00 70.31 345 GLY A C 1
ATOM 2880 O O . GLY A 1 345 ? 8.419 -8.529 -21.439 1.00 70.31 345 GLY A O 1
ATOM 2881 N N . HIS A 1 346 ? 7.102 -6.854 -20.764 1.00 79.12 346 HIS A N 1
ATOM 2882 C CA . HIS A 1 346 ? 7.391 -6.005 -21.914 1.00 79.12 346 HIS A CA 1
ATOM 2883 C C . HIS A 1 346 ? 8.867 -5.562 -21.972 1.00 79.12 346 HIS A C 1
ATOM 2885 O O . HIS A 1 346 ? 9.482 -5.597 -23.039 1.00 79.12 346 HIS A O 1
ATOM 2891 N N . LEU A 1 347 ? 9.474 -5.201 -20.835 1.00 81.62 347 LEU A N 1
ATOM 2892 C CA . LEU A 1 347 ? 10.863 -4.720 -20.793 1.00 81.62 347 LEU A CA 1
ATOM 2893 C C . LEU A 1 347 ? 11.891 -5.826 -21.075 1.00 81.62 347 LEU A C 1
ATOM 2895 O O . LEU A 1 347 ? 12.843 -5.584 -21.819 1.00 81.62 347 LEU A O 1
ATOM 2899 N N . GLN A 1 348 ? 11.698 -7.035 -20.535 1.00 85.19 348 GLN A N 1
ATOM 2900 C CA . GLN A 1 348 ? 12.583 -8.175 -20.834 1.00 85.19 348 GLN A CA 1
ATOM 2901 C C . GLN A 1 348 ? 12.533 -8.556 -22.321 1.00 85.19 348 GLN A C 1
ATOM 2903 O O . GLN A 1 348 ? 13.575 -8.792 -22.930 1.00 85.19 348 GLN A O 1
ATOM 2908 N N . ASN A 1 349 ? 11.343 -8.543 -22.932 1.00 86.38 349 ASN A N 1
ATOM 2909 C CA . ASN A 1 349 ? 11.173 -8.894 -24.340 1.00 86.38 349 ASN A CA 1
ATOM 2910 C C . ASN A 1 349 ? 11.881 -7.877 -25.237 1.00 86.38 349 ASN A C 1
ATOM 2912 O O . ASN A 1 349 ? 12.610 -8.265 -26.149 1.00 86.38 349 ASN A O 1
ATOM 2916 N N . ILE A 1 350 ? 11.743 -6.582 -24.932 1.00 89.56 350 ILE A N 1
ATOM 2917 C CA . ILE A 1 350 ? 12.491 -5.527 -25.624 1.00 89.56 350 ILE A CA 1
ATOM 2918 C C . ILE A 1 350 ? 13.998 -5.752 -25.479 1.00 89.56 350 ILE A C 1
ATOM 2920 O O . ILE A 1 350 ? 14.713 -5.674 -26.476 1.00 89.56 350 ILE A O 1
ATOM 2924 N N . ALA A 1 351 ? 14.493 -6.063 -24.277 1.00 90.62 351 ALA A N 1
ATOM 2925 C CA . ALA A 1 351 ? 15.919 -6.300 -24.060 1.00 90.62 351 ALA A CA 1
ATOM 2926 C C . ALA A 1 351 ? 16.437 -7.464 -24.921 1.00 90.62 351 ALA A C 1
ATOM 2928 O O . ALA A 1 351 ? 17.439 -7.306 -25.615 1.00 90.62 351 ALA A O 1
ATOM 2929 N N . TYR A 1 352 ? 15.727 -8.594 -24.967 1.00 93.69 352 TYR A N 1
ATOM 2930 C CA . TYR A 1 352 ? 16.121 -9.727 -25.809 1.00 93.69 352 TYR A CA 1
ATOM 2931 C C . TYR A 1 352 ? 16.074 -9.418 -27.304 1.00 93.69 352 TYR A C 1
ATOM 2933 O O . TYR A 1 352 ? 17.007 -9.775 -28.022 1.00 93.69 352 TYR A O 1
ATOM 2941 N N . VAL A 1 353 ? 15.036 -8.723 -27.777 1.00 93.31 353 VAL A N 1
ATOM 2942 C CA . VAL A 1 353 ? 14.913 -8.344 -29.193 1.00 93.31 353 VAL A CA 1
ATOM 2943 C C . VAL A 1 353 ? 16.037 -7.390 -29.598 1.00 93.31 353 VAL A C 1
ATOM 2945 O O . VAL A 1 353 ? 16.702 -7.623 -30.608 1.00 93.31 353 VAL A O 1
ATOM 2948 N N . LEU A 1 354 ? 16.310 -6.350 -28.805 1.00 93.69 354 LEU A N 1
ATOM 2949 C CA . LEU A 1 354 ? 17.409 -5.420 -29.086 1.00 93.69 354 LEU A CA 1
ATOM 2950 C C . LEU A 1 354 ? 18.772 -6.122 -28.996 1.00 93.69 354 LEU A C 1
ATOM 2952 O O . LEU A 1 354 ? 19.648 -5.868 -29.827 1.00 93.69 354 LEU A O 1
ATOM 2956 N N . GLY A 1 355 ? 18.945 -7.050 -28.053 1.00 94.00 355 GLY A N 1
ATOM 2957 C CA . GLY A 1 355 ? 20.141 -7.885 -27.947 1.00 94.00 355 GLY A CA 1
ATOM 2958 C C . GLY A 1 355 ? 20.365 -8.767 -29.177 1.00 94.00 355 GLY A C 1
ATOM 2959 O O . GLY A 1 355 ? 21.462 -8.784 -29.735 1.00 94.00 355 GLY A O 1
ATOM 2960 N N . ALA A 1 356 ? 19.318 -9.433 -29.663 1.00 93.38 356 ALA A N 1
ATOM 2961 C CA . ALA A 1 356 ? 19.382 -10.260 -30.864 1.00 93.38 356 ALA A CA 1
ATOM 2962 C C . ALA A 1 356 ? 19.696 -9.424 -32.114 1.00 93.38 356 ALA A C 1
ATOM 2964 O O . ALA A 1 356 ? 20.607 -9.775 -32.864 1.00 93.38 356 ALA A O 1
ATOM 2965 N N . LEU A 1 357 ? 19.010 -8.289 -32.302 1.00 91.44 357 LEU A N 1
ATOM 2966 C CA . LEU A 1 357 ? 19.224 -7.387 -33.441 1.00 91.44 357 LEU A CA 1
ATOM 2967 C C . LEU A 1 357 ? 20.647 -6.811 -33.472 1.00 91.44 357 LEU A C 1
ATOM 2969 O O . LEU A 1 357 ? 21.255 -6.696 -34.540 1.00 91.44 357 LEU A O 1
ATOM 2973 N N . THR A 1 358 ? 21.193 -6.455 -32.307 1.00 89.75 358 THR A N 1
ATOM 2974 C CA . THR A 1 358 ? 22.553 -5.906 -32.197 1.00 89.75 358 THR A CA 1
ATOM 2975 C C . THR A 1 358 ? 23.622 -6.965 -32.437 1.00 89.75 358 THR A C 1
ATOM 2977 O O . THR A 1 358 ? 24.553 -6.712 -33.208 1.00 89.75 358 THR A O 1
ATOM 2980 N N . ALA A 1 359 ? 23.459 -8.164 -31.874 1.00 90.62 359 ALA A N 1
ATOM 2981 C CA . ALA A 1 359 ? 24.343 -9.295 -32.138 1.00 90.62 359 ALA A CA 1
ATOM 2982 C C . ALA A 1 359 ? 24.320 -9.682 -33.626 1.00 90.62 359 ALA A C 1
ATOM 2984 O O . ALA A 1 359 ? 25.376 -9.736 -34.262 1.00 90.62 359 ALA A O 1
ATOM 2985 N N . SER A 1 360 ? 23.130 -9.845 -34.221 1.00 87.56 360 SER A N 1
ATOM 2986 C CA . SER A 1 360 ? 22.993 -10.175 -35.645 1.00 87.56 360 SER A CA 1
ATOM 2987 C C . SER A 1 360 ? 23.572 -9.086 -36.546 1.00 87.56 360 SER A C 1
ATOM 2989 O O . SER A 1 360 ? 24.253 -9.389 -37.524 1.00 87.56 360 SER A O 1
ATOM 2991 N N . GLY A 1 361 ? 23.360 -7.810 -36.204 1.00 82.88 361 GLY A N 1
ATOM 2992 C CA . GLY A 1 361 ? 23.926 -6.678 -36.937 1.00 82.88 361 GLY A CA 1
ATOM 2993 C C . GLY A 1 361 ? 25.457 -6.675 -36.919 1.00 82.88 361 GLY A C 1
ATOM 2994 O O . GLY A 1 361 ? 26.082 -6.454 -37.959 1.00 82.88 361 GLY A O 1
ATOM 2995 N N . GLY A 1 362 ? 26.066 -6.986 -35.770 1.00 83.06 362 GLY A N 1
ATOM 2996 C CA . GLY A 1 362 ? 27.518 -7.122 -35.633 1.00 83.06 362 GLY A CA 1
ATOM 2997 C C . GLY A 1 362 ? 28.093 -8.249 -36.487 1.00 83.06 362 GLY A C 1
ATOM 2998 O O . GLY A 1 362 ? 29.079 -8.031 -37.199 1.00 83.06 362 GLY A O 1
ATOM 2999 N N . THR A 1 363 ? 27.446 -9.418 -36.473 1.00 84.62 363 THR A N 1
ATOM 3000 C CA . THR A 1 363 ? 27.832 -10.583 -37.284 1.00 84.62 363 THR A CA 1
ATOM 3001 C C . THR A 1 363 ? 27.705 -10.298 -38.779 1.00 84.62 363 THR A C 1
ATOM 3003 O O . THR A 1 363 ? 28.656 -10.531 -39.522 1.00 84.62 363 THR A O 1
ATOM 3006 N N . ILE A 1 364 ? 26.585 -9.724 -39.233 1.00 82.88 364 ILE A N 1
ATOM 3007 C CA . ILE A 1 364 ? 26.389 -9.345 -40.645 1.00 82.88 364 ILE A CA 1
ATOM 3008 C C . ILE A 1 364 ? 27.432 -8.306 -41.078 1.00 82.88 364 ILE A C 1
ATOM 3010 O O . ILE A 1 364 ? 27.976 -8.392 -42.180 1.00 82.88 364 ILE A O 1
ATOM 3014 N N . GLY A 1 365 ? 27.738 -7.335 -40.213 1.00 75.50 365 G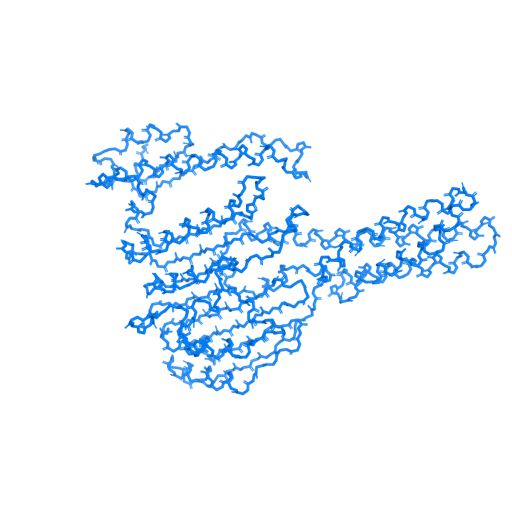LY A N 1
ATOM 3015 C CA . GLY A 1 365 ? 28.788 -6.347 -40.456 1.00 75.50 365 GLY A CA 1
ATOM 3016 C C . GLY A 1 365 ? 30.157 -6.995 -40.670 1.00 75.50 365 GLY A C 1
ATOM 3017 O O . GLY A 1 365 ? 30.854 -6.640 -41.621 1.00 75.50 365 GLY A O 1
ATOM 3018 N N . PHE A 1 366 ? 30.518 -7.985 -39.850 1.00 82.69 366 PHE A N 1
ATOM 3019 C CA . PHE A 1 366 ? 31.754 -8.754 -40.010 1.00 82.69 366 PHE A CA 1
ATOM 3020 C C . PHE A 1 366 ? 31.767 -9.575 -41.300 1.00 82.69 366 PHE A C 1
ATOM 3022 O O . PHE A 1 366 ? 32.727 -9.474 -42.054 1.00 82.69 366 PHE A O 1
ATOM 3029 N N . VAL A 1 367 ? 30.685 -10.294 -41.616 1.00 85.81 367 VAL A N 1
ATOM 3030 C CA . VAL A 1 367 ? 30.581 -11.078 -42.861 1.00 85.81 367 VAL A CA 1
ATOM 3031 C C . VAL A 1 367 ? 30.764 -10.194 -44.100 1.00 85.81 367 VAL A C 1
ATOM 3033 O O . VAL A 1 367 ? 31.409 -10.605 -45.058 1.00 85.81 367 VAL A O 1
ATOM 3036 N N . LYS A 1 368 ? 30.244 -8.959 -44.084 1.00 80.50 368 LYS A N 1
ATOM 3037 C CA . LYS A 1 368 ? 30.360 -8.033 -45.223 1.00 80.50 368 LYS A CA 1
ATOM 3038 C C . LYS A 1 368 ? 31.702 -7.308 -45.326 1.00 80.50 368 LYS A C 1
ATOM 3040 O O . LYS A 1 368 ? 32.051 -6.874 -46.417 1.00 80.50 368 LYS A O 1
ATOM 3045 N N . THR A 1 369 ? 32.402 -7.084 -44.214 1.00 79.38 369 THR A N 1
ATOM 3046 C CA . THR A 1 369 ? 33.549 -6.150 -44.176 1.00 79.38 369 THR A CA 1
ATOM 3047 C C . THR A 1 369 ? 34.837 -6.740 -43.604 1.00 79.38 369 THR A C 1
ATOM 3049 O O . THR A 1 369 ? 35.861 -6.067 -43.627 1.00 79.38 369 THR A O 1
ATOM 3052 N N . GLY A 1 370 ? 34.805 -7.952 -43.041 1.00 77.06 370 GLY A N 1
ATOM 3053 C CA . GLY A 1 370 ? 35.927 -8.562 -42.315 1.00 77.06 370 GLY A CA 1
ATOM 3054 C C . GLY A 1 370 ? 36.302 -7.848 -41.007 1.00 77.06 370 GLY A C 1
ATOM 3055 O O . GLY A 1 370 ? 37.313 -8.166 -40.387 1.00 77.06 370 GLY A O 1
ATOM 3056 N N . SER A 1 371 ? 35.513 -6.861 -40.569 1.00 76.75 371 SER A N 1
ATOM 3057 C CA . SER A 1 371 ? 35.863 -5.978 -39.454 1.00 76.75 371 SER A CA 1
ATOM 3058 C C . SER A 1 371 ? 35.686 -6.658 -38.091 1.00 76.75 371 SER A C 1
ATOM 3060 O O . SER A 1 371 ? 34.587 -6.647 -37.528 1.00 76.75 371 SER A O 1
ATOM 3062 N N . VAL A 1 372 ? 36.778 -7.166 -37.510 1.00 83.38 372 VAL A N 1
ATOM 3063 C CA . VAL A 1 372 ? 36.829 -7.714 -36.134 1.00 83.38 372 VAL A CA 1
ATOM 3064 C C . VAL A 1 372 ? 36.204 -6.771 -35.083 1.00 83.38 372 VAL A C 1
ATOM 3066 O O . VAL A 1 372 ? 35.430 -7.246 -34.249 1.00 83.38 372 VAL A O 1
ATOM 3069 N N . PRO A 1 373 ? 36.392 -5.434 -35.145 1.00 79.38 373 PRO A N 1
ATOM 3070 C CA . PRO A 1 373 ? 35.716 -4.522 -34.218 1.00 79.38 373 PRO A CA 1
ATOM 3071 C C . PRO A 1 373 ? 34.177 -4.562 -34.267 1.00 79.38 373 PRO A C 1
ATOM 3073 O O . PRO A 1 373 ? 33.526 -4.259 -33.272 1.00 79.38 373 PRO A O 1
ATOM 3076 N N . SER A 1 374 ? 33.577 -4.930 -35.406 1.00 75.88 374 SER A N 1
ATOM 3077 C CA . SER A 1 374 ? 32.117 -4.927 -35.598 1.00 75.88 374 SER A CA 1
ATOM 3078 C C . SER A 1 374 ? 31.448 -6.100 -34.885 1.00 75.88 374 SER A C 1
ATOM 3080 O O . SER A 1 374 ? 30.427 -5.920 -34.223 1.00 75.88 374 SER A O 1
ATOM 3082 N N . ILE A 1 375 ? 32.033 -7.297 -34.994 1.00 84.25 375 ILE A N 1
ATOM 3083 C CA . ILE A 1 375 ? 31.524 -8.492 -34.312 1.00 84.25 375 ILE A CA 1
ATOM 3084 C C . ILE A 1 375 ? 31.760 -8.407 -32.805 1.00 84.25 375 ILE A C 1
ATOM 3086 O O . ILE A 1 375 ? 30.848 -8.699 -32.037 1.00 84.25 375 ILE A O 1
ATOM 3090 N N . ALA A 1 376 ? 32.929 -7.914 -32.379 1.00 84.38 376 ALA A N 1
ATOM 3091 C CA . ALA A 1 376 ? 33.225 -7.696 -30.967 1.00 84.38 376 ALA A CA 1
ATOM 3092 C C . ALA A 1 376 ? 32.211 -6.732 -30.330 1.00 84.38 376 ALA A C 1
ATOM 3094 O O . ALA A 1 376 ? 31.621 -7.050 -29.299 1.00 84.38 376 ALA A O 1
ATOM 3095 N N . ALA A 1 377 ? 31.939 -5.591 -30.973 1.00 84.19 377 ALA A N 1
ATOM 3096 C CA . ALA A 1 377 ? 30.947 -4.633 -30.492 1.00 84.19 377 ALA A CA 1
ATOM 3097 C C . ALA A 1 377 ? 29.523 -5.215 -30.469 1.00 84.19 377 ALA A C 1
ATOM 3099 O O . ALA A 1 377 ? 28.838 -5.094 -29.454 1.00 84.19 377 ALA A O 1
ATOM 3100 N N . GLY A 1 378 ? 29.082 -5.870 -31.550 1.00 87.38 378 GLY A N 1
ATOM 3101 C CA . GLY A 1 378 ? 27.730 -6.434 -31.635 1.00 87.38 378 GLY A CA 1
ATOM 3102 C C . GLY A 1 378 ? 27.472 -7.541 -30.614 1.00 87.38 378 GLY A C 1
ATOM 3103 O O . GLY A 1 378 ? 26.440 -7.520 -29.950 1.00 87.38 378 GLY A O 1
ATOM 3104 N N . LEU A 1 379 ? 28.421 -8.462 -30.427 1.00 91.62 379 LEU A N 1
ATOM 3105 C CA . LEU A 1 379 ? 28.302 -9.525 -29.426 1.00 91.62 379 LEU A CA 1
ATOM 3106 C C . LEU A 1 379 ? 28.372 -8.980 -27.998 1.00 91.62 379 LEU A C 1
ATOM 3108 O O . LEU A 1 379 ? 27.617 -9.433 -27.145 1.00 91.62 379 LEU A O 1
ATOM 3112 N N . THR A 1 380 ? 29.222 -7.983 -27.737 1.00 92.62 380 THR A N 1
ATOM 3113 C CA . THR A 1 380 ? 29.347 -7.388 -26.396 1.00 92.62 380 THR A CA 1
ATOM 3114 C C . THR A 1 380 ? 28.069 -6.653 -25.998 1.00 92.62 380 THR A C 1
ATOM 3116 O O . THR A 1 380 ? 27.524 -6.886 -24.922 1.00 92.62 380 THR A O 1
ATOM 3119 N N . VAL A 1 381 ? 27.551 -5.791 -26.877 1.00 93.69 381 VAL A N 1
ATOM 3120 C CA . VAL A 1 381 ? 26.301 -5.053 -26.636 1.00 93.69 381 VAL A CA 1
ATOM 3121 C C . VAL A 1 381 ? 25.104 -6.005 -26.591 1.00 93.69 381 VAL A C 1
ATOM 3123 O O . VAL A 1 381 ? 24.253 -5.870 -25.713 1.00 93.69 381 VAL A O 1
ATOM 3126 N N . GLY A 1 382 ? 25.061 -7.001 -27.480 1.00 94.31 382 GLY A N 1
ATOM 3127 C CA . GLY A 1 382 ? 24.026 -8.032 -27.480 1.00 94.31 382 GLY A CA 1
ATOM 3128 C C . GLY A 1 382 ? 24.008 -8.847 -26.187 1.00 94.31 382 GLY A C 1
ATOM 3129 O O . GLY A 1 382 ? 22.940 -9.103 -25.635 1.00 94.31 382 GLY A O 1
ATOM 3130 N N . LEU A 1 383 ? 25.182 -9.182 -25.649 1.00 95.38 383 LEU A N 1
ATOM 3131 C CA . LEU A 1 383 ? 25.323 -9.876 -24.371 1.00 95.38 383 LEU A CA 1
ATOM 3132 C C . LEU A 1 383 ? 24.923 -8.989 -23.187 1.00 95.38 383 LEU A C 1
ATOM 3134 O O . LEU A 1 383 ? 24.258 -9.479 -22.281 1.00 95.38 383 LEU A O 1
ATOM 3138 N N . LEU A 1 384 ? 25.237 -7.689 -23.202 1.00 94.94 384 LEU A N 1
ATOM 3139 C CA . LEU A 1 384 ? 24.750 -6.750 -22.182 1.00 94.94 384 LEU A CA 1
ATOM 3140 C C . LEU A 1 384 ? 23.218 -6.668 -22.166 1.00 94.94 384 LEU A C 1
ATOM 3142 O O . LEU A 1 384 ? 22.614 -6.739 -21.096 1.00 94.94 384 LEU A O 1
ATOM 3146 N N . TYR A 1 385 ? 22.583 -6.581 -23.338 1.00 95.75 385 TYR A N 1
ATOM 3147 C CA . TYR A 1 385 ? 21.125 -6.642 -23.451 1.00 95.75 385 TYR A CA 1
ATOM 3148 C C . TYR A 1 385 ? 20.559 -7.990 -22.999 1.00 95.75 385 TYR A C 1
ATOM 3150 O O . TYR A 1 385 ? 19.574 -8.015 -22.267 1.00 95.75 385 TYR A O 1
ATOM 3158 N N . GLY A 1 386 ? 21.182 -9.102 -23.395 1.00 94.81 386 GLY A N 1
ATOM 3159 C CA . GLY A 1 386 ? 20.766 -10.448 -23.004 1.00 94.81 386 GLY A CA 1
ATOM 3160 C C . GLY A 1 386 ? 20.875 -10.685 -21.497 1.00 94.81 386 GLY A C 1
ATOM 3161 O O . GLY A 1 386 ? 19.944 -11.219 -20.900 1.00 94.81 386 GLY A O 1
ATOM 3162 N N . LEU A 1 387 ? 21.958 -10.227 -20.862 1.00 92.44 387 LEU A N 1
ATOM 3163 C CA . LEU A 1 387 ? 22.125 -10.256 -19.406 1.00 92.44 387 LEU A CA 1
ATOM 3164 C C . LEU A 1 387 ? 21.135 -9.326 -18.704 1.00 92.44 387 LEU A C 1
ATOM 3166 O O . LEU A 1 387 ? 20.577 -9.709 -17.678 1.00 92.44 387 LEU A O 1
ATOM 3170 N N . GLY A 1 388 ? 20.884 -8.136 -19.257 1.00 89.69 388 GLY A N 1
ATOM 3171 C CA . GLY A 1 388 ? 19.848 -7.227 -18.770 1.00 89.69 388 GLY A CA 1
ATOM 3172 C C . GLY A 1 388 ? 18.469 -7.886 -18.799 1.00 89.69 388 GLY A C 1
ATOM 3173 O O . GLY A 1 388 ? 17.808 -7.964 -17.768 1.00 89.69 388 GLY A O 1
ATOM 3174 N N . GLY A 1 389 ? 18.077 -8.457 -19.942 1.00 89.75 389 GLY A N 1
ATOM 3175 C CA . GLY A 1 389 ? 16.825 -9.198 -20.118 1.00 89.75 389 GLY A CA 1
ATOM 3176 C C . GLY A 1 389 ? 16.717 -10.410 -19.194 1.00 89.75 389 GLY A C 1
ATOM 3177 O O . GLY A 1 389 ? 15.706 -10.567 -18.517 1.00 89.75 389 GLY A O 1
ATOM 3178 N N . TYR A 1 390 ? 17.783 -11.206 -19.077 1.00 88.94 390 TYR A N 1
ATOM 3179 C CA . TYR A 1 390 ? 17.839 -12.364 -18.180 1.00 88.94 390 TYR A CA 1
ATOM 3180 C C . TYR A 1 390 ? 17.720 -11.978 -16.713 1.00 88.94 390 TYR A C 1
ATOM 3182 O O . TYR A 1 390 ? 17.041 -12.667 -15.954 1.00 88.94 390 TYR A O 1
ATOM 3190 N N . ARG A 1 391 ? 18.328 -10.865 -16.302 1.00 84.38 391 ARG A N 1
ATOM 3191 C CA . ARG A 1 391 ? 18.163 -10.348 -14.943 1.00 84.38 391 ARG A CA 1
ATOM 3192 C C . ARG A 1 391 ? 16.758 -9.817 -14.701 1.00 84.38 391 ARG A C 1
ATOM 3194 O O . ARG A 1 391 ? 16.207 -10.107 -13.645 1.00 84.38 391 ARG A O 1
ATOM 3201 N N . ILE A 1 392 ? 16.146 -9.139 -15.676 1.00 80.75 392 ILE A N 1
ATOM 3202 C CA . ILE A 1 392 ? 14.736 -8.728 -15.582 1.00 80.75 392 ILE A CA 1
ATOM 3203 C C . ILE A 1 392 ? 13.840 -9.970 -15.426 1.00 80.75 392 ILE A C 1
ATOM 3205 O O . ILE A 1 392 ? 13.012 -10.009 -14.517 1.00 80.75 392 ILE A O 1
ATOM 3209 N N . GLN A 1 393 ? 14.066 -11.013 -16.232 1.00 80.25 393 GLN A N 1
ATOM 3210 C CA . GLN A 1 393 ? 13.306 -12.267 -16.193 1.00 80.25 393 GLN A CA 1
ATOM 3211 C C . GLN A 1 393 ? 13.503 -13.049 -14.887 1.00 80.25 393 GLN A C 1
ATOM 3213 O O . GLN A 1 393 ? 12.538 -13.504 -14.275 1.00 80.25 393 GLN A O 1
ATOM 3218 N N . SER A 1 394 ? 14.751 -13.184 -14.436 1.00 75.25 394 SER A N 1
ATOM 3219 C CA . SER A 1 394 ? 15.137 -13.935 -13.226 1.00 75.25 394 SER A CA 1
ATOM 3220 C C . SER A 1 394 ? 14.861 -13.178 -11.931 1.00 75.25 394 SER A C 1
ATOM 3222 O O . SER A 1 394 ? 15.238 -13.615 -10.849 1.00 75.25 394 SER A O 1
ATOM 3224 N N . ARG A 1 395 ? 14.211 -12.027 -12.051 1.00 63.84 395 ARG A N 1
ATOM 3225 C CA . ARG A 1 395 ? 13.869 -11.112 -10.980 1.00 63.84 395 ARG A CA 1
ATOM 3226 C C . ARG A 1 395 ? 15.038 -10.531 -10.178 1.00 63.84 395 ARG A C 1
ATOM 3228 O O . ARG A 1 395 ? 14.897 -10.261 -8.993 1.00 63.84 395 ARG A O 1
ATOM 3235 N N . GLN A 1 396 ? 16.168 -10.297 -10.835 1.00 66.12 396 GLN A N 1
ATOM 3236 C CA . GLN A 1 396 ? 17.387 -9.776 -10.218 1.00 66.12 396 GLN A CA 1
ATOM 3237 C C . GLN A 1 396 ? 17.545 -8.257 -10.414 1.00 66.12 396 GLN A C 1
ATOM 3239 O O . GLN A 1 396 ? 17.093 -7.708 -11.427 1.00 66.12 396 GLN A O 1
ATOM 3244 N N . PRO A 1 397 ? 18.242 -7.562 -9.492 1.00 69.81 397 PRO A N 1
ATOM 3245 C CA . PRO A 1 397 ? 18.552 -6.143 -9.642 1.00 69.81 397 PRO A CA 1
ATOM 3246 C C . PRO A 1 397 ? 19.484 -5.867 -10.834 1.00 69.81 397 PRO A C 1
ATOM 3248 O O . PRO A 1 397 ? 20.156 -6.763 -11.350 1.00 69.81 397 PRO A O 1
ATOM 3251 N N . TRP A 1 398 ? 19.573 -4.593 -11.234 1.00 77.69 398 TRP A N 1
ATOM 3252 C CA . TRP A 1 398 ? 20.455 -4.083 -12.300 1.00 77.69 398 TRP A CA 1
ATOM 3253 C C . TRP A 1 398 ? 20.094 -4.499 -13.735 1.00 77.69 398 TRP A C 1
ATOM 3255 O O . TRP A 1 398 ? 20.883 -4.294 -14.656 1.00 77.69 398 TRP A O 1
ATOM 3265 N N . GLY A 1 399 ? 18.922 -5.094 -13.959 1.00 83.62 399 GLY A N 1
ATOM 3266 C CA . GLY A 1 399 ? 18.501 -5.521 -15.296 1.00 83.62 399 GLY A CA 1
ATOM 3267 C C . GLY A 1 399 ? 18.249 -4.353 -16.260 1.00 83.62 399 GLY A C 1
ATOM 3268 O O . GLY A 1 399 ? 18.788 -4.329 -17.369 1.00 83.62 399 GLY A O 1
ATOM 3269 N N . VAL A 1 400 ? 17.476 -3.352 -15.821 1.00 84.94 400 VAL A N 1
ATOM 3270 C CA . VAL A 1 400 ? 17.160 -2.148 -16.615 1.00 84.94 400 VAL A CA 1
ATOM 3271 C C . VAL A 1 400 ? 18.409 -1.294 -16.846 1.00 84.94 400 VAL A C 1
ATOM 3273 O O . VAL A 1 400 ? 18.603 -0.787 -17.948 1.00 84.94 400 VAL A O 1
ATOM 3276 N N . GLU A 1 401 ? 19.289 -1.172 -15.851 1.00 87.50 401 GLU A N 1
ATOM 3277 C CA . GLU A 1 401 ? 20.549 -0.428 -15.953 1.00 87.50 401 GLU A CA 1
ATOM 3278 C C . GLU A 1 401 ? 21.495 -1.024 -16.985 1.00 87.50 401 GLU A C 1
ATOM 3280 O O . GLU A 1 401 ? 22.089 -0.281 -17.763 1.00 87.50 401 GLU A O 1
ATOM 3285 N N . LEU A 1 402 ? 21.626 -2.352 -17.019 1.00 91.00 402 LEU A N 1
ATOM 3286 C CA . LEU A 1 402 ? 22.459 -3.031 -18.012 1.00 91.00 402 LEU A CA 1
ATOM 3287 C C . LEU A 1 402 ? 21.917 -2.825 -19.430 1.00 91.00 402 LEU A C 1
ATOM 3289 O O . LEU A 1 402 ? 22.691 -2.551 -20.349 1.00 91.00 402 LEU A O 1
ATOM 3293 N N . ALA A 1 403 ? 20.596 -2.892 -19.609 1.00 92.06 403 ALA A N 1
ATOM 3294 C CA . ALA A 1 403 ? 19.961 -2.638 -20.901 1.00 92.06 403 ALA A CA 1
ATOM 3295 C C . ALA A 1 403 ? 20.067 -1.158 -21.330 1.00 92.06 403 ALA A C 1
ATOM 3297 O O . ALA A 1 403 ? 20.299 -0.854 -22.506 1.00 92.06 403 ALA A O 1
ATOM 3298 N N . LEU A 1 404 ? 19.974 -0.220 -20.382 1.00 93.06 404 LEU A N 1
ATOM 3299 C CA . LEU A 1 404 ? 20.216 1.201 -20.630 1.00 93.06 404 LEU A CA 1
ATOM 3300 C C . LEU A 1 404 ? 21.680 1.457 -21.009 1.00 93.06 404 LEU A C 1
ATOM 3302 O O . LEU A 1 404 ? 21.945 2.144 -21.995 1.00 93.06 404 LEU A O 1
ATOM 3306 N N . LEU A 1 405 ? 22.630 0.861 -20.285 1.00 94.19 405 LEU A N 1
ATOM 3307 C CA . LEU A 1 405 ? 24.058 0.946 -20.590 1.00 94.19 405 LEU A CA 1
ATOM 3308 C C . LEU A 1 405 ? 24.350 0.414 -21.997 1.00 94.19 405 LEU A C 1
ATOM 3310 O O . LEU A 1 405 ? 25.037 1.080 -22.770 1.00 94.19 405 LEU A O 1
ATOM 3314 N N . ALA A 1 406 ? 23.779 -0.736 -22.364 1.00 95.00 406 ALA A N 1
ATOM 3315 C CA . ALA A 1 406 ? 23.886 -1.289 -23.713 1.00 95.00 406 ALA A CA 1
ATOM 3316 C C . ALA A 1 406 ? 23.372 -0.300 -24.776 1.00 95.00 406 ALA A C 1
ATOM 3318 O O . ALA A 1 406 ? 24.025 -0.091 -25.802 1.00 95.00 406 ALA A O 1
ATOM 3319 N N . SER A 1 407 ? 22.247 0.370 -24.502 1.00 95.25 407 SER A N 1
ATOM 3320 C CA . SER A 1 407 ? 21.665 1.394 -25.382 1.00 95.25 407 SER A CA 1
ATOM 3321 C C . SER A 1 407 ? 22.587 2.601 -25.558 1.00 95.25 407 SER A C 1
ATOM 3323 O O . SER A 1 407 ? 22.783 3.059 -26.686 1.00 95.25 407 SER A O 1
ATOM 3325 N N . VAL A 1 408 ? 23.192 3.086 -24.470 1.00 94.81 408 VAL A N 1
ATOM 3326 C CA . VAL A 1 408 ? 24.127 4.223 -24.475 1.00 94.81 408 VAL A CA 1
ATOM 3327 C C . VAL A 1 408 ? 25.414 3.878 -25.225 1.00 94.81 408 VAL A C 1
ATOM 3329 O O . VAL A 1 408 ? 25.846 4.649 -26.082 1.00 94.81 408 VAL A O 1
ATOM 3332 N N . VAL A 1 409 ? 26.001 2.703 -24.974 1.00 93.25 409 VAL A N 1
ATOM 3333 C CA . VAL A 1 409 ? 27.217 2.231 -25.664 1.00 93.25 409 VAL A CA 1
ATOM 3334 C C . VAL A 1 409 ? 26.969 2.079 -27.169 1.00 93.25 409 VAL A C 1
ATOM 3336 O O . VAL A 1 409 ? 27.777 2.518 -27.997 1.00 93.25 409 VAL A O 1
ATOM 3339 N N . LEU A 1 410 ? 25.820 1.514 -27.549 1.00 91.62 410 LEU A N 1
ATOM 3340 C CA . LEU A 1 410 ? 25.421 1.411 -28.951 1.00 91.62 410 LEU A CA 1
ATOM 3341 C C . LEU A 1 410 ? 25.234 2.792 -29.595 1.00 91.62 410 LEU A C 1
ATOM 3343 O O . LEU A 1 410 ? 25.645 3.010 -30.736 1.00 91.62 410 LEU A O 1
ATOM 3347 N N . GLY A 1 411 ? 24.648 3.741 -28.867 1.00 90.44 411 GLY A N 1
ATOM 3348 C CA . GLY A 1 411 ? 24.393 5.100 -29.350 1.00 90.44 411 GLY A CA 1
ATOM 3349 C C . GLY A 1 411 ? 25.672 5.891 -29.555 1.00 90.44 411 GLY A C 1
ATOM 3350 O O . GLY A 1 411 ? 25.874 6.468 -30.624 1.00 90.44 411 GLY A O 1
ATOM 3351 N N . GLY A 1 412 ? 26.580 5.834 -28.580 1.00 87.56 412 GLY A N 1
ATOM 3352 C CA . GLY A 1 412 ? 27.876 6.510 -28.637 1.00 87.56 412 GLY A CA 1
ATOM 3353 C C . GLY A 1 412 ? 28.727 6.082 -29.834 1.00 87.56 412 GLY A C 1
ATOM 3354 O O . GLY A 1 412 ? 29.471 6.892 -30.385 1.00 87.56 412 GLY A O 1
ATOM 3355 N N . SER A 1 413 ? 28.580 4.836 -30.296 1.00 84.06 413 SER A N 1
ATOM 3356 C CA . SER A 1 413 ? 29.304 4.331 -31.469 1.00 84.06 413 SER A CA 1
ATOM 3357 C C . SER A 1 413 ? 28.566 4.533 -32.800 1.00 84.06 413 SER A C 1
ATOM 3359 O O . SER A 1 413 ? 29.215 4.745 -33.830 1.00 84.06 413 SER A O 1
ATOM 3361 N N . SER A 1 414 ? 27.230 4.480 -32.810 1.00 86.31 414 SER A N 1
ATOM 3362 C CA . SER A 1 414 ? 26.430 4.508 -34.043 1.00 86.31 414 SER A CA 1
ATOM 3363 C C . SER A 1 414 ? 25.975 5.910 -34.457 1.00 86.31 414 SER A C 1
ATOM 3365 O O . SER A 1 414 ? 26.092 6.236 -35.638 1.00 86.31 414 SER A O 1
ATOM 3367 N N . ILE A 1 415 ? 25.547 6.768 -33.522 1.00 88.12 415 ILE A N 1
ATOM 3368 C CA . ILE A 1 415 ? 24.968 8.093 -33.824 1.00 88.12 415 ILE A CA 1
ATOM 3369 C C . ILE A 1 415 ? 25.967 9.001 -34.560 1.00 88.12 415 ILE A C 1
ATOM 3371 O O . ILE A 1 415 ? 25.622 9.526 -35.623 1.00 88.12 415 ILE A O 1
ATOM 3375 N N . PRO A 1 416 ? 27.236 9.140 -34.119 1.00 86.81 416 PRO A N 1
ATOM 3376 C CA . PRO A 1 416 ? 28.196 9.986 -34.829 1.00 86.81 416 PRO A CA 1
ATOM 3377 C C . PRO A 1 416 ? 28.510 9.479 -36.240 1.00 86.81 416 PRO A C 1
ATOM 3379 O O . PRO A 1 416 ? 28.848 10.267 -37.124 1.00 86.81 416 PRO A O 1
ATOM 3382 N N . ARG A 1 417 ? 28.428 8.158 -36.451 1.00 80.94 417 ARG A N 1
ATOM 3383 C CA . ARG A 1 417 ? 28.645 7.519 -37.754 1.00 80.94 417 ARG A CA 1
ATOM 3384 C C . ARG A 1 417 ? 27.435 7.684 -38.662 1.00 80.94 417 ARG A C 1
ATOM 3386 O O . ARG A 1 417 ? 27.633 7.921 -39.846 1.00 80.94 417 ARG A O 1
ATOM 3393 N N . ALA A 1 418 ? 26.220 7.597 -38.129 1.00 85.75 418 ALA A N 1
ATOM 3394 C CA . ALA A 1 418 ? 24.998 7.854 -38.882 1.00 85.75 418 ALA A CA 1
ATOM 3395 C C . ALA A 1 418 ? 24.982 9.291 -39.424 1.00 85.75 418 ALA A C 1
ATOM 3397 O O . ALA A 1 418 ? 24.782 9.483 -40.620 1.00 85.75 418 ALA A O 1
ATOM 3398 N N . VAL A 1 419 ? 25.321 10.274 -38.580 1.00 88.56 419 VAL A N 1
ATOM 3399 C CA . VAL A 1 419 ? 25.382 11.696 -38.967 1.00 88.56 419 VAL A CA 1
ATOM 3400 C C . VAL A 1 419 ? 26.475 11.969 -40.007 1.00 88.56 419 VAL A C 1
ATOM 3402 O O . VAL A 1 419 ? 26.243 12.712 -40.952 1.00 88.56 419 VAL A O 1
ATOM 3405 N N . ARG A 1 420 ? 27.664 11.362 -39.867 1.00 86.19 420 ARG A N 1
ATOM 3406 C CA . ARG A 1 420 ? 28.787 11.593 -40.797 1.00 86.19 420 ARG A CA 1
ATOM 3407 C C . ARG A 1 420 ? 28.681 10.833 -42.118 1.00 86.19 420 ARG A C 1
ATOM 3409 O O . ARG A 1 420 ? 29.092 11.355 -43.145 1.00 86.19 420 ARG A O 1
ATOM 3416 N N . LEU A 1 421 ? 28.237 9.576 -42.081 1.00 79.75 421 LEU A N 1
ATOM 3417 C CA . LEU A 1 421 ? 28.322 8.664 -43.229 1.00 79.75 421 LEU A CA 1
ATOM 3418 C C . LEU A 1 421 ? 26.995 8.515 -43.976 1.00 79.75 421 LEU A C 1
ATOM 3420 O O . LEU A 1 421 ? 27.022 8.054 -45.113 1.00 79.75 421 LEU A O 1
ATOM 3424 N N . GLY A 1 422 ? 25.849 8.789 -43.342 1.00 72.62 422 GLY A N 1
ATOM 3425 C CA . GLY A 1 422 ? 24.520 8.589 -43.938 1.00 72.62 422 GLY A CA 1
A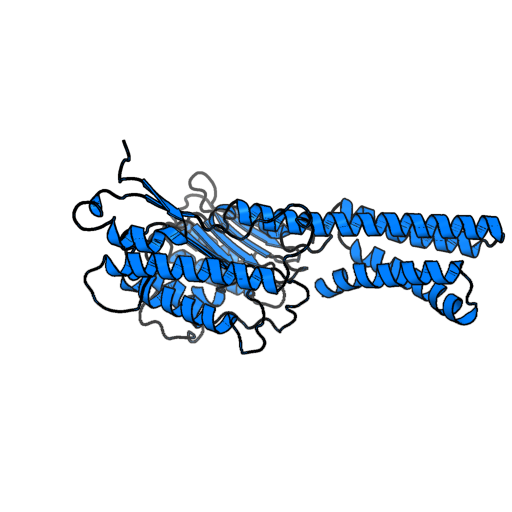TOM 3426 C C . GLY A 1 422 ? 24.217 7.144 -44.369 1.00 72.62 422 GLY A C 1
ATOM 3427 O O . GLY A 1 422 ? 23.250 6.895 -45.082 1.00 72.62 422 GLY A O 1
ATOM 3428 N N . LYS A 1 423 ? 25.052 6.173 -43.976 1.00 79.19 423 LYS A N 1
ATOM 3429 C CA . LYS A 1 423 ? 24.941 4.776 -44.412 1.00 79.19 423 LYS A CA 1
ATOM 3430 C C . LYS A 1 423 ? 23.819 4.055 -43.656 1.00 79.19 423 LYS A C 1
ATOM 3432 O O . LYS A 1 423 ? 23.664 4.272 -42.456 1.00 79.19 423 LYS A O 1
ATOM 3437 N N . PRO A 1 424 ? 23.108 3.115 -44.305 1.00 79.19 424 PRO A N 1
ATOM 3438 C CA . PRO A 1 424 ? 21.905 2.498 -43.743 1.00 79.19 424 PRO A CA 1
ATOM 3439 C C . PRO A 1 424 ? 22.160 1.733 -42.436 1.00 79.19 424 PRO A C 1
ATOM 3441 O O . PRO A 1 424 ? 21.352 1.797 -41.516 1.00 79.19 424 PRO A O 1
ATOM 3444 N N . VAL A 1 425 ? 23.301 1.045 -42.314 1.00 78.88 425 VAL A N 1
ATOM 3445 C CA . VAL A 1 425 ? 23.603 0.208 -41.139 1.00 78.88 425 VAL A CA 1
ATOM 3446 C C . VAL A 1 425 ? 23.807 1.039 -39.857 1.00 78.88 425 VAL A C 1
ATOM 3448 O O . VAL A 1 425 ? 23.105 0.773 -38.881 1.00 78.88 425 VAL A O 1
ATOM 3451 N N . PRO A 1 426 ? 24.691 2.062 -39.813 1.00 78.62 426 PRO A N 1
ATOM 3452 C CA . PRO A 1 426 ? 24.774 2.961 -38.660 1.00 78.62 426 PRO A CA 1
ATOM 3453 C C . PRO A 1 426 ? 23.446 3.635 -38.306 1.00 78.62 426 PRO A C 1
ATOM 3455 O O . PRO A 1 426 ? 23.132 3.728 -37.125 1.00 78.62 426 PRO A O 1
ATOM 3458 N N . THR A 1 427 ? 22.653 4.045 -39.301 1.00 83.50 427 THR A N 1
ATOM 3459 C CA . THR A 1 427 ? 21.356 4.703 -39.083 1.00 83.50 427 THR A CA 1
ATOM 3460 C C . THR A 1 427 ? 20.363 3.793 -38.361 1.00 83.50 427 THR A C 1
ATOM 3462 O O . THR A 1 427 ? 19.772 4.206 -37.367 1.00 83.50 427 THR A O 1
ATOM 3465 N N . VAL A 1 428 ? 20.220 2.535 -38.792 1.00 85.25 428 VAL A N 1
ATOM 3466 C CA . VAL A 1 428 ? 19.332 1.565 -38.125 1.00 85.25 428 VAL A CA 1
ATOM 3467 C C . VAL A 1 428 ? 19.788 1.296 -36.688 1.00 85.25 428 VAL A C 1
ATOM 3469 O O . VAL A 1 428 ? 18.969 1.302 -35.771 1.00 85.25 428 VAL A O 1
ATOM 3472 N N . LEU A 1 429 ? 21.094 1.128 -36.460 1.00 85.62 429 LEU A N 1
ATOM 3473 C CA . LEU A 1 429 ? 21.638 0.934 -35.110 1.00 85.62 429 LEU A CA 1
ATOM 3474 C C . LEU A 1 429 ? 21.421 2.159 -34.210 1.00 85.62 429 LEU A C 1
ATOM 3476 O O . LEU A 1 429 ? 21.160 1.998 -33.019 1.00 85.62 429 LEU A O 1
ATOM 3480 N N . SER A 1 430 ? 21.473 3.371 -34.770 1.00 85.62 430 SER A N 1
ATOM 3481 C CA . SER A 1 430 ? 21.139 4.599 -34.044 1.00 85.62 430 SER A CA 1
ATOM 3482 C C . SER A 1 430 ? 19.667 4.649 -33.649 1.00 85.62 430 SER A C 1
ATOM 3484 O O . SER A 1 430 ? 19.371 5.007 -32.515 1.00 85.62 430 SER A O 1
ATOM 3486 N N . VAL A 1 431 ? 18.748 4.226 -34.522 1.00 89.81 431 VAL A N 1
ATOM 3487 C CA . VAL A 1 431 ? 17.315 4.139 -34.187 1.00 89.81 431 VAL A CA 1
ATOM 3488 C C . VAL A 1 431 ? 17.071 3.122 -33.069 1.00 89.81 431 VAL A C 1
ATOM 3490 O O . VAL A 1 431 ? 16.403 3.445 -32.091 1.00 89.81 431 VAL A O 1
ATOM 3493 N N . ILE A 1 432 ? 17.665 1.928 -33.165 1.00 89.31 432 ILE A N 1
ATOM 3494 C CA . ILE A 1 432 ? 17.599 0.878 -32.131 1.00 89.31 432 ILE A CA 1
ATOM 3495 C C . ILE A 1 432 ? 18.134 1.400 -30.791 1.00 89.31 432 ILE A C 1
ATOM 3497 O O . ILE A 1 432 ? 17.516 1.196 -29.749 1.00 89.31 432 ILE A O 1
ATOM 3501 N N . SER A 1 433 ? 19.268 2.102 -30.815 1.00 91.06 433 SER A N 1
ATOM 3502 C CA . SER A 1 433 ? 19.876 2.694 -29.624 1.00 91.06 433 SER A CA 1
ATOM 3503 C C . SER A 1 433 ? 19.006 3.782 -28.996 1.00 91.06 433 SER A C 1
ATOM 3505 O O . SER A 1 433 ? 18.817 3.774 -27.782 1.00 91.06 433 SER A O 1
ATOM 3507 N N . VAL A 1 434 ? 18.456 4.695 -29.800 1.00 92.06 434 VAL A N 1
ATOM 3508 C CA . VAL A 1 434 ? 17.559 5.753 -29.316 1.00 92.06 434 VAL A CA 1
ATOM 3509 C C . VAL A 1 434 ? 16.290 5.139 -28.734 1.00 92.06 434 VAL A C 1
ATOM 3511 O O . VAL A 1 434 ? 15.878 5.526 -27.644 1.00 92.06 434 VAL A O 1
ATOM 3514 N N . PHE A 1 435 ? 15.709 4.139 -29.398 1.00 92.19 435 PHE A N 1
ATOM 3515 C CA . PHE A 1 435 ? 14.558 3.405 -28.880 1.00 92.19 435 PHE A CA 1
ATOM 3516 C C . PHE A 1 435 ? 14.869 2.736 -27.532 1.00 92.19 435 PHE A C 1
ATOM 3518 O O . PHE A 1 435 ? 14.126 2.929 -26.571 1.00 92.19 435 PHE A O 1
ATOM 3525 N N . GLY A 1 436 ? 15.996 2.026 -27.422 1.00 88.81 436 GLY A N 1
ATOM 3526 C CA . GLY A 1 436 ? 16.457 1.433 -26.163 1.00 88.81 436 GLY A CA 1
ATOM 3527 C C . GLY A 1 436 ? 16.675 2.478 -25.063 1.00 88.81 436 GLY A C 1
ATOM 3528 O O . GLY A 1 436 ? 16.167 2.320 -23.954 1.00 88.81 436 GLY A O 1
ATOM 3529 N N . MET A 1 437 ? 17.336 3.598 -25.379 1.00 92.31 437 MET A N 1
ATOM 3530 C CA . MET A 1 437 ? 17.532 4.709 -24.442 1.00 92.31 437 MET A CA 1
ATOM 3531 C C . MET A 1 437 ? 16.206 5.312 -23.976 1.00 92.31 437 MET A C 1
ATOM 3533 O O . MET A 1 437 ? 16.077 5.623 -22.798 1.00 92.31 437 MET A O 1
ATOM 3537 N N . VAL A 1 438 ? 15.207 5.453 -24.848 1.00 87.69 438 VAL A N 1
ATOM 3538 C CA . VAL A 1 438 ? 13.879 5.951 -24.460 1.00 87.69 438 VAL A CA 1
ATOM 3539 C C . VAL A 1 438 ? 13.165 4.942 -23.564 1.00 87.69 438 VAL A C 1
ATOM 3541 O O . VAL A 1 438 ? 12.665 5.318 -22.506 1.00 87.69 438 VAL A O 1
ATOM 3544 N N . MET A 1 439 ? 13.128 3.663 -23.942 1.00 85.81 439 MET A N 1
ATOM 3545 C CA . MET A 1 439 ? 12.398 2.639 -23.189 1.00 85.81 439 MET A CA 1
ATOM 3546 C C . MET A 1 439 ? 13.029 2.375 -21.820 1.00 85.81 439 MET A C 1
ATOM 3548 O O . MET A 1 439 ? 12.359 2.511 -20.792 1.00 85.81 439 MET A O 1
ATOM 3552 N N . PHE A 1 440 ? 14.325 2.058 -21.786 1.00 86.25 440 PHE A N 1
ATOM 3553 C CA . PHE A 1 440 ? 15.036 1.788 -20.537 1.00 86.25 440 PHE A CA 1
ATOM 3554 C C . PHE A 1 440 ? 15.350 3.065 -19.762 1.00 86.25 440 PHE A C 1
ATOM 3556 O O . PHE A 1 440 ? 15.372 3.027 -18.539 1.00 86.25 440 PHE A O 1
ATOM 3563 N N . GLY A 1 441 ? 15.519 4.208 -20.430 1.00 82.00 441 GLY A N 1
ATOM 3564 C CA . GLY A 1 441 ? 15.713 5.498 -19.770 1.00 82.00 441 GLY A CA 1
ATOM 3565 C C . GLY A 1 441 ? 14.438 6.010 -19.113 1.00 82.00 441 GLY A C 1
ATOM 3566 O O . GLY A 1 441 ? 14.502 6.505 -17.995 1.00 82.00 441 GLY A O 1
ATOM 3567 N N . ASN A 1 442 ? 13.264 5.828 -19.726 1.00 73.94 442 ASN A N 1
ATOM 3568 C CA . ASN A 1 442 ? 11.990 6.120 -19.062 1.00 73.94 442 ASN A CA 1
ATOM 3569 C C . ASN A 1 442 ? 11.744 5.179 -17.880 1.00 73.94 442 ASN A C 1
ATOM 3571 O O . ASN A 1 442 ? 11.269 5.634 -16.842 1.00 73.94 442 ASN A O 1
ATOM 3575 N N . ALA A 1 443 ? 12.079 3.892 -18.012 1.00 70.69 443 ALA A N 1
ATOM 3576 C CA . ALA A 1 443 ? 12.012 2.948 -16.898 1.00 70.69 443 ALA A CA 1
ATOM 3577 C C . ALA A 1 443 ? 12.980 3.341 -15.765 1.00 70.69 443 ALA A C 1
ATOM 3579 O O . ALA A 1 443 ? 12.580 3.382 -14.606 1.00 70.69 443 ALA A O 1
ATOM 3580 N N . PHE A 1 444 ? 14.211 3.733 -16.104 1.00 75.44 444 PHE A N 1
ATOM 3581 C CA . PHE A 1 444 ? 15.224 4.193 -15.154 1.00 75.44 444 PHE A CA 1
ATOM 3582 C C . PHE A 1 444 ? 14.867 5.543 -14.505 1.00 75.44 444 PHE A C 1
ATOM 3584 O O . PHE A 1 444 ? 15.062 5.750 -13.310 1.00 75.44 444 PHE A O 1
ATOM 3591 N N . ARG A 1 445 ? 14.274 6.473 -15.256 1.00 66.38 445 ARG A N 1
ATOM 3592 C CA . ARG A 1 445 ? 13.808 7.760 -14.722 1.00 66.38 445 ARG A CA 1
ATOM 3593 C C . ARG A 1 445 ? 12.586 7.598 -13.834 1.00 66.38 445 ARG A C 1
ATOM 3595 O O . ARG A 1 445 ? 12.447 8.332 -12.875 1.00 66.38 445 ARG A O 1
ATOM 3602 N N . LYS A 1 446 ? 11.681 6.674 -14.167 1.00 54.69 446 LYS A N 1
ATOM 3603 C CA . LYS A 1 446 ? 10.571 6.312 -13.277 1.00 54.69 446 LYS A CA 1
ATOM 3604 C C . LYS A 1 446 ? 11.057 5.628 -12.024 1.00 54.69 446 LYS A C 1
ATOM 3606 O O . LYS A 1 446 ? 10.313 5.629 -11.054 1.00 54.69 446 LYS A O 1
ATOM 3611 N N . SER A 1 447 ? 12.236 5.013 -12.082 1.00 49.97 447 SER A N 1
ATOM 3612 C CA . SER A 1 447 ? 12.871 4.558 -10.878 1.00 49.97 447 SER A CA 1
ATOM 3613 C C . SER A 1 447 ? 13.393 5.732 -10.062 1.00 49.97 447 SER A C 1
ATOM 3615 O O . SER A 1 447 ? 12.957 5.809 -8.931 1.00 49.97 447 SER A O 1
ATOM 3617 N N . LEU A 1 448 ? 14.235 6.634 -10.604 1.00 44.19 448 LEU A N 1
ATOM 3618 C CA . LEU A 1 448 ? 14.874 7.752 -9.866 1.00 44.19 448 LEU A CA 1
ATOM 3619 C C . LEU A 1 448 ? 13.857 8.620 -9.119 1.00 44.19 448 LEU A C 1
ATOM 3621 O O . LEU A 1 448 ? 14.168 8.942 -7.953 1.00 44.19 448 LEU A O 1
#

Radius of gyration: 27.24 Å; chains: 1; bounding box: 82×44×72 Å

Foldseek 3Di:
DPQLQEEEDELVCLVVCLVPCDDPSVVSYNYYHYDYDQPDDDPPQPVPDDDPVSVVRSCVSVVSSLLSNFVSLQVVDPDDDDPTDQLSVQQDAEDAAEEEPDAPDPPDCPVVVVLVVLLCCLQVHLQPGHLNHAAYAHEYDDDCDVRPPDPDDPADLSNLCSNLNSQQNYQYYHYEPNDAVCSVLQVQLDDDRPDDDPDDGARARHAYEAYEHPQCFPVHVNQSSLLSVLVRLLRHLNYAKHWYWDLPALQWTWIWMWGLPQVDATEIEIEIQDPDDNDPSSLVSNQVSSVSNVDPHGYHYYYHHDHRFLLSQSCPVVVVDPCNVSNDPPVVNCVSVVVSVVSLVVQLVLLQVLLVVLQVLLVVCCVVPVDPVSNVLSNVLSVLSNVLSVCSVVGHYCSLVSLLVSLVSLQVPLVVCCVPPVDPSSVVSNVSSVVSNVSSVVSVVSND